Protein AF-0000000084447666 (afdb_homodimer)

Organism: NCBI:txid207340

Secondary structure (DSSP, 8-state):
-------PPGGGEEEEEEEEEEEEESS--SSPPPPPPTTEEEEE-TT--HHHHHHHHHHHHTTTT--HHHHS-HHHHHHHHH-TTEEEEEEEETTEEEEEEEEEE-GGGEEEEEEEEE-GGGTTSS-HHHHHHHHHHHHHHTT-SEEEEEEETTS-TTHHHHHHHHT-EEEEEEEEEEEEEGGG-----GGGB---/-------PPGGGEEEEEEEEEEEEESS--SSPPPPPPTTEEEEE-TT--HHHHHHHHHHHHTTTT--HHHHS-HHHHHHHHH-TTEEEEEEEETTEEEEEEEEEE-GGGEEEEEEEEE-GGGTTSS-HHHHHHHHHHHHHHTT-SEEEEEEETTS-TTHHHHHHHHT-EEEEEEEEEEEEEGGG-----GGGB---

Radius of gyration: 23.54 Å; Cα contacts (8 Å, |Δi|>4): 696; chains: 2; bounding box: 52×65×54 Å

Structure (mmCIF, N/CA/C/O backbone):
data_AF-0000000084447666-model_v1
#
loop_
_entity.id
_entity.type
_entity.pdbx_description
1 polymer 'GNAT family N-acetyltransferase'
#
loop_
_atom_site.group_PDB
_atom_site.id
_atom_site.type_symbol
_atom_site.label_atom_id
_atom_site.label_alt_id
_atom_site.label_comp_id
_atom_site.label_asym_id
_atom_site.label_entity_id
_atom_site.label_seq_id
_atom_site.pdbx_PDB_ins_code
_atom_site.Cartn_x
_atom_site.Cartn_y
_atom_site.Cartn_z
_atom_site.occupancy
_atom_site.B_iso_or_equiv
_atom_site.auth_seq_id
_atom_site.auth_comp_id
_atom_site.auth_asym_id
_atom_site.auth_atom_id
_atom_site.pdbx_PDB_model_num
ATOM 1 N N . MET A 1 1 ? 30.906 -1.444 6.637 1 21.25 1 MET A N 1
ATOM 2 C CA . MET A 1 1 ? 29.578 -1.802 6.168 1 21.25 1 MET A CA 1
ATOM 3 C C . MET A 1 1 ? 29.531 -1.903 4.648 1 21.25 1 MET A C 1
ATOM 5 O O . MET A 1 1 ? 29.672 -0.896 3.949 1 21.25 1 MET A O 1
ATOM 9 N N . ILE A 1 2 ? 30.109 -2.996 4.109 1 27.42 2 ILE A N 1
ATOM 10 C CA . ILE A 1 2 ? 30.438 -3.217 2.709 1 27.42 2 ILE A CA 1
ATOM 11 C C . ILE A 1 2 ? 29.188 -3.088 1.846 1 27.42 2 ILE A C 1
ATOM 13 O O . ILE A 1 2 ? 28.203 -3.775 2.082 1 27.42 2 ILE A O 1
ATOM 17 N N . MET A 1 3 ? 28.766 -1.983 1.356 1 29.09 3 MET A N 1
ATOM 18 C CA . MET A 1 3 ? 27.688 -1.851 0.384 1 29.09 3 MET A CA 1
ATOM 19 C C . MET A 1 3 ? 27.828 -2.887 -0.727 1 29.09 3 MET A C 1
ATOM 21 O O . MET A 1 3 ? 28.844 -2.945 -1.403 1 29.09 3 MET A O 1
ATOM 25 N N . SER A 1 4 ? 27.406 -4.086 -0.44 1 34.16 4 SER A N 1
ATOM 26 C CA . SER A 1 4 ? 27.531 -5.059 -1.519 1 34.16 4 SER A CA 1
ATOM 27 C C . SER A 1 4 ? 27.109 -4.461 -2.857 1 34.16 4 SER A C 1
ATOM 29 O O . SER A 1 4 ? 25.969 -4.043 -3.023 1 34.16 4 SER A O 1
ATOM 31 N N . VAL A 1 5 ? 28.016 -3.785 -3.516 1 39.44 5 VAL A N 1
ATOM 32 C CA . VAL A 1 5 ? 27.859 -3.332 -4.895 1 39.44 5 VAL A CA 1
ATOM 33 C C . VAL A 1 5 ? 27.125 -4.398 -5.707 1 39.44 5 VAL A C 1
ATOM 35 O O . VAL A 1 5 ? 27.578 -5.539 -5.801 1 39.44 5 VAL A O 1
ATOM 38 N N . ARG A 1 6 ? 25.844 -4.234 -5.789 1 50.19 6 ARG A N 1
ATOM 39 C CA . ARG A 1 6 ? 25.094 -5.055 -6.734 1 50.19 6 ARG A CA 1
ATOM 40 C C . ARG A 1 6 ? 25.859 -5.215 -8.047 1 50.19 6 ARG A C 1
ATOM 42 O O . ARG A 1 6 ? 26.125 -4.23 -8.742 1 50.19 6 ARG A O 1
ATOM 49 N N . ALA A 1 7 ? 26.578 -6.254 -8.312 1 49.41 7 ALA A N 1
ATOM 50 C CA . ALA A 1 7 ? 27.266 -6.496 -9.57 1 49.41 7 ALA A CA 1
ATOM 51 C C . ALA A 1 7 ? 26.297 -6.438 -10.75 1 49.41 7 ALA A C 1
ATOM 53 O O . ALA A 1 7 ? 25.328 -7.195 -10.805 1 49.41 7 ALA A O 1
ATOM 54 N N . LEU A 1 8 ? 26.266 -5.289 -11.477 1 59.19 8 LEU A N 1
ATOM 55 C CA . LEU A 1 8 ? 25.469 -5.109 -12.688 1 59.19 8 LEU A CA 1
ATOM 56 C C . LEU A 1 8 ? 25.891 -6.09 -13.773 1 59.19 8 LEU A C 1
ATOM 58 O O . LEU A 1 8 ? 27.078 -6.426 -13.883 1 59.19 8 LEU A O 1
ATOM 62 N N . GLY A 1 9 ? 24.891 -6.879 -14.203 1 53.31 9 GLY A N 1
ATOM 63 C CA . GLY A 1 9 ? 25.188 -7.781 -15.297 1 53.31 9 GLY A CA 1
ATOM 64 C C . GLY A 1 9 ? 25.656 -7.062 -16.547 1 53.31 9 GLY A C 1
ATOM 65 O O . GLY A 1 9 ? 25.547 -5.84 -16.641 1 53.31 9 GLY A O 1
ATOM 66 N N . PRO A 1 10 ? 26.234 -7.777 -17.375 1 65.06 10 PRO A N 1
ATOM 67 C CA . PRO A 1 10 ? 26.562 -7.199 -18.688 1 65.06 10 PRO A CA 1
ATOM 68 C C . PRO A 1 10 ? 25.344 -6.621 -19.391 1 65.06 10 PRO A C 1
ATOM 70 O O . PRO A 1 10 ? 24.281 -7.246 -19.406 1 65.06 10 PRO A O 1
ATOM 73 N N . HIS A 1 11 ? 25.312 -5.391 -19.875 1 74.88 11 HIS A N 1
ATOM 74 C CA . HIS A 1 11 ? 24.281 -4.664 -20.594 1 74.88 11 HIS A CA 1
ATOM 75 C C . HIS A 1 11 ? 23.062 -4.402 -19.703 1 74.88 11 HIS A C 1
ATOM 77 O O . HIS A 1 11 ? 21.938 -4.281 -20.203 1 74.88 11 HIS A O 1
ATOM 83 N N . GLY A 1 12 ? 23.234 -4.676 -18.453 1 82.75 12 GLY A N 1
ATOM 84 C CA . GLY A 1 12 ? 22.172 -4.328 -17.516 1 82.75 12 GLY A CA 1
ATOM 85 C C . GLY A 1 12 ? 21.203 -5.473 -17.266 1 82.75 12 GLY A C 1
ATOM 86 O O . GLY A 1 12 ? 20.062 -5.25 -16.828 1 82.75 12 GLY A O 1
ATOM 87 N N . ILE A 1 13 ? 21.75 -6.703 -17.781 1 87.56 13 ILE A N 1
ATOM 88 C CA . ILE A 1 13 ? 20.906 -7.891 -17.609 1 87.56 13 ILE A CA 1
ATOM 89 C C . ILE A 1 13 ? 21.703 -8.953 -16.844 1 87.56 13 ILE A C 1
ATOM 91 O O . ILE A 1 13 ? 22.875 -9.188 -17.125 1 87.56 13 ILE A O 1
ATOM 95 N N . THR A 1 14 ? 21.109 -9.602 -15.844 1 88.12 14 THR A N 1
ATOM 96 C CA . THR A 1 14 ? 21.641 -10.734 -15.109 1 88.12 14 THR A CA 1
ATOM 97 C C . THR A 1 14 ? 20.906 -12.016 -15.477 1 88.12 14 THR A C 1
ATOM 99 O O . THR A 1 14 ? 19.719 -12.164 -15.172 1 88.12 14 THR A O 1
ATOM 102 N N . PRO A 1 15 ? 21.562 -12.891 -16.125 1 90.56 15 PRO A N 1
ATOM 103 C CA . PRO A 1 15 ? 20.906 -14.172 -16.406 1 90.56 15 PRO A CA 1
ATOM 104 C C . PRO A 1 15 ? 20.688 -15.016 -15.141 1 90.56 15 PRO A C 1
ATOM 106 O O . PRO A 1 15 ? 21.594 -15.133 -14.312 1 90.56 15 PRO A O 1
ATOM 109 N N . VAL A 1 16 ? 19.484 -15.539 -15.008 1 92.75 16 VAL A N 1
ATOM 110 C CA . VAL A 1 16 ? 19.125 -16.359 -13.859 1 92.75 16 VAL A CA 1
ATOM 111 C C . VAL A 1 16 ? 18.531 -17.688 -14.328 1 92.75 16 VAL A C 1
ATOM 113 O O . VAL A 1 16 ? 17.609 -17.688 -15.148 1 92.75 16 VAL A O 1
ATOM 116 N N . THR A 1 17 ? 19.062 -18.766 -13.812 1 93.75 17 THR A N 1
ATOM 117 C CA . THR A 1 17 ? 18.531 -20.078 -14.141 1 93.75 17 THR A CA 1
ATOM 118 C C . THR A 1 17 ? 17.594 -20.578 -13.031 1 93.75 17 THR A C 1
ATOM 120 O O . THR A 1 17 ? 17.984 -20.609 -11.859 1 93.75 17 THR A O 1
ATOM 123 N N . VAL A 1 18 ? 16.391 -20.922 -13.469 1 95.19 18 VAL A N 1
ATOM 124 C CA . VAL A 1 18 ? 15.43 -21.453 -12.5 1 95.19 18 VAL A CA 1
ATOM 125 C C . VAL A 1 18 ? 14.781 -22.719 -13.055 1 95.19 18 VAL A C 1
ATOM 127 O O . VAL A 1 18 ? 14.812 -22.953 -14.266 1 95.19 18 VAL A O 1
ATOM 130 N N . GLU A 1 19 ? 14.359 -23.562 -12.156 1 96.56 19 GLU A N 1
ATOM 131 C CA . GLU A 1 19 ? 13.445 -24.625 -12.516 1 96.56 19 GLU A CA 1
ATOM 132 C C . GLU A 1 19 ? 12.008 -24.281 -12.141 1 96.56 19 GLU A C 1
ATOM 134 O O . GLU A 1 19 ? 11.703 -24.062 -10.969 1 96.56 19 GLU A O 1
ATOM 139 N N . VAL A 1 20 ? 11.133 -24.203 -13.164 1 97.56 20 VAL A N 1
ATOM 140 C CA . VAL A 1 20 ? 9.734 -23.844 -12.961 1 97.56 20 VAL A CA 1
ATOM 141 C C . VAL A 1 20 ? 8.883 -25.109 -12.914 1 97.56 20 VAL A C 1
ATOM 143 O O . VAL A 1 20 ? 8.992 -25.969 -13.789 1 97.56 20 VAL A O 1
ATOM 146 N N . THR A 1 21 ? 8.117 -25.266 -11.898 1 98.62 21 THR A N 1
ATOM 147 C CA . THR A 1 21 ? 7.133 -26.344 -11.789 1 98.62 21 THR A CA 1
ATOM 148 C C . THR A 1 21 ? 5.727 -25.828 -12.07 1 98.62 21 THR A C 1
ATOM 150 O O . THR A 1 21 ? 5.258 -24.906 -11.398 1 98.62 21 THR A O 1
ATOM 153 N N . PHE A 1 22 ? 5.109 -26.375 -13.102 1 98.56 22 PHE A N 1
ATOM 154 C CA . PHE A 1 22 ? 3.727 -26.062 -13.43 1 98.56 22 PHE A CA 1
ATOM 155 C C . PHE A 1 22 ? 2.771 -27.047 -12.781 1 98.56 22 PHE A C 1
ATOM 157 O O . PHE A 1 22 ? 2.984 -28.266 -12.852 1 98.56 22 PHE A O 1
ATOM 164 N N . LEU A 1 23 ? 1.763 -26.516 -12.102 1 98.75 23 LEU A N 1
ATOM 165 C CA . LEU A 1 23 ? 0.817 -27.375 -11.391 1 98.75 23 LEU A CA 1
ATOM 166 C C . LEU A 1 23 ? -0.613 -27.078 -11.836 1 98.75 23 LEU A C 1
ATOM 168 O O . LEU A 1 23 ? -0.907 -26 -12.344 1 98.75 23 LEU A O 1
ATOM 172 N N . ARG A 1 24 ? -1.485 -28.062 -11.625 1 98.44 24 ARG A N 1
ATOM 173 C CA . ARG A 1 24 ? -2.898 -27.891 -11.953 1 98.44 24 ARG A CA 1
ATOM 174 C C . ARG A 1 24 ? -3.781 -28.562 -10.906 1 98.44 24 ARG A C 1
ATOM 176 O O . ARG A 1 24 ? -3.316 -29.422 -10.148 1 98.44 24 ARG A O 1
ATOM 183 N N . MET A 1 25 ? -4.988 -28.172 -10.852 1 98.19 25 MET A N 1
ATOM 184 C CA . MET A 1 25 ? -6.086 -28.734 -10.07 1 98.19 25 MET A CA 1
ATOM 185 C C . MET A 1 25 ? -7.352 -28.844 -10.906 1 98.19 25 MET A C 1
ATOM 187 O O . MET A 1 25 ? -7.871 -27.828 -11.391 1 98.19 25 MET A O 1
ATOM 191 N N . ASP A 1 26 ? -7.848 -30.062 -11.102 1 97.25 26 ASP A N 1
ATOM 192 C CA . ASP A 1 26 ? -8.945 -30.266 -12.039 1 97.25 26 ASP A CA 1
ATOM 193 C C . ASP A 1 26 ? -10.266 -30.484 -11.297 1 97.25 26 ASP A C 1
ATOM 195 O O . ASP A 1 26 ? -11.312 -30.625 -11.93 1 97.25 26 ASP A O 1
ATOM 199 N N . ARG A 1 27 ? -10.242 -30.547 -9.977 1 96.38 27 ARG A N 1
ATOM 200 C CA . ARG A 1 27 ? -11.43 -30.625 -9.133 1 96.38 27 ARG A CA 1
ATOM 201 C C . ARG A 1 27 ? -11.211 -29.859 -7.824 1 96.38 27 ARG A C 1
ATOM 203 O O . ARG A 1 27 ? -10.078 -29.75 -7.348 1 96.38 27 ARG A O 1
ATOM 210 N N . PRO A 1 28 ? -12.273 -29.328 -7.246 1 95 28 PRO A N 1
ATOM 211 C CA . PRO A 1 28 ? -12.109 -28.641 -5.965 1 95 28 PRO A CA 1
ATOM 212 C C . PRO A 1 28 ? -11.562 -29.562 -4.871 1 95 28 PRO A C 1
ATOM 214 O O . PRO A 1 28 ? -11.789 -30.781 -4.906 1 95 28 PRO A O 1
ATOM 217 N N . PRO A 1 29 ? -10.859 -28.938 -3.963 1 92.19 29 PRO A N 1
ATOM 218 C CA . PRO A 1 29 ? -10.336 -29.766 -2.881 1 92.19 29 PRO A CA 1
ATOM 219 C C . PRO A 1 29 ? -11.43 -30.453 -2.076 1 92.19 29 PRO A C 1
ATOM 221 O O . PRO A 1 29 ? -12.492 -29.875 -1.845 1 92.19 29 PRO A O 1
ATOM 224 N N . ALA A 1 30 ? -11.117 -31.656 -1.647 1 86.25 30 ALA A N 1
ATOM 225 C CA . ALA A 1 30 ? -12.062 -32.438 -0.86 1 86.25 30 ALA A CA 1
ATOM 226 C C . ALA A 1 30 ? -11.984 -32.094 0.618 1 86.25 30 ALA A C 1
ATOM 228 O O . ALA A 1 30 ? -12.93 -32.344 1.375 1 86.25 30 ALA A O 1
ATOM 229 N N . THR A 1 31 ? -10.93 -31.516 0.984 1 82.25 31 THR A N 1
ATOM 230 C CA . THR A 1 31 ? -10.703 -31.188 2.385 1 82.25 31 THR A CA 1
ATOM 231 C C . THR A 1 31 ? -11.477 -29.922 2.773 1 82.25 31 THR A C 1
ATOM 233 O O . THR A 1 31 ? -11.617 -29 1.968 1 82.25 31 THR A O 1
ATOM 236 N N . PRO A 1 32 ? -11.961 -29.922 3.984 1 78.38 32 PRO A N 1
ATOM 237 C CA . PRO A 1 32 ? -12.68 -28.734 4.445 1 78.38 32 PRO A CA 1
ATOM 238 C C . PRO A 1 32 ? -11.812 -27.484 4.426 1 78.38 32 PRO A C 1
ATOM 240 O O . PRO A 1 32 ? -10.594 -27.562 4.598 1 78.38 32 PRO A O 1
ATOM 243 N N . ALA A 1 33 ? -12.477 -26.484 4.23 1 76.25 33 ALA A N 1
ATOM 244 C CA . ALA A 1 33 ? -11.781 -25.203 4.176 1 76.25 33 ALA A CA 1
ATOM 245 C C . ALA A 1 33 ? -11.148 -24.859 5.52 1 76.25 33 ALA A C 1
ATOM 247 O O . ALA A 1 33 ? -11.695 -25.188 6.574 1 76.25 33 ALA A O 1
ATOM 248 N N . ARG A 1 34 ? -9.938 -24.516 5.48 1 81.88 34 ARG A N 1
ATOM 249 C CA . ARG A 1 34 ? -9.32 -23.875 6.641 1 81.88 34 ARG A CA 1
ATOM 250 C C . ARG A 1 34 ? -9.727 -22.406 6.746 1 81.88 34 ARG A C 1
ATOM 252 O O . ARG A 1 34 ? -9.523 -21.641 5.809 1 81.88 34 ARG A O 1
ATOM 259 N N . SER A 1 35 ? -10.305 -22.047 7.828 1 88.5 35 SER A N 1
ATOM 260 C CA . SER A 1 35 ? -10.805 -20.688 7.988 1 88.5 35 SER A CA 1
ATOM 261 C C . SER A 1 35 ? -9.656 -19.719 8.25 1 88.5 35 SER A C 1
ATOM 263 O O . SER A 1 35 ? -8.695 -20.047 8.938 1 88.5 35 SER A O 1
ATOM 265 N N . LEU A 1 36 ? -9.719 -18.594 7.586 1 93.69 36 LEU A N 1
ATOM 266 C CA . LEU A 1 36 ? -8.82 -17.5 7.938 1 93.69 36 LEU A CA 1
ATOM 267 C C . LEU A 1 36 ? -9.0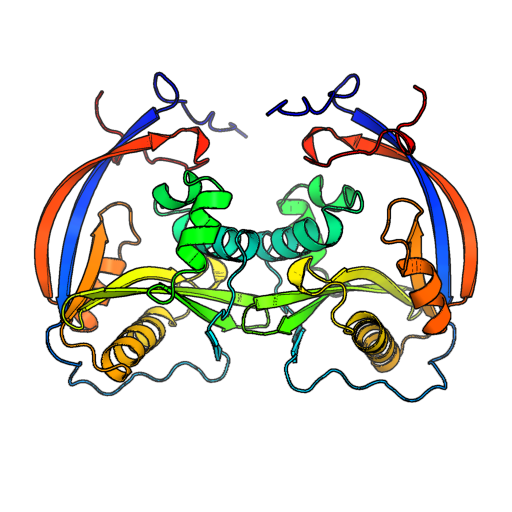39 -17.062 9.375 1 93.69 36 LEU A C 1
ATOM 269 O O . LEU A 1 36 ? -10.164 -17.078 9.875 1 93.69 36 LEU A O 1
ATOM 273 N N . PRO A 1 37 ? -7.949 -16.734 10.07 1 93.62 37 PRO A N 1
ATOM 274 C CA . PRO A 1 37 ? -8.109 -16.203 11.43 1 93.62 37 PRO A CA 1
ATOM 275 C C . PRO A 1 37 ? -9.023 -14.992 11.484 1 93.62 37 PRO A C 1
ATOM 277 O O . PRO A 1 37 ? -9.164 -14.266 10.492 1 93.62 37 PRO A O 1
ATOM 280 N N . GLY A 1 38 ? -9.672 -14.789 12.625 1 94.25 38 GLY A N 1
ATOM 281 C CA . GLY A 1 38 ? -10.641 -13.719 12.812 1 94.25 38 GLY A CA 1
ATOM 282 C C . GLY A 1 38 ? -10.023 -12.336 12.711 1 94.25 38 GLY A C 1
ATOM 283 O O . GLY A 1 38 ? -10.742 -11.344 12.547 1 94.25 38 GLY A O 1
ATOM 284 N N . ASP A 1 39 ? -8.742 -12.242 12.758 1 95.88 39 ASP A N 1
ATOM 285 C CA . ASP A 1 39 ? -8.086 -10.938 12.797 1 95.88 39 ASP A CA 1
ATOM 286 C C . ASP A 1 39 ? -7.617 -10.516 11.406 1 95.88 39 ASP A C 1
ATOM 288 O O . ASP A 1 39 ? -6.867 -9.547 11.266 1 95.88 39 ASP A O 1
ATOM 292 N N . VAL A 1 40 ? -7.988 -11.336 10.383 1 97.31 40 VAL A N 1
ATOM 293 C CA . VAL A 1 40 ? -7.656 -10.953 9.008 1 97.31 40 VAL A CA 1
ATOM 294 C C . VAL A 1 40 ? -8.938 -10.773 8.203 1 97.31 40 VAL A C 1
ATOM 296 O O . VAL A 1 40 ? -10 -11.25 8.594 1 97.31 40 VAL A O 1
ATOM 299 N N . ARG A 1 41 ? -8.805 -10.078 7.188 1 96.44 41 ARG A N 1
ATOM 300 C CA . ARG A 1 41 ? -9.914 -9.875 6.266 1 96.44 41 ARG A CA 1
ATOM 301 C C . ARG A 1 41 ? -9.438 -9.914 4.816 1 96.44 41 ARG A C 1
ATOM 303 O O . ARG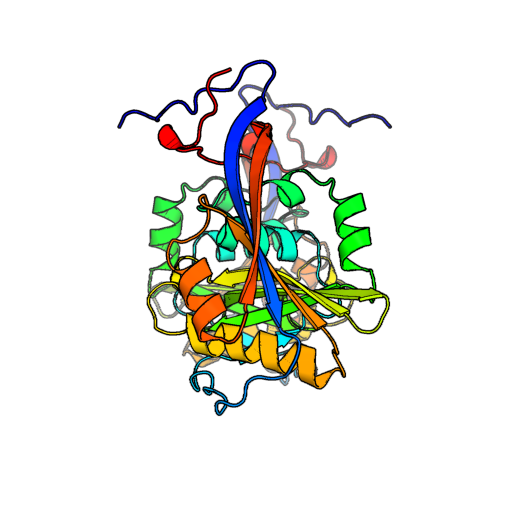 A 1 41 ? -8.305 -9.539 4.52 1 96.44 41 ARG A O 1
ATOM 310 N N . MET A 1 42 ? -10.352 -10.336 3.943 1 98.06 42 MET A N 1
ATOM 311 C CA . MET A 1 42 ? -10.094 -10.359 2.508 1 98.06 42 MET A CA 1
ATOM 312 C C . MET A 1 42 ? -10.875 -9.266 1.793 1 98.06 42 MET A C 1
ATOM 314 O O . MET A 1 42 ? -12.047 -9.031 2.098 1 98.06 42 MET A O 1
ATOM 318 N N . GLU A 1 43 ? -10.195 -8.586 0.883 1 98.31 43 GLU A N 1
ATOM 319 C CA . GLU A 1 43 ? -10.859 -7.613 0.019 1 98.31 43 GLU A CA 1
ATOM 320 C C . GLU A 1 43 ? -10.391 -7.75 -1.427 1 98.31 43 GLU A C 1
ATOM 322 O O . GLU A 1 43 ? -9.234 -8.086 -1.681 1 98.31 43 GLU A O 1
ATOM 327 N N . VAL A 1 44 ? -11.32 -7.484 -2.338 1 98.5 44 VAL A N 1
ATOM 328 C CA . VAL A 1 44 ? -10.945 -7.332 -3.738 1 98.5 44 VAL A CA 1
ATOM 329 C C . VAL A 1 44 ? -10.633 -5.863 -4.031 1 98.5 44 VAL A C 1
ATOM 331 O O . VAL A 1 44 ? -11.398 -4.977 -3.658 1 98.5 44 VAL A O 1
ATOM 334 N N . ALA A 1 45 ? -9.453 -5.637 -4.582 1 98.44 45 ALA A N 1
ATOM 335 C CA . ALA A 1 45 ? -9.188 -4.297 -5.094 1 98.44 45 ALA A CA 1
ATOM 336 C C . ALA A 1 45 ? -9.906 -4.062 -6.418 1 98.44 45 ALA A C 1
ATOM 338 O O . ALA A 1 45 ? -9.391 -4.406 -7.484 1 98.44 45 ALA A O 1
ATOM 339 N N . GLU A 1 46 ? -11.078 -3.484 -6.449 1 94.94 46 GLU A N 1
ATOM 340 C CA . GLU A 1 46 ? -11.984 -3.408 -7.59 1 94.94 46 GLU A CA 1
ATOM 341 C C . GLU A 1 46 ? -11.352 -2.637 -8.75 1 94.94 46 GLU A C 1
ATOM 343 O O . GLU A 1 46 ? -11.477 -3.035 -9.906 1 94.94 46 GLU A O 1
ATOM 348 N N . ARG A 1 47 ? -10.742 -1.555 -8.516 1 94.94 47 ARG A N 1
ATOM 349 C CA . ARG A 1 47 ? -9.969 -0.753 -9.461 1 94.94 47 ARG A CA 1
ATOM 350 C C . ARG A 1 47 ? -8.547 -0.524 -8.953 1 94.94 47 ARG A C 1
ATOM 352 O O . ARG A 1 47 ? -8.156 0.613 -8.688 1 94.94 47 ARG A O 1
ATOM 359 N N . CYS A 1 48 ? -7.863 -1.643 -9.008 1 98.38 48 CYS A N 1
ATOM 360 C CA . CYS A 1 48 ? -6.531 -1.605 -8.414 1 98.38 48 CYS A CA 1
ATOM 361 C C . CYS A 1 48 ? -5.637 -0.607 -9.141 1 98.38 48 CYS A C 1
ATOM 363 O O . CYS A 1 48 ? -5.387 -0.749 -10.336 1 98.38 48 CYS A O 1
ATOM 365 N N . THR A 1 49 ? -5.141 0.35 -8.414 1 98.62 49 THR A N 1
ATOM 366 C CA . THR A 1 49 ? -4.258 1.348 -9.008 1 98.62 49 THR A CA 1
ATOM 367 C C . THR A 1 49 ? -2.859 0.777 -9.219 1 98.62 49 THR A C 1
ATOM 369 O O . THR A 1 49 ? -2.463 -0.175 -8.539 1 98.62 49 THR A O 1
ATOM 372 N N . VAL A 1 50 ? -2.166 1.348 -10.117 1 98.69 50 VAL A N 1
ATOM 373 C CA . VAL A 1 50 ? -0.815 0.902 -10.438 1 98.69 50 VAL A CA 1
ATOM 374 C C . VAL A 1 50 ? 0.083 1.038 -9.211 1 98.69 50 VAL A C 1
ATOM 376 O O . VAL A 1 50 ? 0.78 0.092 -8.836 1 98.69 50 VAL A O 1
ATOM 379 N N . PRO A 1 51 ? 0.074 2.193 -8.453 1 98.56 51 PRO A N 1
ATOM 380 C CA . PRO A 1 51 ? 0.967 2.291 -7.297 1 98.56 51 PRO A CA 1
ATOM 381 C C . PRO A 1 51 ? 0.66 1.247 -6.223 1 98.56 51 PRO A C 1
ATOM 383 O O . PRO A 1 51 ? 1.577 0.724 -5.586 1 98.56 51 PRO A O 1
ATOM 386 N N . PHE A 1 52 ? -0.626 0.955 -6.051 1 98.88 52 PHE A N 1
ATOM 387 C CA . PHE A 1 52 ? -0.973 -0.043 -5.047 1 98.88 52 PHE A CA 1
ATOM 388 C C . PHE A 1 52 ? -0.506 -1.429 -5.473 1 98.88 52 PHE A C 1
ATOM 390 O O . PHE A 1 52 ? 0.069 -2.17 -4.676 1 98.88 52 PHE A O 1
ATOM 397 N N . TYR A 1 53 ? -0.725 -1.773 -6.742 1 98.88 53 TYR A N 1
ATOM 398 C CA . TYR A 1 53 ? -0.281 -3.057 -7.273 1 98.88 53 TYR A CA 1
ATOM 399 C C . TYR A 1 53 ? 1.229 -3.211 -7.137 1 98.88 53 TYR A C 1
ATOM 401 O O . TYR A 1 53 ? 1.716 -4.266 -6.727 1 98.88 53 TYR A O 1
ATOM 409 N N . ARG A 1 54 ? 1.966 -2.219 -7.484 1 98.56 54 ARG A N 1
ATOM 410 C CA . ARG A 1 54 ? 3.422 -2.277 -7.41 1 98.56 54 ARG A CA 1
ATOM 411 C C . ARG A 1 54 ? 3.893 -2.438 -5.969 1 98.56 54 ARG A C 1
ATOM 413 O O . ARG A 1 54 ? 4.844 -3.172 -5.699 1 98.56 54 ARG A O 1
ATOM 420 N N . TYR A 1 55 ? 3.201 -1.748 -5.094 1 98.62 55 TYR A N 1
ATOM 421 C CA . TYR A 1 55 ? 3.504 -1.933 -3.678 1 98.62 55 TYR A CA 1
ATOM 422 C C . TYR A 1 55 ? 3.322 -3.389 -3.268 1 98.62 55 TYR A C 1
ATOM 424 O O . TYR A 1 55 ? 4.195 -3.973 -2.623 1 98.62 55 TYR A O 1
ATOM 432 N N . LEU A 1 56 ? 2.184 -3.969 -3.637 1 98.81 56 LEU A N 1
ATOM 433 C CA . LEU A 1 56 ? 1.913 -5.363 -3.303 1 98.81 56 LEU A CA 1
ATOM 434 C C . LEU A 1 56 ? 2.943 -6.285 -3.943 1 98.81 56 LEU A C 1
ATOM 436 O O . LEU A 1 56 ? 3.611 -7.055 -3.25 1 98.81 56 LEU A O 1
ATOM 440 N N . TYR A 1 57 ? 3.094 -6.172 -5.25 1 98.62 57 TYR A N 1
ATOM 441 C CA . TYR A 1 57 ? 3.939 -7.047 -6.055 1 98.62 57 TYR A CA 1
ATOM 442 C C . TYR A 1 57 ? 5.395 -6.969 -5.602 1 98.62 57 TYR A C 1
ATOM 444 O O . TYR A 1 57 ? 6.035 -7.996 -5.383 1 98.62 57 TYR A O 1
ATOM 452 N N . ASP A 1 58 ? 5.879 -5.785 -5.355 1 97.56 58 ASP A N 1
ATOM 453 C CA . ASP A 1 58 ? 7.285 -5.57 -5.035 1 97.56 58 ASP A CA 1
ATOM 454 C C . ASP A 1 58 ? 7.621 -6.109 -3.648 1 97.56 58 ASP A C 1
ATOM 456 O O . ASP A 1 58 ? 8.719 -6.629 -3.428 1 97.56 58 ASP A O 1
ATOM 460 N N . ASN A 1 59 ? 6.723 -5.992 -2.791 1 97.88 59 ASN A N 1
ATOM 461 C CA . ASN A 1 59 ? 7.055 -6.387 -1.427 1 97.88 59 ASN A CA 1
ATOM 462 C C . ASN A 1 59 ? 6.801 -7.875 -1.197 1 97.88 59 ASN A C 1
ATOM 464 O O . ASN A 1 59 ? 7.539 -8.531 -0.46 1 97.88 59 ASN A O 1
ATOM 468 N N . VAL A 1 60 ? 5.797 -8.445 -1.809 1 97.69 60 VAL A N 1
ATOM 469 C CA . VAL A 1 60 ? 5.578 -9.883 -1.725 1 97.69 60 VAL A CA 1
ATOM 470 C C . VAL A 1 60 ? 6.668 -10.625 -2.5 1 97.69 60 VAL A C 1
ATOM 472 O O . VAL A 1 60 ? 7.207 -11.625 -2.023 1 97.69 60 VAL A O 1
ATOM 475 N N . GLY A 1 61 ? 7.055 -10.117 -3.611 1 96.44 61 GLY A N 1
ATOM 476 C CA . GLY A 1 61 ? 7.93 -10.812 -4.543 1 96.44 61 GLY A CA 1
ATOM 477 C C . GLY A 1 61 ? 9.391 -10.414 -4.398 1 96.44 61 GLY A C 1
ATOM 478 O O . GLY A 1 61 ? 10.266 -11.008 -5.031 1 96.44 61 GLY A O 1
ATOM 479 N N . GLY A 1 62 ? 9.656 -9.406 -3.527 1 92.31 62 GLY A N 1
ATOM 480 C CA . GLY A 1 62 ? 10.969 -8.773 -3.469 1 92.31 62 GLY A CA 1
ATOM 481 C C . GLY A 1 62 ? 12.086 -9.766 -3.188 1 92.31 62 GLY A C 1
ATOM 482 O O . GLY A 1 62 ? 13.188 -9.633 -3.729 1 92.31 62 GLY A O 1
ATOM 483 N N . GLU A 1 63 ? 11.812 -10.805 -2.447 1 91.38 63 GLU A N 1
ATOM 484 C CA . GLU A 1 63 ? 12.844 -11.758 -2.057 1 91.38 63 GLU A CA 1
ATOM 485 C C . GLU A 1 63 ? 12.875 -12.961 -2.998 1 91.38 63 GLU A C 1
ATOM 487 O O . GLU A 1 63 ? 13.711 -13.852 -2.852 1 91.38 63 GLU A O 1
ATOM 492 N N . TYR A 1 64 ? 12.031 -13 -3.986 1 92.69 64 TYR A N 1
ATOM 493 C CA . TYR A 1 64 ? 11.852 -14.219 -4.758 1 92.69 64 TYR A CA 1
ATOM 494 C C . TYR A 1 64 ? 11.984 -13.945 -6.254 1 92.69 64 TYR A C 1
ATOM 496 O O . TYR A 1 64 ? 11.398 -14.648 -7.074 1 92.69 64 TYR A O 1
ATOM 504 N N . LEU A 1 65 ? 12.602 -12.859 -6.633 1 92.06 65 LEU A N 1
ATOM 505 C CA . LEU A 1 65 ? 12.961 -12.5 -8 1 92.06 65 LEU A CA 1
ATOM 506 C C . LEU A 1 65 ? 11.711 -12.312 -8.859 1 92.06 65 LEU A C 1
ATOM 508 O O . LEU A 1 65 ? 11.672 -12.742 -10.008 1 92.06 65 LEU A O 1
ATOM 512 N N . TRP A 1 66 ? 10.633 -11.797 -8.281 1 95.44 66 TRP A N 1
ATOM 513 C CA . TRP A 1 66 ? 9.5 -11.336 -9.07 1 95.44 66 TRP A CA 1
ATOM 514 C C . TRP A 1 66 ? 9.875 -10.125 -9.922 1 95.44 66 TRP A C 1
ATOM 516 O O . TRP A 1 66 ? 9.727 -8.984 -9.484 1 95.44 66 TRP A O 1
ATOM 526 N N . TRP A 1 67 ? 10.281 -10.383 -11.164 1 93 67 TRP A N 1
ATOM 527 C CA . TRP A 1 67 ? 10.906 -9.305 -11.93 1 93 67 TRP A CA 1
ATOM 528 C C . TRP A 1 67 ? 9.969 -8.805 -13.023 1 93 67 TRP A C 1
ATOM 530 O O . TRP A 1 67 ? 10.062 -7.652 -13.445 1 93 67 TRP A O 1
ATOM 540 N N . PHE A 1 68 ? 9.086 -9.633 -13.484 1 93.5 68 PHE A N 1
ATOM 541 C CA . PHE A 1 68 ? 8.406 -9.375 -14.742 1 93.5 68 PHE A CA 1
ATOM 542 C C . PHE A 1 68 ? 7.543 -8.125 -14.648 1 93.5 68 PHE A C 1
ATOM 544 O O . PHE A 1 68 ? 7.742 -7.168 -15.391 1 93.5 68 PHE A O 1
ATOM 551 N N . ARG A 1 69 ? 6.66 -8.047 -13.664 1 96.25 69 ARG A N 1
ATOM 552 C CA . ARG A 1 69 ? 5.762 -6.906 -13.578 1 96.25 69 ARG A CA 1
ATOM 553 C C . ARG A 1 69 ? 6.523 -5.637 -13.203 1 96.25 69 ARG A C 1
ATOM 555 O O . ARG A 1 69 ? 6.047 -4.527 -13.445 1 96.25 69 ARG A O 1
ATOM 562 N N . ARG A 1 70 ? 7.676 -5.711 -12.555 1 95.12 70 ARG A N 1
ATOM 563 C CA . ARG A 1 70 ? 8.508 -4.555 -12.219 1 95.12 70 ARG A CA 1
ATOM 564 C C . ARG A 1 70 ? 8.969 -3.832 -13.484 1 95.12 70 ARG A C 1
ATOM 566 O O . ARG A 1 70 ? 9.227 -2.627 -13.453 1 95.12 70 ARG A O 1
ATOM 573 N N . THR A 1 71 ? 9.031 -4.609 -14.57 1 93.62 71 THR A N 1
ATOM 574 C CA . THR A 1 71 ? 9.609 -4.055 -15.789 1 93.62 71 THR A CA 1
ATOM 575 C C . THR A 1 71 ? 8.508 -3.592 -16.734 1 93.62 71 THR A C 1
ATOM 577 O O . THR A 1 71 ? 8.789 -2.926 -17.734 1 93.62 71 THR A O 1
ATOM 580 N N . VAL A 1 72 ? 7.32 -3.926 -16.484 1 95.81 72 VAL A N 1
ATOM 581 C CA . VAL A 1 72 ? 6.199 -3.508 -17.328 1 95.81 72 VAL A CA 1
ATOM 582 C C . VAL A 1 72 ? 5.922 -2.021 -17.109 1 95.81 72 VAL A C 1
ATOM 584 O O . VAL A 1 72 ? 5.762 -1.569 -15.977 1 95.81 72 VAL A O 1
ATOM 587 N N . PRO A 1 73 ? 5.906 -1.276 -18.203 1 96.75 73 PRO A N 1
ATOM 588 C CA . PRO A 1 73 ? 5.598 0.148 -18.047 1 96.75 73 PRO A CA 1
ATOM 589 C C . PRO A 1 73 ? 4.234 0.391 -17.406 1 96.75 73 PRO A C 1
ATOM 591 O O . PRO A 1 73 ? 3.312 -0.406 -17.578 1 96.75 73 PRO A O 1
ATOM 594 N N . ASP A 1 74 ? 4.086 1.562 -16.75 1 97.62 74 ASP A N 1
ATOM 595 C CA . ASP A 1 74 ? 2.898 1.885 -15.969 1 97.62 74 ASP A CA 1
ATOM 596 C C . ASP A 1 74 ? 1.643 1.849 -16.844 1 97.62 74 ASP A C 1
ATOM 598 O O . ASP A 1 74 ? 0.596 1.361 -16.406 1 97.62 74 ASP A O 1
ATOM 602 N N . ASN A 1 75 ? 1.715 2.326 -17.984 1 97.94 75 ASN A N 1
ATOM 603 C CA . ASN A 1 75 ? 0.549 2.357 -18.859 1 97.94 75 ASN A CA 1
ATOM 604 C C . ASN A 1 75 ? 0.096 0.951 -19.25 1 97.94 75 ASN A C 1
ATOM 606 O O . ASN A 1 75 ? -1.103 0.67 -19.281 1 97.94 75 ASN A O 1
ATOM 610 N N . HIS A 1 76 ? 1.041 0.079 -19.516 1 98.25 76 HIS A N 1
ATOM 611 C CA . HIS A 1 76 ? 0.697 -1.302 -19.828 1 98.25 76 HIS A CA 1
ATOM 612 C C . HIS A 1 76 ? 0.158 -2.031 -18.594 1 98.25 76 HIS A C 1
ATOM 614 O O . HIS A 1 76 ? -0.805 -2.795 -18.703 1 98.25 76 HIS A O 1
ATOM 620 N N . LEU A 1 77 ? 0.775 -1.768 -17.453 1 98.5 77 LEU A N 1
ATOM 621 C CA . LEU A 1 77 ? 0.287 -2.373 -16.219 1 98.5 77 LEU A CA 1
ATOM 622 C C . LEU A 1 77 ? -1.138 -1.922 -15.922 1 98.5 77 LEU A C 1
ATOM 624 O O . LEU A 1 77 ? -1.966 -2.721 -15.477 1 98.5 77 LEU A O 1
ATOM 628 N N . ARG A 1 78 ? -1.402 -0.667 -16.156 1 98.38 78 ARG A N 1
ATOM 629 C CA . ARG A 1 78 ? -2.754 -0.146 -15.984 1 98.38 78 ARG A CA 1
ATOM 630 C C . ARG A 1 78 ? -3.752 -0.908 -16.844 1 98.38 78 ARG A C 1
ATOM 632 O O . ARG A 1 78 ? -4.855 -1.227 -16.406 1 98.38 78 ARG A O 1
ATOM 639 N N . GLU A 1 79 ? -3.408 -1.239 -18.047 1 98.31 79 GLU A N 1
ATOM 640 C CA . GLU A 1 79 ? -4.266 -1.989 -18.953 1 98.31 79 GLU A CA 1
ATOM 641 C C . GLU A 1 79 ? -4.512 -3.404 -18.453 1 98.31 79 GLU A C 1
ATOM 643 O O . GLU A 1 79 ? -5.637 -3.906 -18.5 1 98.31 79 GLU A O 1
ATOM 648 N N . ILE A 1 80 ? -3.461 -3.969 -17.984 1 98.38 80 ILE A N 1
ATOM 649 C CA . ILE A 1 80 ? -3.58 -5.312 -17.438 1 98.38 80 ILE A CA 1
ATOM 650 C C . ILE A 1 80 ? -4.555 -5.305 -16.266 1 98.38 80 ILE A C 1
ATOM 652 O O . ILE A 1 80 ? -5.48 -6.117 -16.203 1 98.38 80 ILE A O 1
ATOM 656 N N . LEU A 1 81 ? -4.406 -4.344 -15.367 1 98.56 81 LEU A N 1
ATOM 657 C CA . LEU A 1 81 ? -5.191 -4.281 -14.133 1 98.56 81 LEU A CA 1
ATOM 658 C C . LEU A 1 81 ? -6.637 -3.9 -14.43 1 98.56 81 LEU A C 1
ATOM 660 O O . LEU A 1 81 ? -7.531 -4.18 -13.633 1 98.56 81 LEU A O 1
ATOM 664 N N . ALA A 1 82 ? -6.887 -3.311 -15.562 1 97.94 82 ALA A N 1
ATOM 665 C CA . ALA A 1 82 ? -8.227 -2.887 -15.945 1 97.94 82 ALA A CA 1
ATOM 666 C C . ALA A 1 82 ? -9 -4.031 -16.609 1 97.94 82 ALA A C 1
ATOM 668 O O . ALA A 1 82 ? -10.219 -3.949 -16.781 1 97.94 82 ALA A O 1
ATOM 669 N N . SER A 1 83 ? -8.328 -5.098 -16.969 1 98 83 SER A N 1
ATOM 670 C CA . SER A 1 83 ? -8.969 -6.223 -17.641 1 98 83 SER A CA 1
ATOM 671 C C . SER A 1 83 ? -9.945 -6.934 -16.719 1 98 83 SER A C 1
ATOM 673 O O . SER A 1 83 ? -9.617 -7.238 -15.57 1 98 83 SER A O 1
ATOM 675 N N . PRO A 1 84 ? -11.125 -7.262 -17.188 1 97.06 84 PRO A N 1
ATOM 676 C CA . PRO A 1 84 ? -12.062 -8.039 -16.375 1 97.06 84 PRO A CA 1
ATOM 677 C C . PRO A 1 84 ? -11.57 -9.453 -16.094 1 97.06 84 PRO A C 1
ATOM 679 O O . PRO A 1 84 ? -12.117 -10.141 -15.234 1 97.06 84 PRO A O 1
ATOM 682 N N . ALA A 1 85 ? -10.594 -9.867 -16.781 1 98.12 85 ALA A N 1
ATOM 683 C CA . ALA A 1 85 ? -10.039 -11.211 -16.594 1 98.12 85 ALA A CA 1
ATOM 684 C C . ALA A 1 85 ? -9.117 -11.25 -15.383 1 98.12 85 ALA A C 1
ATOM 686 O O . ALA A 1 85 ? -8.742 -12.336 -14.914 1 98.12 85 ALA A O 1
ATOM 687 N N . ILE A 1 86 ? -8.742 -10.07 -14.93 1 98.69 86 ILE A N 1
ATOM 688 C CA . ILE A 1 86 ? -7.781 -9.992 -13.836 1 98.69 86 ILE A CA 1
ATOM 689 C C . ILE A 1 86 ? -8.484 -9.523 -12.562 1 98.69 86 ILE A C 1
ATOM 691 O O . ILE A 1 86 ? -9.312 -8.609 -12.602 1 98.69 86 ILE A O 1
ATOM 695 N N . SER A 1 87 ? -8.289 -10.172 -11.445 1 98.69 87 SER A N 1
ATOM 696 C CA . SER A 1 87 ? -8.75 -9.68 -10.148 1 98.69 87 SER A CA 1
ATOM 697 C C . SER A 1 87 ? -7.633 -9.734 -9.109 1 98.69 87 SER A C 1
ATOM 699 O O . SER A 1 87 ? -6.848 -10.688 -9.094 1 98.69 87 SER A O 1
ATOM 701 N N . ILE A 1 88 ? -7.512 -8.68 -8.336 1 98.94 88 ILE A N 1
ATOM 702 C CA . ILE A 1 88 ? -6.527 -8.555 -7.27 1 98.94 88 ILE A CA 1
ATOM 703 C C . ILE A 1 88 ? -7.215 -8.695 -5.914 1 98.94 88 ILE A C 1
ATOM 705 O O . ILE A 1 88 ? -8.117 -7.914 -5.582 1 98.94 88 ILE A O 1
ATOM 709 N N . HIS A 1 89 ? -6.848 -9.719 -5.164 1 98.88 89 HIS A N 1
ATOM 710 C CA . HIS A 1 89 ? -7.383 -10.008 -3.842 1 98.88 89 HIS A CA 1
ATOM 711 C C . HIS A 1 89 ? -6.344 -9.75 -2.756 1 98.88 89 HIS A C 1
ATOM 713 O O . HIS A 1 89 ? -5.219 -10.258 -2.838 1 98.88 89 HIS A O 1
ATOM 719 N N . VAL A 1 90 ? -6.715 -8.977 -1.778 1 98.94 90 VAL A N 1
ATOM 720 C CA . VAL A 1 90 ? -5.738 -8.523 -0.792 1 98.94 90 VAL A CA 1
ATOM 721 C C . VAL A 1 90 ? -6.148 -9 0.598 1 98.94 90 VAL A C 1
ATOM 723 O O . VAL A 1 90 ? -7.324 -8.93 0.968 1 98.94 90 VAL A O 1
ATOM 726 N N . LEU A 1 91 ? -5.215 -9.609 1.298 1 98.75 91 LEU A N 1
ATOM 727 C CA . LEU A 1 91 ? -5.32 -9.961 2.709 1 98.75 91 LEU A CA 1
ATOM 728 C C . LEU A 1 91 ? -4.887 -8.797 3.594 1 98.75 91 LEU A C 1
ATOM 730 O O . LEU A 1 91 ? -3.809 -8.227 3.402 1 98.75 91 LEU A O 1
ATOM 734 N N . TYR A 1 92 ? -5.75 -8.375 4.5 1 98.56 92 TYR A N 1
ATOM 735 C CA . TYR A 1 92 ? -5.434 -7.293 5.426 1 98.56 92 TYR A CA 1
ATOM 736 C C . TYR A 1 92 ? -5.344 -7.812 6.855 1 98.56 92 TYR A C 1
ATOM 738 O O . TYR A 1 92 ? -6.152 -8.648 7.273 1 98.56 92 TYR A O 1
ATOM 746 N N . ARG A 1 93 ? -4.383 -7.359 7.551 1 98 93 ARG A N 1
ATOM 747 C CA . ARG A 1 93 ? -4.203 -7.621 8.977 1 98 93 ARG A CA 1
ATOM 748 C C . ARG A 1 93 ? -3.631 -6.402 9.688 1 98 93 ARG A C 1
ATOM 750 O O . ARG A 1 93 ? -2.734 -5.734 9.164 1 98 93 ARG A O 1
ATOM 757 N N . ASP A 1 94 ? -4.164 -6.074 10.812 1 97.19 94 ASP A N 1
ATOM 758 C CA . ASP A 1 94 ? -3.643 -5.004 11.656 1 97.19 94 ASP A CA 1
ATOM 759 C C . ASP A 1 94 ? -3.596 -3.68 10.898 1 97.19 94 ASP A C 1
ATOM 761 O O . ASP A 1 94 ? -2.635 -2.92 11.023 1 97.19 94 ASP A O 1
ATOM 765 N N . GLY A 1 95 ? -4.539 -3.541 9.961 1 97.81 95 GLY A N 1
ATOM 766 C CA . GLY A 1 95 ? -4.754 -2.254 9.32 1 97.81 95 GLY A CA 1
ATOM 767 C C . GLY A 1 95 ? -3.908 -2.057 8.078 1 97.81 95 GLY A C 1
ATOM 768 O O . GLY A 1 95 ? -3.928 -0.985 7.469 1 97.81 95 GLY A O 1
ATOM 769 N N . GLU A 1 96 ? -3.127 -2.99 7.688 1 98.31 96 GLU A N 1
ATOM 770 C CA . GLU A 1 96 ? -2.33 -2.867 6.469 1 98.31 96 GLU A CA 1
ATOM 771 C C . GLU A 1 96 ? -2.33 -4.172 5.676 1 98.31 96 GLU A C 1
ATOM 773 O O . GLU A 1 96 ? -2.729 -5.219 6.191 1 98.31 96 GLU A O 1
ATOM 778 N N . PRO A 1 97 ? -1.974 -4.176 4.355 1 98.75 97 PRO A N 1
ATOM 779 C CA . PRO A 1 97 ? -1.905 -5.402 3.561 1 98.75 97 PRO A CA 1
ATOM 780 C C . PRO A 1 97 ? -0.933 -6.43 4.141 1 98.75 97 PRO A C 1
ATOM 782 O O . PRO A 1 97 ? 0.171 -6.07 4.559 1 98.75 97 PRO A O 1
ATOM 785 N N . ALA A 1 98 ? -1.376 -7.691 4.176 1 98.69 98 ALA A N 1
ATOM 786 C CA . ALA A 1 98 ? -0.581 -8.789 4.711 1 98.69 98 ALA A CA 1
ATOM 787 C C . ALA A 1 98 ? -0.258 -9.812 3.623 1 98.69 98 ALA A C 1
ATOM 789 O O . ALA A 1 98 ? 0.525 -10.742 3.844 1 98.69 98 ALA A O 1
ATOM 790 N N . GLY A 1 99 ? -0.834 -9.711 2.459 1 98.75 99 GLY A N 1
ATOM 791 C CA . GLY A 1 99 ? -0.621 -10.562 1.3 1 98.75 99 GLY A CA 1
ATOM 792 C C . GLY A 1 99 ? -1.596 -10.289 0.171 1 98.75 99 GLY A C 1
ATOM 793 O O . GLY A 1 99 ? -2.516 -9.484 0.321 1 98.75 99 GLY A O 1
ATOM 794 N N . PHE A 1 100 ? -1.279 -10.898 -0.973 1 98.88 100 PHE A N 1
ATOM 795 C CA . PHE A 1 100 ? -2.258 -10.797 -2.049 1 98.88 100 PHE A CA 1
ATOM 796 C C . PHE A 1 100 ? -2.129 -11.969 -3.016 1 98.88 100 PHE A C 1
ATOM 798 O O . PHE A 1 100 ? -1.155 -12.719 -2.957 1 98.88 100 PHE A O 1
ATOM 805 N N . TYR A 1 101 ? -3.172 -12.125 -3.77 1 98.88 101 TYR A N 1
ATOM 806 C CA . TYR A 1 101 ? -3.088 -13 -4.93 1 98.88 101 TYR A CA 1
ATOM 807 C C . TYR A 1 101 ? -3.842 -12.414 -6.117 1 98.88 101 TYR A C 1
ATOM 809 O O . TYR A 1 101 ? -4.684 -11.531 -5.949 1 98.88 101 TYR A O 1
ATOM 817 N N . GLU A 1 102 ? -3.428 -12.852 -7.246 1 98.88 102 GLU A N 1
ATOM 818 C CA . GLU A 1 102 ? -3.986 -12.438 -8.531 1 98.88 102 GLU A CA 1
ATOM 819 C C . GLU A 1 102 ? -4.582 -13.633 -9.281 1 98.88 102 GLU A C 1
ATOM 821 O O . GLU A 1 102 ? -3.914 -14.648 -9.461 1 98.88 102 GLU A O 1
ATOM 826 N N . LEU A 1 103 ? -5.848 -13.547 -9.633 1 98.88 103 LEU A N 1
ATOM 827 C CA . LEU A 1 103 ? -6.484 -14.539 -10.492 1 98.88 103 LEU A CA 1
ATOM 828 C C . LEU A 1 103 ? -6.605 -14.016 -11.922 1 98.88 103 LEU A C 1
ATOM 830 O O . LEU A 1 103 ? -6.953 -12.852 -12.133 1 98.88 103 LEU A O 1
ATOM 834 N N . GLU A 1 104 ? -6.234 -14.805 -12.82 1 98.75 104 GLU A N 1
ATOM 835 C CA . GLU A 1 104 ? -6.371 -14.555 -14.25 1 98.75 104 GLU A CA 1
ATOM 836 C C . GLU A 1 104 ? -7.34 -15.531 -14.891 1 98.75 104 GLU A C 1
ATOM 838 O O . GLU A 1 104 ? -7.035 -16.719 -15.023 1 98.75 104 GLU A O 1
ATOM 843 N N . ARG A 1 105 ? -8.523 -15.078 -15.258 1 98.62 105 ARG A N 1
ATOM 844 C CA . ARG A 1 105 ? -9.484 -15.898 -15.984 1 98.62 105 ARG A CA 1
ATOM 845 C C . ARG A 1 105 ? -9.086 -16.047 -17.453 1 98.62 105 ARG A C 1
ATOM 847 O O . ARG A 1 105 ? -8.789 -15.062 -18.125 1 98.62 105 ARG A O 1
ATOM 854 N N . ARG A 1 106 ? -9.039 -17.297 -17.828 1 97.44 106 ARG A N 1
ATOM 855 C CA . ARG A 1 106 ? -8.633 -17.641 -19.188 1 97.44 106 ARG A CA 1
ATOM 856 C C . ARG A 1 106 ? -9.766 -18.344 -19.938 1 97.44 106 ARG A C 1
ATOM 858 O O . ARG A 1 106 ? -10.898 -18.391 -19.453 1 97.44 106 ARG A O 1
ATOM 865 N N . ALA A 1 107 ? -9.43 -18.781 -21.156 1 94.69 107 ALA A N 1
ATOM 866 C CA . ALA A 1 107 ? -10.422 -19.469 -21.969 1 94.69 107 ALA A CA 1
ATOM 867 C C . ALA A 1 107 ? -10.828 -20.797 -21.328 1 94.69 107 ALA A C 1
ATOM 869 O O . ALA A 1 107 ? -10.109 -21.344 -20.484 1 94.69 107 ALA A O 1
ATOM 870 N N . ASN A 1 108 ? -12.016 -21.328 -21.641 1 94.38 108 ASN A N 1
ATOM 871 C CA . ASN A 1 108 ? -12.508 -22.641 -21.266 1 94.38 108 ASN A CA 1
ATOM 872 C C . ASN A 1 108 ? -12.656 -22.781 -19.75 1 94.38 108 ASN A C 1
ATOM 874 O O . ASN A 1 108 ? -12.297 -23.812 -19.188 1 94.38 108 ASN A O 1
ATOM 878 N N . ARG A 1 109 ? -13.023 -21.656 -19.062 1 96 109 ARG A N 1
ATOM 879 C CA . ARG A 1 109 ? -13.305 -21.625 -17.641 1 96 109 ARG A CA 1
ATOM 880 C C . ARG A 1 109 ? -12.086 -22.047 -16.828 1 96 109 ARG A C 1
ATOM 882 O O . ARG A 1 109 ? -12.211 -22.688 -15.781 1 96 109 ARG A O 1
ATOM 889 N N . SER A 1 110 ? -10.945 -21.781 -17.375 1 98.19 110 SER A N 1
ATOM 890 C CA . SER A 1 110 ? -9.719 -21.969 -16.609 1 98.19 110 SER A CA 1
ATOM 891 C C . SER A 1 110 ? -9.305 -20.672 -15.906 1 98.19 110 SER A C 1
ATOM 893 O O . SER A 1 110 ? -9.539 -19.578 -16.422 1 98.19 110 SER A O 1
ATOM 895 N N . ILE A 1 111 ? -8.82 -20.844 -14.742 1 98.81 111 ILE A N 1
ATOM 896 C CA . ILE A 1 111 ? -8.289 -19.719 -13.984 1 98.81 111 ILE A CA 1
ATOM 897 C C . ILE A 1 111 ? -6.844 -20 -13.586 1 98.81 111 ILE A C 1
ATOM 899 O O . ILE A 1 111 ? -6.512 -21.125 -13.195 1 98.81 111 ILE A O 1
ATOM 903 N N . ASN A 1 112 ? -5.965 -19.047 -13.781 1 98.88 112 ASN A N 1
ATOM 904 C CA . ASN A 1 112 ? -4.578 -19.125 -13.328 1 98.88 112 ASN A CA 1
ATOM 905 C C . ASN A 1 112 ? -4.348 -18.266 -12.086 1 98.88 112 ASN A C 1
ATOM 907 O O . ASN A 1 112 ? -4.711 -17.094 -12.062 1 98.88 112 ASN A O 1
ATOM 911 N N . LEU A 1 113 ? -3.916 -18.953 -11.039 1 98.81 113 LEU A N 1
ATOM 912 C CA . LEU A 1 113 ? -3.363 -18.203 -9.914 1 98.81 113 LEU A CA 1
ATOM 913 C C . LEU A 1 113 ? -1.998 -17.625 -10.266 1 98.81 113 LEU A C 1
ATOM 915 O O . LEU A 1 113 ? -0.971 -18.281 -10.07 1 98.81 113 LEU A O 1
ATOM 919 N N . ALA A 1 114 ? -1.954 -16.391 -10.703 1 98.62 114 ALA A N 1
ATOM 920 C CA . ALA A 1 114 ? -0.794 -15.797 -11.367 1 98.62 114 ALA A CA 1
ATOM 921 C C . ALA A 1 114 ? 0.264 -15.375 -10.352 1 98.62 114 ALA A C 1
ATOM 923 O O . ALA A 1 114 ? 1.464 -15.469 -10.617 1 98.62 114 ALA A O 1
ATOM 924 N N . TYR A 1 115 ? -0.149 -14.828 -9.273 1 98.5 115 TYR A N 1
ATOM 925 C CA . TYR A 1 115 ? 0.707 -14.406 -8.172 1 98.5 115 TYR A CA 1
ATOM 926 C C . TYR A 1 115 ? 0.039 -14.688 -6.832 1 98.5 115 TYR A C 1
ATOM 928 O O . TYR A 1 115 ? -1.173 -14.516 -6.684 1 98.5 115 TYR A O 1
ATOM 936 N N . PHE A 1 116 ? 0.774 -15.148 -5.918 1 98.62 116 PHE A N 1
ATOM 937 C CA . PHE A 1 116 ? 0.327 -15.484 -4.574 1 98.62 116 PHE A CA 1
ATOM 938 C C . PHE A 1 116 ? 1.464 -15.336 -3.57 1 98.62 116 PHE A C 1
ATOM 940 O O . PHE A 1 116 ? 2.559 -15.867 -3.781 1 98.62 116 PHE A O 1
ATOM 947 N N . GLY A 1 117 ? 1.126 -14.578 -2.492 1 98.12 117 GLY A N 1
ATOM 948 C CA . GLY A 1 117 ? 2.137 -14.539 -1.447 1 98.12 117 GLY A CA 1
ATOM 949 C C . GLY A 1 117 ? 1.773 -13.617 -0.302 1 98.12 117 GLY A C 1
ATOM 950 O O . GLY A 1 117 ? 0.735 -12.953 -0.338 1 98.12 117 GLY A O 1
ATOM 951 N N . LEU A 1 118 ? 2.57 -13.719 0.664 1 98.19 118 LEU A N 1
ATOM 952 C CA . LEU A 1 118 ? 2.408 -12.914 1.869 1 98.19 118 LEU A CA 1
ATOM 953 C C . LEU A 1 118 ? 3.455 -11.805 1.927 1 98.19 118 LEU A C 1
ATOM 955 O O . LEU A 1 118 ? 4.566 -11.961 1.419 1 98.19 118 LEU A O 1
ATOM 959 N N . MET A 1 119 ? 3.033 -10.688 2.506 1 98.38 119 MET A N 1
ATOM 960 C CA . MET A 1 119 ? 4.016 -9.664 2.848 1 98.38 119 MET A CA 1
ATOM 961 C C . MET A 1 119 ? 5.051 -10.203 3.828 1 98.38 119 MET A C 1
ATOM 963 O O . MET A 1 119 ? 4.75 -11.094 4.625 1 98.38 119 MET A O 1
ATOM 967 N N . PRO A 1 120 ? 6.25 -9.602 3.799 1 97.25 120 PRO A N 1
ATOM 968 C CA . PRO A 1 120 ? 7.324 -10.117 4.656 1 97.25 120 PRO A CA 1
ATOM 969 C C . PRO A 1 120 ? 6.918 -10.203 6.125 1 97.25 120 PRO A C 1
ATOM 971 O O . PRO A 1 120 ? 7.215 -11.195 6.793 1 97.25 120 PRO A O 1
ATOM 974 N N . GLN A 1 121 ? 6.176 -9.25 6.613 1 96.31 121 GLN A N 1
ATOM 975 C CA . GLN A 1 121 ? 5.82 -9.211 8.031 1 96.31 121 GLN A CA 1
ATOM 976 C C . GLN A 1 121 ? 4.777 -10.273 8.367 1 96.31 121 GLN A C 1
ATOM 978 O O . GLN A 1 121 ? 4.527 -10.562 9.539 1 96.31 121 GLN A O 1
ATOM 983 N N . ALA A 1 122 ? 4.133 -10.875 7.375 1 97.12 122 ALA A N 1
ATOM 984 C CA . ALA A 1 122 ? 3.062 -11.844 7.602 1 97.12 122 ALA A CA 1
ATOM 985 C C . ALA A 1 122 ? 3.562 -13.273 7.414 1 97.12 122 ALA A C 1
ATOM 987 O O . ALA A 1 122 ? 2.854 -14.227 7.73 1 97.12 122 ALA A O 1
ATOM 988 N N . VAL A 1 123 ? 4.789 -13.438 6.895 1 96.06 123 VAL A N 1
ATOM 989 C CA . VAL A 1 123 ? 5.367 -14.766 6.684 1 96.06 123 VAL A CA 1
ATOM 990 C C . VAL A 1 123 ? 5.688 -15.406 8.031 1 96.06 123 VAL A C 1
ATOM 992 O O . VAL A 1 123 ? 6.184 -14.734 8.945 1 96.06 123 VAL A O 1
ATOM 995 N N . GLY A 1 124 ? 5.395 -16.672 8.195 1 93.25 124 GLY A N 1
ATOM 996 C CA . GLY A 1 124 ? 5.715 -17.406 9.406 1 93.25 124 GLY A CA 1
ATOM 997 C C . GLY A 1 124 ? 4.672 -17.25 10.5 1 93.25 124 GLY A C 1
ATOM 998 O O . GLY A 1 124 ? 4.902 -17.641 11.641 1 93.25 124 GLY A O 1
ATOM 999 N N . GLN A 1 125 ? 3.564 -16.734 10.156 1 93.25 125 GLN A N 1
ATOM 1000 C CA . GLN A 1 125 ? 2.531 -16.484 11.156 1 93.25 125 GLN A CA 1
ATOM 1001 C C . GLN A 1 125 ? 1.366 -17.469 11 1 93.25 125 GLN A C 1
ATOM 1003 O O . GLN A 1 125 ? 0.294 -17.25 11.57 1 93.25 125 GLN A O 1
ATOM 1008 N N . GLY A 1 126 ? 1.531 -18.422 10.148 1 91.5 126 GLY A N 1
ATOM 1009 C CA . GLY A 1 126 ? 0.528 -19.453 10.023 1 91.5 126 GLY A CA 1
ATOM 1010 C C . GLY A 1 126 ? -0.622 -19.078 9.109 1 91.5 126 GLY A C 1
ATOM 1011 O O . GLY A 1 126 ? -1.707 -19.656 9.188 1 91.5 126 GLY A O 1
ATOM 1012 N N . LEU A 1 127 ? -0.437 -18.141 8.211 1 95.12 127 LEU A N 1
ATOM 1013 C CA . LEU A 1 127 ? -1.509 -17.625 7.363 1 95.12 127 LEU A CA 1
ATOM 1014 C C . LEU A 1 127 ? -1.51 -18.328 6.004 1 95.12 127 LEU A C 1
ATOM 1016 O O . LEU A 1 127 ? -2.516 -18.297 5.293 1 95.12 127 LEU A O 1
ATOM 1020 N N . GLY A 1 128 ? -0.414 -18.953 5.668 1 95.44 128 GLY A N 1
ATOM 1021 C CA . GLY A 1 128 ? -0.174 -19.375 4.297 1 95.44 128 GLY A CA 1
ATOM 1022 C C . GLY A 1 128 ? -1.211 -20.359 3.787 1 95.44 128 GLY A C 1
ATOM 1023 O O . GLY A 1 128 ? -1.804 -20.141 2.727 1 95.44 128 GLY A O 1
ATOM 1024 N N . ARG A 1 129 ? -1.452 -21.359 4.531 1 94.31 129 ARG A 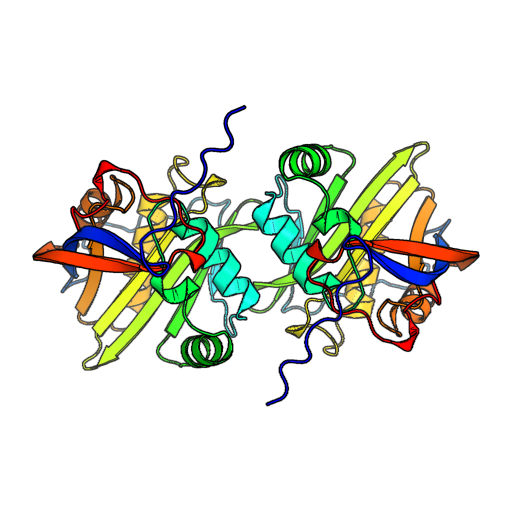N 1
ATOM 1025 C CA . ARG A 1 129 ? -2.336 -22.438 4.094 1 94.31 129 ARG A CA 1
ATOM 1026 C C . ARG A 1 129 ? -3.773 -21.938 3.959 1 94.31 129 ARG A C 1
ATOM 1028 O O . ARG A 1 129 ? -4.434 -22.203 2.953 1 94.31 129 ARG A O 1
ATOM 1035 N N . ALA A 1 130 ? -4.258 -21.266 4.973 1 95.62 130 ALA A N 1
ATOM 1036 C CA . ALA A 1 130 ? -5.621 -20.75 4.934 1 95.62 130 ALA A CA 1
ATOM 1037 C C . ALA A 1 130 ? -5.777 -19.719 3.816 1 95.62 130 ALA A C 1
ATOM 1039 O O . ALA A 1 130 ? -6.828 -19.656 3.172 1 95.62 130 ALA A O 1
ATOM 1040 N N . PHE A 1 131 ? -4.781 -18.938 3.668 1 97.69 131 PHE A N 1
ATOM 1041 C CA . PHE A 1 131 ? -4.789 -17.922 2.623 1 97.69 131 PHE A CA 1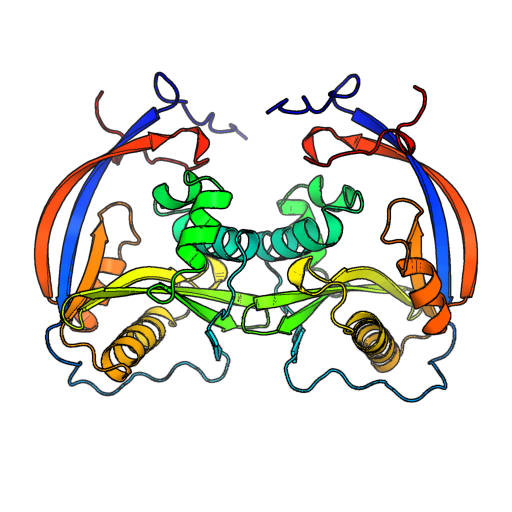
ATOM 1042 C C . PHE A 1 131 ? -4.848 -18.562 1.243 1 97.69 131 PHE A C 1
ATOM 1044 O O . PHE A 1 131 ? -5.664 -18.172 0.405 1 97.69 131 PHE A O 1
ATOM 1051 N N . LEU A 1 132 ? -4.043 -19.547 0.979 1 97.5 132 LEU A N 1
ATOM 1052 C CA . LEU A 1 132 ? -4.059 -20.281 -0.28 1 97.5 132 LEU A CA 1
ATOM 1053 C C . LEU A 1 132 ? -5.406 -20.969 -0.492 1 97.5 132 LEU A C 1
ATOM 1055 O O . LEU A 1 132 ? -5.941 -20.969 -1.604 1 97.5 132 LEU A O 1
ATOM 1059 N N . ARG A 1 133 ? -5.945 -21.516 0.539 1 97.06 133 ARG A N 1
ATOM 1060 C CA . ARG A 1 133 ? -7.258 -22.141 0.439 1 97.06 133 ARG A CA 1
ATOM 1061 C C . ARG A 1 133 ? -8.32 -21.141 0.013 1 97.06 133 ARG A C 1
ATOM 1063 O O . ARG A 1 133 ? -9.203 -21.453 -0.788 1 97.06 133 ARG A O 1
ATOM 1070 N N . HIS A 1 134 ? -8.266 -19.938 0.565 1 97.56 134 HIS A N 1
ATOM 1071 C CA . HIS A 1 134 ? -9.195 -18.906 0.148 1 97.56 134 HIS A CA 1
ATOM 1072 C C . HIS A 1 134 ? -9.102 -18.641 -1.351 1 97.56 134 HIS A C 1
ATOM 1074 O O . HIS A 1 134 ? -10.117 -18.5 -2.031 1 97.56 134 HIS A O 1
ATOM 1080 N N . ALA A 1 135 ? -7.879 -18.562 -1.894 1 98.31 135 ALA A N 1
ATOM 1081 C CA . ALA A 1 135 ? -7.668 -18.344 -3.324 1 98.31 135 ALA A CA 1
ATOM 1082 C C . ALA A 1 135 ? -8.281 -19.484 -4.137 1 98.31 135 ALA A C 1
ATOM 1084 O O . ALA A 1 135 ? -8.969 -19.25 -5.133 1 98.31 135 ALA A O 1
ATOM 1085 N N . VAL A 1 136 ? -8.031 -20.688 -3.674 1 98 136 VAL A N 1
ATOM 1086 C CA . VAL A 1 136 ? -8.539 -21.875 -4.336 1 98 136 VAL A CA 1
ATOM 1087 C C . VAL A 1 136 ? -10.062 -21.859 -4.324 1 98 136 VAL A C 1
ATOM 1089 O O . VAL A 1 136 ? -10.703 -22.031 -5.367 1 98 136 VAL A O 1
ATOM 1092 N N . ASP A 1 137 ? -10.617 -21.609 -3.193 1 97.38 137 ASP A N 1
ATOM 1093 C CA . ASP A 1 137 ? -12.07 -21.609 -3.055 1 97.38 137 ASP A CA 1
ATOM 1094 C C . ASP A 1 137 ? -12.695 -20.484 -3.877 1 97.38 137 ASP A C 1
ATOM 1096 O O . ASP A 1 137 ? -13.789 -20.641 -4.426 1 97.38 137 ASP A O 1
ATOM 1100 N N . THR A 1 138 ? -12.07 -19.344 -3.896 1 97.56 138 THR A N 1
ATOM 1101 C CA . THR A 1 138 ? -12.555 -18.234 -4.703 1 97.56 138 THR A CA 1
ATOM 1102 C C . THR A 1 138 ? -12.625 -18.625 -6.176 1 97.56 138 THR A C 1
ATOM 1104 O O . THR A 1 138 ? -13.641 -18.391 -6.84 1 97.56 138 THR A O 1
ATOM 1107 N N . ALA A 1 139 ? -11.57 -19.234 -6.711 1 98.12 139 ALA A N 1
ATOM 1108 C CA . ALA A 1 139 ? -11.531 -19.656 -8.109 1 98.12 139 ALA A CA 1
ATOM 1109 C C . ALA A 1 139 ? -12.641 -20.672 -8.406 1 98.12 139 ALA A C 1
ATOM 1111 O O . ALA A 1 139 ? -13.391 -20.516 -9.367 1 98.12 139 ALA A O 1
ATOM 1112 N N . TRP A 1 140 ? -12.742 -21.641 -7.598 1 97.38 140 TRP A N 1
ATOM 1113 C CA . TRP A 1 140 ? -13.734 -22.688 -7.832 1 97.38 140 TRP A CA 1
ATOM 1114 C C . TRP A 1 140 ? -15.148 -22.156 -7.645 1 97.38 140 TRP A C 1
ATOM 1116 O O . TRP A 1 140 ? -16.078 -22.594 -8.312 1 97.38 140 TRP A O 1
ATOM 1126 N N . GLY A 1 141 ? -15.266 -21.234 -6.746 1 96.38 141 GLY A N 1
ATOM 1127 C CA . GLY A 1 141 ? -16.562 -20.609 -6.52 1 96.38 141 GLY A CA 1
ATOM 1128 C C . GLY A 1 141 ? -17.078 -19.859 -7.727 1 96.38 141 GLY A C 1
ATOM 1129 O O . GLY A 1 141 ? -18.281 -19.594 -7.836 1 96.38 141 GLY A O 1
ATOM 1130 N N . GLU A 1 142 ? -16.234 -19.547 -8.656 1 96.5 142 GLU A N 1
ATOM 1131 C CA . GLU A 1 142 ? -16.609 -18.797 -9.859 1 96.5 142 GLU A CA 1
ATOM 1132 C C . GLU A 1 142 ? -16.938 -19.75 -11.008 1 96.5 142 GLU A C 1
ATOM 1134 O O . GLU A 1 142 ? -17.125 -19.297 -12.148 1 96.5 142 GLU A O 1
ATOM 1139 N N . GLY A 1 143 ? -16.922 -21.031 -10.773 1 95.31 143 GLY A N 1
ATOM 1140 C CA . GLY A 1 143 ? -17.219 -22 -11.82 1 95.31 143 GLY A CA 1
ATOM 1141 C C . GLY A 1 143 ? -16 -22.469 -12.57 1 95.31 143 GLY A C 1
ATOM 1142 O O . GLY A 1 143 ? -16.094 -22.906 -13.719 1 95.31 143 GLY A O 1
ATOM 1143 N N . CYS A 1 144 ? -14.914 -22.312 -11.984 1 95.94 144 CYS A N 1
ATOM 1144 C CA . CYS A 1 144 ? -13.641 -22.781 -12.531 1 95.94 144 CYS A CA 1
ATOM 1145 C C . CYS A 1 144 ? -13.688 -24.266 -12.828 1 95.94 144 CYS A C 1
ATOM 1147 O O . CYS A 1 144 ? -14.273 -25.047 -12.055 1 95.94 144 CYS A O 1
ATOM 1149 N N . GLU A 1 145 ? -13.055 -24.688 -14.023 1 97.88 145 GLU A N 1
ATOM 1150 C CA . GLU A 1 145 ? -12.961 -26.109 -14.344 1 97.88 145 GLU A CA 1
ATOM 1151 C C . GLU A 1 145 ? -11.516 -26.594 -14.297 1 97.88 145 GLU A C 1
ATOM 1153 O O . GLU A 1 145 ? -11.266 -27.797 -14.242 1 97.88 145 GLU A O 1
ATOM 1158 N N . LEU A 1 146 ? -10.633 -25.672 -14.352 1 98.38 146 LEU A N 1
ATOM 1159 C CA . LEU A 1 146 ? -9.203 -25.953 -14.25 1 98.38 146 LEU A CA 1
ATOM 1160 C C . LEU A 1 146 ? -8.477 -24.797 -13.578 1 98.38 146 LEU A C 1
ATOM 1162 O O . LEU A 1 146 ? -8.539 -23.656 -14.055 1 98.38 146 LEU A O 1
ATOM 1166 N N . LEU A 1 147 ? -7.887 -25.094 -12.469 1 98.75 147 LEU A N 1
ATOM 1167 C CA . LEU A 1 147 ? -7.082 -24.109 -11.758 1 98.75 147 LEU A CA 1
ATOM 1168 C C . LEU A 1 147 ? -5.594 -24.422 -11.898 1 98.75 147 LEU A C 1
ATOM 1170 O O . LEU A 1 147 ? -5.168 -25.547 -11.656 1 98.75 147 LEU A O 1
ATOM 1174 N N . THR A 1 148 ? -4.789 -23.422 -12.359 1 98.81 148 THR A N 1
ATOM 1175 C CA . THR A 1 148 ? -3.359 -23.641 -12.555 1 98.81 148 THR A CA 1
ATOM 1176 C C . THR A 1 148 ? -2.543 -22.656 -11.719 1 98.81 148 THR A C 1
ATOM 1178 O O . THR A 1 148 ? -3.053 -21.609 -11.305 1 98.81 148 THR A O 1
ATOM 1181 N N . VAL A 1 149 ? -1.35 -23.016 -11.43 1 98.75 149 VAL A N 1
ATOM 1182 C CA . VAL A 1 149 ? -0.353 -22.172 -10.773 1 98.75 149 VAL A CA 1
ATOM 1183 C C . VAL A 1 149 ? 1.05 -22.656 -11.148 1 98.75 149 VAL A C 1
ATOM 1185 O O . VAL A 1 149 ? 1.227 -23.781 -11.625 1 98.75 149 VAL A O 1
ATOM 1188 N N . ASN A 1 150 ? 1.991 -21.812 -11.055 1 98.31 150 ASN A N 1
ATOM 1189 C CA . ASN A 1 150 ? 3.377 -22.25 -11.18 1 98.31 150 ASN A CA 1
ATOM 1190 C C . ASN A 1 150 ? 4.254 -21.641 -10.086 1 98.31 150 ASN A C 1
ATOM 1192 O O . ASN A 1 150 ? 3.891 -20.641 -9.477 1 98.31 150 ASN A O 1
ATOM 1196 N N . THR A 1 151 ? 5.273 -22.281 -9.789 1 98.19 151 THR A N 1
ATOM 1197 C CA . THR A 1 151 ? 6.32 -21.844 -8.883 1 98.19 151 THR A CA 1
ATOM 1198 C C . THR A 1 151 ? 7.699 -22.25 -9.391 1 98.19 151 THR A C 1
ATOM 1200 O O . THR A 1 151 ? 7.805 -22.984 -10.367 1 98.19 151 THR A O 1
ATOM 1203 N N . CYS A 1 152 ? 8.727 -21.656 -8.789 1 96.94 152 CYS A N 1
ATOM 1204 C CA . CYS A 1 152 ? 10.07 -21.969 -9.258 1 96.94 152 CYS A CA 1
ATOM 1205 C C . CYS A 1 152 ? 11.055 -22.031 -8.102 1 96.94 152 CYS A C 1
ATOM 1207 O O . CYS A 1 152 ? 10.688 -21.766 -6.953 1 96.94 152 CYS A O 1
ATOM 1209 N N . THR A 1 153 ? 12.297 -22.375 -8.391 1 95.12 153 THR A N 1
ATOM 1210 C CA . THR A 1 153 ? 13.328 -22.609 -7.387 1 95.12 153 THR A CA 1
ATOM 1211 C C . THR A 1 153 ? 13.781 -21.312 -6.754 1 95.12 153 THR A C 1
ATOM 1213 O O . THR A 1 153 ? 14.461 -21.312 -5.727 1 95.12 153 THR A O 1
ATOM 1216 N N . ALA A 1 154 ? 13.469 -20.188 -7.328 1 93.62 154 ALA A N 1
ATOM 1217 C CA . ALA A 1 154 ? 13.805 -18.891 -6.738 1 93.62 154 ALA A CA 1
ATOM 1218 C C . ALA A 1 154 ? 12.75 -18.469 -5.723 1 93.62 154 ALA A C 1
ATOM 1220 O O . ALA A 1 154 ? 12.969 -17.531 -4.941 1 93.62 154 ALA A O 1
ATOM 1221 N N . ASP A 1 155 ? 11.562 -19.141 -5.727 1 95.19 155 ASP A N 1
ATOM 1222 C CA . ASP A 1 155 ? 10.469 -18.797 -4.828 1 95.19 155 ASP A CA 1
ATOM 1223 C C . ASP A 1 155 ? 10.719 -19.328 -3.42 1 95.19 155 ASP A C 1
ATOM 1225 O O . ASP A 1 155 ? 11.711 -20.031 -3.186 1 95.19 155 ASP A O 1
ATOM 1229 N N . HIS A 1 156 ? 9.812 -18.891 -2.514 1 92.19 156 HIS A N 1
ATOM 1230 C CA . HIS A 1 156 ? 9.883 -19.438 -1.16 1 92.19 156 HIS A CA 1
ATOM 1231 C C . HIS A 1 156 ? 9.891 -20.953 -1.171 1 92.19 156 HIS A C 1
ATOM 1233 O O . HIS A 1 156 ? 9.133 -21.578 -1.921 1 92.19 156 HIS A O 1
ATOM 1239 N N . PRO A 1 157 ? 10.727 -21.562 -0.312 1 91.25 157 PRO A N 1
ATOM 1240 C CA . PRO A 1 157 ? 10.867 -23.016 -0.332 1 91.25 157 PRO A CA 1
ATOM 1241 C C . PRO A 1 157 ? 9.57 -23.734 0.011 1 91.25 157 PRO A C 1
ATOM 1243 O O . PRO A 1 157 ? 9.391 -24.906 -0.352 1 91.25 157 PRO A O 1
ATOM 1246 N N . ARG A 1 158 ? 8.719 -23.109 0.617 1 92.75 158 ARG A N 1
ATOM 1247 C CA . ARG A 1 158 ? 7.477 -23.75 1.033 1 92.75 158 ARG A CA 1
ATOM 1248 C C . ARG A 1 158 ? 6.402 -23.609 -0.043 1 92.75 158 ARG A C 1
ATOM 1250 O O . ARG A 1 158 ? 5.301 -24.141 0.097 1 92.75 158 ARG A O 1
ATOM 1257 N N . ALA A 1 159 ? 6.66 -22.922 -1.075 1 95.94 159 ALA A N 1
ATOM 1258 C CA . ALA A 1 159 ? 5.652 -22.672 -2.104 1 95.94 159 ALA A CA 1
ATOM 1259 C C . ALA A 1 159 ? 5.16 -23.984 -2.709 1 95.94 159 ALA A C 1
ATOM 1261 O O . ALA A 1 159 ? 3.971 -24.297 -2.646 1 95.94 159 ALA A O 1
ATOM 1262 N N . LEU A 1 160 ? 6.082 -24.812 -3.223 1 97 160 LEU A N 1
ATOM 1263 C CA . LEU A 1 160 ? 5.707 -26.031 -3.912 1 97 160 LEU A CA 1
ATOM 1264 C C . LEU A 1 160 ? 5.004 -27 -2.961 1 97 160 LEU A C 1
ATOM 1266 O O . LEU A 1 160 ? 3.889 -27.453 -3.236 1 97 160 LEU A O 1
ATOM 1270 N N . PRO A 1 161 ? 5.605 -27.281 -1.786 1 96.12 161 PRO A N 1
ATOM 1271 C CA . PRO A 1 161 ? 4.902 -28.172 -0.848 1 96.12 161 PRO A CA 1
ATOM 1272 C C . PRO A 1 161 ? 3.518 -27.641 -0.476 1 96.12 161 PRO A C 1
ATOM 1274 O O . PRO A 1 161 ? 2.584 -28.422 -0.297 1 96.12 161 PRO A O 1
ATOM 1277 N N . ASN A 1 162 ? 3.346 -26.375 -0.349 1 95.62 162 ASN A N 1
ATOM 1278 C CA . ASN A 1 162 ? 2.057 -25.781 0.002 1 95.62 162 ASN A CA 1
ATOM 1279 C C . ASN A 1 162 ? 1.032 -25.969 -1.112 1 95.62 162 ASN A C 1
ATOM 1281 O O . ASN A 1 162 ? -0.135 -26.266 -0.844 1 95.62 162 ASN A O 1
ATOM 1285 N N . TYR A 1 163 ? 1.446 -25.781 -2.35 1 97.94 163 TYR A N 1
ATOM 1286 C CA . TYR A 1 163 ? 0.533 -25.984 -3.469 1 97.94 163 TYR A CA 1
ATOM 1287 C C . TYR A 1 163 ? 0.083 -27.438 -3.549 1 97.94 163 TYR A C 1
ATOM 1289 O O . TYR A 1 163 ? -1.096 -27.719 -3.777 1 97.94 163 TYR A O 1
ATOM 1297 N N . ILE A 1 164 ? 1.049 -28.312 -3.344 1 96.81 164 ILE A N 1
ATOM 1298 C CA . ILE A 1 164 ? 0.73 -29.734 -3.357 1 96.81 164 ILE A CA 1
ATOM 1299 C C . ILE A 1 164 ? -0.244 -30.047 -2.225 1 96.81 164 ILE A C 1
ATOM 1301 O O . ILE A 1 164 ? -1.262 -30.719 -2.443 1 96.81 164 ILE A O 1
ATOM 1305 N N . ALA A 1 165 ? 0.032 -29.562 -1.07 1 94.56 165 ALA A N 1
ATOM 1306 C CA . ALA A 1 165 ? -0.825 -29.797 0.09 1 94.56 165 ALA A CA 1
ATOM 1307 C C . ALA A 1 165 ? -2.225 -29.234 -0.142 1 94.56 165 ALA A C 1
ATOM 1309 O O . ALA A 1 165 ? -3.207 -29.766 0.38 1 94.56 165 ALA A O 1
ATOM 1310 N N . ALA A 1 166 ? -2.35 -28.25 -0.923 1 95.25 166 ALA A N 1
ATOM 1311 C CA . ALA A 1 166 ? -3.631 -27.609 -1.209 1 95.25 166 ALA A CA 1
ATOM 1312 C C . ALA A 1 166 ? -4.434 -28.422 -2.225 1 95.25 166 ALA A C 1
ATOM 1314 O O . ALA A 1 166 ? -5.625 -28.172 -2.426 1 95.25 166 ALA A O 1
ATOM 1315 N N . GLY A 1 167 ? -3.777 -29.297 -2.932 1 96.12 167 GLY A N 1
ATOM 1316 C CA . GLY A 1 167 ? -4.496 -30.156 -3.854 1 96.12 167 GLY A CA 1
ATOM 1317 C C . GLY A 1 167 ? -4.02 -30.031 -5.289 1 96.12 167 GLY A C 1
ATOM 1318 O O . GLY A 1 167 ? -4.535 -30.703 -6.184 1 96.12 167 GLY A O 1
ATOM 1319 N N . PHE A 1 168 ? -3.002 -29.203 -5.523 1 98.12 168 PHE A N 1
ATOM 1320 C CA . PHE A 1 168 ? -2.445 -29.094 -6.867 1 98.12 168 PHE A CA 1
ATOM 1321 C C . PHE A 1 168 ? -1.579 -30.312 -7.191 1 98.12 168 PHE A C 1
ATOM 1323 O O . PHE A 1 168 ? -0.94 -30.875 -6.305 1 98.12 168 PHE A O 1
ATOM 1330 N N . VAL A 1 169 ? -1.516 -30.609 -8.5 1 98.19 169 VAL A N 1
ATOM 1331 C CA . VAL A 1 169 ? -0.689 -31.719 -8.984 1 98.19 169 VAL A CA 1
ATOM 1332 C C . VAL A 1 169 ? 0.335 -31.188 -9.992 1 98.19 169 VAL A C 1
ATOM 1334 O O . VAL A 1 169 ? -0.019 -30.469 -10.93 1 98.19 169 VAL A O 1
ATOM 1337 N N . PRO A 1 170 ? 1.58 -31.531 -9.766 1 98.12 170 PRO A N 1
ATOM 1338 C CA . PRO A 1 170 ? 2.574 -31.125 -10.758 1 98.12 170 PRO A CA 1
ATOM 1339 C C . PRO A 1 170 ? 2.324 -31.734 -12.133 1 98.12 170 PRO A C 1
ATOM 1341 O O . PRO A 1 170 ? 2 -32.906 -12.234 1 98.12 170 PRO A O 1
ATOM 1344 N N . LEU A 1 171 ? 2.447 -30.938 -13.094 1 97.38 171 LEU A N 1
ATOM 1345 C CA . LEU A 1 171 ? 2.258 -31.359 -14.469 1 97.38 171 LEU A CA 1
ATOM 1346 C C . LEU A 1 171 ? 3.596 -31.5 -15.188 1 97.38 171 LEU A C 1
ATOM 1348 O O . LEU A 1 171 ? 3.803 -32.438 -15.953 1 97.38 171 LEU A O 1
ATOM 1352 N N . ARG A 1 172 ? 4.465 -30.547 -15.016 1 97.12 172 ARG A N 1
ATOM 1353 C CA . ARG A 1 172 ? 5.758 -30.516 -15.688 1 97.12 172 ARG A CA 1
ATOM 1354 C C . ARG A 1 172 ? 6.73 -29.594 -14.961 1 97.12 172 ARG A C 1
ATOM 1356 O O . ARG A 1 172 ? 6.316 -28.703 -14.211 1 97.12 172 ARG A O 1
ATOM 1363 N N . ARG A 1 173 ? 7.957 -29.891 -15.18 1 97.31 173 ARG A N 1
ATOM 1364 C CA . ARG A 1 173 ? 9.07 -29.062 -14.727 1 97.31 173 ARG A CA 1
ATOM 1365 C C . ARG A 1 173 ? 9.93 -28.594 -15.898 1 97.31 173 ARG A C 1
ATOM 1367 O O . ARG A 1 173 ? 10.25 -29.391 -16.781 1 97.31 173 ARG A O 1
ATOM 1374 N N . VAL A 1 174 ? 10.234 -27.312 -15.906 1 97.38 174 VAL A N 1
ATOM 1375 C CA . VAL A 1 174 ? 10.977 -26.75 -17.031 1 97.38 174 VAL A CA 1
ATOM 1376 C C . VAL A 1 174 ? 12.125 -25.906 -16.5 1 97.38 174 VAL A C 1
ATOM 1378 O O . VAL A 1 174 ? 11.93 -25.047 -15.633 1 97.38 174 VAL A O 1
ATOM 1381 N N . ARG A 1 175 ? 13.289 -26.188 -17.031 1 96 175 ARG A N 1
ATOM 1382 C CA . ARG A 1 175 ? 14.406 -25.297 -16.75 1 96 175 ARG A CA 1
ATOM 1383 C C . ARG A 1 175 ? 14.352 -24.047 -17.625 1 96 175 ARG A C 1
ATOM 1385 O O . ARG A 1 175 ? 14.242 -24.141 -18.844 1 96 175 ARG A O 1
ATOM 1392 N N . GLU A 1 176 ? 14.336 -22.859 -17 1 94.44 176 GLU A N 1
ATOM 1393 C CA . GLU A 1 176 ? 14.289 -21.594 -17.719 1 94.44 176 GLU A CA 1
ATOM 1394 C C . GLU A 1 176 ? 15.477 -20.703 -17.375 1 94.44 176 GLU A C 1
ATOM 1396 O O . GLU A 1 176 ? 16 -20.781 -16.266 1 94.44 176 GLU A O 1
ATOM 1401 N N . GLU A 1 177 ? 15.883 -19.922 -18.359 1 93.19 177 GLU A N 1
ATOM 1402 C CA . GLU A 1 177 ? 16.828 -18.828 -18.156 1 93.19 177 GLU A CA 1
ATOM 1403 C C . GLU A 1 177 ? 16.156 -17.469 -18.328 1 93.19 177 GLU A C 1
ATOM 1405 O O . GLU A 1 177 ? 15.711 -17.125 -19.422 1 93.19 177 GLU A O 1
ATOM 1410 N N . TRP A 1 178 ? 16.109 -16.766 -17.266 1 92.38 178 TRP A N 1
ATOM 1411 C CA . TRP A 1 178 ? 15.438 -15.469 -17.266 1 92.38 178 TRP A CA 1
ATOM 1412 C C . TRP A 1 178 ? 16.438 -14.336 -17.422 1 92.38 178 TRP A C 1
ATOM 1414 O O . TRP A 1 178 ? 17.484 -14.32 -16.766 1 92.38 178 TRP A O 1
ATOM 1424 N N . PRO A 1 179 ? 16.156 -13.391 -18.328 1 91.38 179 PRO A N 1
ATOM 1425 C CA . PRO A 1 179 ? 16.953 -12.164 -18.438 1 91.38 179 PRO A CA 1
ATOM 1426 C C . PRO A 1 179 ? 16.516 -11.094 -17.438 1 91.38 179 PRO A C 1
ATOM 1428 O O . PRO A 1 179 ? 15.875 -10.109 -17.844 1 91.38 179 PRO A O 1
ATOM 1431 N N . VAL A 1 180 ? 16.906 -11.18 -16.219 1 90.5 180 VAL A N 1
ATOM 1432 C CA . VAL A 1 180 ? 16.469 -10.25 -15.188 1 90.5 180 VAL A CA 1
ATOM 1433 C C . VAL A 1 180 ? 17.188 -8.914 -15.352 1 90.5 180 VAL A C 1
ATOM 1435 O O . VAL A 1 180 ? 18.406 -8.836 -15.211 1 90.5 180 VAL A O 1
ATOM 1438 N N . PRO A 1 181 ? 16.438 -7.93 -15.641 1 90.81 181 PRO A N 1
ATOM 1439 C CA . PRO A 1 181 ? 17.094 -6.629 -15.773 1 90.81 181 PRO A CA 1
ATOM 1440 C C . PRO A 1 181 ? 17.641 -6.102 -14.453 1 90.81 181 PRO A C 1
ATOM 1442 O O . PRO A 1 181 ? 16.984 -6.238 -13.414 1 90.81 181 PRO A O 1
ATOM 1445 N N . ASP A 1 182 ? 18.734 -5.426 -14.531 1 86.06 182 ASP A N 1
ATOM 1446 C CA . ASP A 1 182 ? 19.328 -4.816 -13.344 1 86.06 182 ASP A CA 1
ATOM 1447 C C . ASP A 1 182 ? 18.406 -3.725 -12.781 1 86.06 182 ASP A C 1
ATOM 1449 O O . ASP A 1 182 ? 18.375 -3.498 -11.57 1 86.06 182 ASP A O 1
ATOM 1453 N N . SER A 1 183 ? 17.734 -3.195 -13.648 1 83.94 183 SER A N 1
ATOM 1454 C CA . SER A 1 183 ? 16.844 -2.09 -13.273 1 83.94 183 SER A CA 1
ATOM 1455 C C . SER A 1 183 ? 15.672 -2.578 -12.438 1 83.94 183 SER A C 1
ATOM 1457 O O . SER A 1 183 ? 14.961 -1.774 -11.828 1 83.94 183 SER A O 1
ATOM 1459 N N . ALA A 1 184 ? 15.5 -3.873 -12.375 1 87.75 184 ALA A N 1
ATOM 1460 C CA . ALA A 1 184 ? 14.422 -4.43 -11.562 1 87.75 184 ALA A CA 1
ATOM 1461 C C . ALA A 1 184 ? 14.695 -4.234 -10.078 1 87.75 184 ALA A C 1
ATOM 1463 O O . ALA A 1 184 ? 13.805 -4.398 -9.242 1 87.75 184 ALA A O 1
ATOM 1464 N N . GLY A 1 185 ? 15.914 -3.912 -9.703 1 86 185 GLY A N 1
ATOM 1465 C CA . GLY A 1 185 ? 16.281 -3.604 -8.328 1 86 185 GLY A CA 1
ATOM 1466 C C . GLY A 1 185 ? 16.266 -4.82 -7.422 1 86 185 GLY A C 1
ATOM 1467 O O . GLY A 1 185 ? 16 -4.707 -6.223 1 86 185 GLY A O 1
ATOM 1468 N N . LEU A 1 186 ? 16.453 -5.941 -8.031 1 89.69 186 LEU A N 1
ATOM 1469 C CA . LEU A 1 186 ? 16.406 -7.176 -7.262 1 89.69 186 LEU A CA 1
ATOM 1470 C C . LEU A 1 186 ? 17.812 -7.699 -6.984 1 89.69 186 LEU A C 1
ATOM 1472 O O . LEU A 1 186 ? 18.703 -7.555 -7.82 1 89.69 186 LEU A O 1
ATOM 1476 N N . PHE A 1 187 ? 17.922 -8.242 -5.828 1 84.44 187 PHE A N 1
ATOM 1477 C CA . PHE A 1 187 ? 19.141 -9 -5.52 1 84.44 187 PHE A CA 1
ATOM 1478 C C . PHE A 1 187 ? 19.047 -10.422 -6.062 1 84.44 187 PHE A C 1
ATOM 1480 O O . PHE A 1 187 ? 18.078 -11.133 -5.793 1 84.44 187 PHE A O 1
ATOM 1487 N N . VAL A 1 188 ? 20.078 -10.828 -6.77 1 85.31 188 VAL A N 1
ATOM 1488 C CA . VAL A 1 188 ? 20.125 -12.188 -7.309 1 85.31 188 VAL A CA 1
ATOM 1489 C C . VAL A 1 188 ? 21.203 -12.992 -6.586 1 85.31 188 VAL A C 1
ATOM 1491 O O . VAL A 1 188 ? 22.391 -12.695 -6.711 1 85.31 188 VAL A O 1
ATOM 1494 N N . PRO A 1 189 ? 20.719 -13.961 -5.906 1 84.69 189 PRO A N 1
ATOM 1495 C CA . PRO A 1 189 ? 21.734 -14.812 -5.273 1 84.69 189 PRO A CA 1
ATOM 1496 C C . PRO A 1 189 ? 22.688 -15.438 -6.281 1 84.69 189 PRO A C 1
ATOM 1498 O O . PRO A 1 189 ? 22.281 -15.75 -7.406 1 84.69 189 PRO A O 1
ATOM 1501 N N . SER A 1 190 ? 23.891 -15.68 -5.785 1 83.5 190 SER A N 1
ATOM 1502 C CA . SER A 1 190 ? 24.938 -16.172 -6.664 1 83.5 190 SER A CA 1
ATOM 1503 C C . SER A 1 190 ? 24.594 -17.531 -7.242 1 83.5 190 SER A C 1
ATOM 1505 O O . SER A 1 190 ? 24.938 -17.844 -8.383 1 83.5 190 SER A O 1
ATOM 1507 N N . TRP A 1 191 ? 23.906 -18.344 -6.512 1 82.81 191 TRP A N 1
ATOM 1508 C CA . TRP A 1 191 ? 23.625 -19.719 -6.949 1 82.81 191 TRP A CA 1
ATOM 1509 C C . TRP A 1 191 ? 22.562 -19.734 -8.047 1 82.81 191 TRP A C 1
ATOM 1511 O O . TRP A 1 191 ? 22.391 -20.75 -8.727 1 82.81 191 TRP A O 1
ATOM 1521 N N . LEU A 1 192 ? 21.922 -18.656 -8.266 1 85.81 192 LEU A N 1
ATOM 1522 C CA . LEU A 1 192 ? 20.922 -18.547 -9.32 1 85.81 192 LEU A CA 1
ATOM 1523 C C . LEU A 1 192 ? 21.516 -17.922 -10.578 1 85.81 192 LEU A C 1
ATOM 1525 O O . LEU A 1 192 ? 20.891 -17.969 -11.641 1 85.81 192 LEU A O 1
ATOM 1529 N N . ARG A 1 193 ? 22.688 -17.266 -10.422 1 81.88 193 ARG A N 1
ATOM 1530 C CA . ARG A 1 193 ? 23.281 -16.547 -11.547 1 81.88 193 ARG A CA 1
ATOM 1531 C C . ARG A 1 193 ? 23.812 -17.516 -12.602 1 81.88 193 ARG A C 1
ATOM 1533 O O . ARG A 1 193 ? 24.516 -18.453 -12.281 1 81.88 193 ARG A O 1
ATOM 1540 N N . GLY A 1 194 ? 23.156 -17.375 -13.695 1 70.31 194 GLY A N 1
ATOM 1541 C CA . GLY A 1 194 ? 23.594 -18.219 -14.805 1 70.31 194 GLY A CA 1
ATOM 1542 C C . GLY A 1 194 ? 25 -17.922 -15.266 1 70.31 194 GLY A C 1
ATOM 1543 O O . GLY A 1 194 ? 25.531 -16.844 -15.008 1 70.31 194 GLY A O 1
ATOM 1544 N N . ARG A 1 195 ? 25.781 -18.938 -15.602 1 60.53 195 ARG A N 1
ATOM 1545 C CA . ARG A 1 195 ? 27.125 -18.812 -16.172 1 60.53 195 ARG A CA 1
ATOM 1546 C C . ARG A 1 195 ? 27.078 -18.188 -17.562 1 60.53 195 ARG A C 1
ATOM 1548 O O . ARG A 1 195 ? 26.328 -18.656 -18.422 1 60.53 195 ARG A O 1
ATOM 1555 N N . GLY A 1 196 ? 26.906 -16.797 -17.672 1 45.12 196 GLY A N 1
ATOM 1556 C CA . GLY A 1 196 ? 27.125 -16.344 -19.031 1 45.12 196 GLY A CA 1
ATOM 1557 C C . GLY A 1 196 ? 28.141 -17.172 -19.797 1 45.12 196 GLY A C 1
ATOM 1558 O O . GLY A 1 196 ? 28.969 -17.859 -19.172 1 45.12 196 GLY A O 1
ATOM 1559 N N . MET B 1 1 ? 7.492 12.945 -27.781 1 22.11 1 MET B N 1
ATOM 1560 C CA . MET B 1 1 ? 7.098 12.891 -26.375 1 22.11 1 MET B CA 1
ATOM 1561 C C . MET B 1 1 ? 8.242 13.336 -25.469 1 22.11 1 MET B C 1
ATOM 1563 O O . MET B 1 1 ? 9.273 12.672 -25.375 1 22.11 1 MET B O 1
ATOM 1567 N N . ILE B 1 2 ? 8.477 14.641 -25.312 1 26.08 2 ILE B N 1
ATOM 1568 C CA . ILE B 1 2 ? 9.664 15.273 -24.734 1 26.08 2 ILE B CA 1
ATOM 1569 C C . ILE B 1 2 ? 9.844 14.82 -23.297 1 26.08 2 ILE B C 1
ATOM 1571 O O . ILE B 1 2 ? 8.922 14.945 -22.484 1 26.08 2 ILE B O 1
ATOM 1575 N N . MET B 1 3 ? 10.492 13.758 -22.953 1 29.81 3 MET B N 1
ATOM 1576 C CA . MET B 1 3 ? 10.828 13.406 -21.578 1 29.81 3 MET B CA 1
ATOM 1577 C C . MET B 1 3 ? 11.312 14.633 -20.812 1 29.81 3 MET B C 1
ATOM 1579 O O . MET B 1 3 ? 12.273 15.289 -21.219 1 29.81 3 MET B O 1
ATOM 1583 N N . SER B 1 4 ? 10.375 15.422 -20.297 1 35.28 4 SER B N 1
ATOM 1584 C CA . SER B 1 4 ? 10.82 16.594 -19.547 1 35.28 4 SER B CA 1
ATOM 1585 C C . SER B 1 4 ? 11.961 16.234 -18.594 1 35.28 4 SER B C 1
ATOM 1587 O O . SER B 1 4 ? 11.82 15.359 -17.734 1 35.28 4 SER B O 1
ATOM 1589 N N . VAL B 1 5 ? 13.133 16.312 -19.094 1 40.53 5 VAL B N 1
ATOM 1590 C CA . VAL B 1 5 ? 14.367 16.188 -18.312 1 40.53 5 VAL B CA 1
ATOM 1591 C C . VAL B 1 5 ? 14.234 16.969 -17.016 1 40.53 5 VAL B C 1
ATOM 1593 O O . VAL B 1 5 ? 13.984 18.188 -17.016 1 40.53 5 VAL B O 1
ATOM 1596 N N . ARG B 1 6 ? 13.805 16.266 -15.984 1 49.38 6 ARG B N 1
ATOM 1597 C CA . ARG B 1 6 ? 13.898 16.859 -14.656 1 49.38 6 ARG B CA 1
ATOM 1598 C C . ARG B 1 6 ? 15.219 17.609 -14.492 1 49.38 6 ARG B C 1
ATOM 1600 O O . ARG B 1 6 ? 16.297 17.031 -14.586 1 49.38 6 ARG B O 1
ATOM 1607 N N . ALA B 1 7 ? 15.289 18.906 -14.617 1 49.22 7 ALA B N 1
ATOM 1608 C CA . ALA B 1 7 ? 16.5 19.688 -14.406 1 49.22 7 ALA B CA 1
ATOM 1609 C C . ALA B 1 7 ? 17.062 19.469 -13.008 1 49.22 7 ALA B C 1
ATOM 1611 O O . ALA B 1 7 ? 16.375 19.734 -12.016 1 49.22 7 ALA B O 1
ATOM 1612 N N . LEU B 1 8 ? 18.094 18.641 -12.805 1 58.44 8 LEU B N 1
ATOM 1613 C CA . LEU B 1 8 ? 18.797 18.438 -11.547 1 58.44 8 LEU B CA 1
ATOM 1614 C C . LEU B 1 8 ? 19.422 19.734 -11.047 1 58.44 8 LEU B C 1
ATOM 1616 O O . LEU B 1 8 ? 19.891 20.547 -11.844 1 58.44 8 LEU B O 1
ATOM 1620 N N . GLY B 1 9 ? 18.953 20.109 -9.789 1 53.75 9 GLY B N 1
ATOM 1621 C CA . GLY B 1 9 ? 19.562 21.281 -9.195 1 53.75 9 GLY B CA 1
ATOM 1622 C C . GLY B 1 9 ? 21.062 21.156 -9.016 1 53.75 9 GLY B C 1
ATOM 1623 O O . GLY B 1 9 ? 21.625 20.062 -9.164 1 53.75 9 GLY B O 1
ATOM 1624 N N . PRO B 1 10 ? 21.672 22.234 -8.812 1 65.62 10 PRO B N 1
ATOM 1625 C CA . PRO B 1 10 ? 23.094 22.172 -8.453 1 65.62 10 PRO B CA 1
ATOM 1626 C C . PRO B 1 10 ? 23.344 21.297 -7.227 1 65.62 10 PRO B C 1
ATOM 1628 O O . PRO B 1 10 ? 22.609 21.375 -6.238 1 65.62 10 PRO B O 1
ATOM 1631 N N . HIS B 1 11 ? 24.25 20.359 -7.195 1 74.69 11 HIS B N 1
ATOM 1632 C CA . HIS B 1 11 ? 24.672 19.438 -6.141 1 74.69 11 HIS B CA 1
ATOM 1633 C C . HIS B 1 11 ? 23.547 18.469 -5.781 1 74.69 11 HIS B C 1
ATOM 1635 O O . HIS B 1 11 ? 23.484 17.969 -4.656 1 74.69 11 HIS B O 1
ATOM 1641 N N . GLY B 1 12 ? 22.516 18.484 -6.578 1 82.94 12 GLY B N 1
ATOM 1642 C CA . GLY B 1 12 ? 21.469 17.5 -6.375 1 82.94 12 GLY B CA 1
ATOM 1643 C C . GLY B 1 12 ? 20.344 18 -5.496 1 82.94 12 GLY B C 1
ATOM 1644 O O . GLY B 1 12 ? 19.609 17.203 -4.902 1 82.94 12 GLY B O 1
ATOM 1645 N N . ILE B 1 13 ? 20.438 19.422 -5.316 1 87.75 13 ILE B N 1
ATOM 1646 C CA . ILE B 1 13 ? 19.406 20.031 -4.488 1 87.75 13 ILE B CA 1
ATOM 1647 C C . ILE B 1 13 ? 18.688 21.125 -5.281 1 87.75 13 ILE B C 1
ATOM 1649 O O . ILE B 1 13 ? 19.312 21.906 -5.988 1 87.75 13 ILE B O 1
ATOM 1653 N N . THR B 1 14 ? 17.359 21.172 -5.246 1 88.25 14 THR B N 1
ATOM 1654 C CA . THR B 1 14 ? 16.516 22.234 -5.816 1 88.25 14 THR B CA 1
ATOM 1655 C C . THR B 1 14 ? 15.914 23.094 -4.715 1 88.25 14 THR B C 1
ATOM 1657 O O . THR B 1 14 ? 15.086 22.609 -3.934 1 88.25 14 THR B O 1
ATOM 1660 N N . PRO B 1 15 ? 16.312 24.297 -4.641 1 90.62 15 PRO B N 1
ATOM 1661 C CA . PRO B 1 15 ? 15.68 25.172 -3.658 1 90.62 15 PRO B CA 1
ATOM 1662 C C . PRO B 1 15 ? 14.234 25.516 -4.02 1 90.62 15 PRO B C 1
ATOM 1664 O O . PRO B 1 15 ? 13.938 25.812 -5.18 1 90.62 15 PRO B O 1
ATOM 1667 N N . VAL B 1 16 ? 13.359 25.391 -3.031 1 92.94 16 VAL B N 1
ATOM 1668 C CA . VAL B 1 16 ? 11.938 25.672 -3.225 1 92.94 16 VAL B CA 1
ATOM 1669 C C . VAL B 1 16 ? 11.461 26.656 -2.162 1 92.94 16 VAL B C 1
ATOM 1671 O O . VAL B 1 16 ? 11.703 26.469 -0.968 1 92.94 16 VAL B O 1
ATOM 1674 N N . THR B 1 17 ? 10.812 27.703 -2.617 1 93.81 17 THR B N 1
ATOM 1675 C CA . THR B 1 17 ? 10.25 28.672 -1.687 1 93.81 17 THR B CA 1
ATOM 1676 C C . THR B 1 17 ? 8.758 28.422 -1.483 1 93.81 17 THR B C 1
ATOM 1678 O O . THR B 1 17 ? 8 28.344 -2.451 1 93.81 17 THR B O 1
ATOM 1681 N N . VAL B 1 18 ? 8.406 28.312 -0.208 1 95.25 18 VAL B N 1
ATOM 1682 C CA . VAL B 1 18 ? 6.992 28.109 0.113 1 95.25 18 VAL B CA 1
ATOM 1683 C C . VAL B 1 18 ? 6.582 29.047 1.243 1 95.25 18 VAL B C 1
ATOM 1685 O O . VAL B 1 18 ? 7.43 29.562 1.977 1 95.25 18 VAL B O 1
ATOM 1688 N N . GLU B 1 19 ? 5.32 29.375 1.258 1 96.62 19 GLU B N 1
ATOM 1689 C CA . GLU B 1 19 ? 4.719 29.984 2.443 1 96.62 19 GLU B CA 1
ATOM 1690 C C . GLU B 1 19 ? 3.951 28.938 3.262 1 96.62 19 GLU B C 1
ATOM 1692 O O . GLU B 1 19 ? 2.998 28.344 2.768 1 96.62 19 GLU B O 1
ATOM 1697 N N . VAL B 1 20 ? 4.402 28.75 4.52 1 97.56 20 VAL B N 1
ATOM 1698 C CA . VAL B 1 20 ? 3.783 27.766 5.41 1 97.56 20 VAL B CA 1
ATOM 1699 C C . VAL B 1 20 ? 2.811 28.453 6.355 1 97.56 20 VAL B C 1
ATOM 1701 O O . VAL B 1 20 ? 3.154 29.469 6.977 1 97.56 20 VAL B O 1
ATOM 1704 N N . THR B 1 21 ? 1.607 28.016 6.395 1 98.62 21 THR B N 1
ATOM 1705 C CA . THR B 1 21 ? 0.613 28.484 7.355 1 98.62 21 THR B CA 1
ATOM 1706 C C . THR B 1 21 ? 0.451 27.469 8.492 1 98.62 21 THR B C 1
ATOM 1708 O O . THR B 1 21 ? 0.132 26.297 8.25 1 98.62 21 THR B O 1
ATOM 1711 N N . PHE B 1 22 ? 0.739 27.922 9.695 1 98.56 22 PHE B N 1
ATOM 1712 C CA . PHE B 1 22 ? 0.533 27.109 10.891 1 98.56 22 PHE B CA 1
ATOM 1713 C C . PHE B 1 22 ? -0.834 27.391 11.508 1 98.56 22 PHE B C 1
ATOM 1715 O O . PHE B 1 22 ? -1.22 28.547 11.68 1 98.56 22 PHE B O 1
ATOM 1722 N N . LEU B 1 23 ? -1.571 26.312 11.766 1 98.81 23 LEU B N 1
ATOM 1723 C CA . LEU B 1 23 ? -2.922 26.453 12.297 1 98.81 23 LEU B CA 1
ATOM 1724 C C . LEU B 1 23 ? -3.078 25.688 13.602 1 98.81 23 LEU B C 1
ATOM 1726 O O . LEU B 1 23 ? -2.332 24.734 13.867 1 98.81 23 LEU B O 1
ATOM 1730 N N . ARG B 1 24 ? -4.059 26.094 14.398 1 98.44 24 ARG B N 1
ATOM 1731 C CA . ARG B 1 24 ? -4.355 25.406 15.656 1 98.44 24 ARG B CA 1
ATOM 1732 C C . ARG B 1 24 ? -5.859 25.344 15.898 1 98.44 24 ARG B C 1
ATOM 1734 O O . ARG B 1 24 ? -6.621 26.109 15.312 1 98.44 24 ARG B O 1
ATOM 1741 N N . MET B 1 25 ? -6.254 24.438 16.703 1 98.25 25 MET B N 1
ATOM 1742 C CA . MET B 1 25 ? -7.598 24.25 17.25 1 98.25 25 MET B CA 1
ATOM 1743 C C . MET B 1 25 ? -7.551 23.984 18.75 1 98.25 25 MET B C 1
ATOM 1745 O O . MET B 1 25 ? -6.957 23 19.188 1 98.25 25 MET B O 1
ATOM 1749 N N . ASP B 1 26 ? -8.164 24.875 19.531 1 97.25 26 ASP B N 1
ATOM 1750 C CA . ASP B 1 26 ? -8.008 24.797 20.984 1 97.25 26 ASP B CA 1
ATOM 1751 C C . ASP B 1 26 ? -9.258 24.219 21.641 1 97.25 26 ASP B C 1
ATOM 1753 O O . ASP B 1 26 ? -9.297 24.031 22.859 1 97.25 26 ASP B O 1
ATOM 1757 N N . ARG B 1 27 ? -10.312 23.969 20.875 1 96.38 27 ARG B N 1
ATOM 1758 C CA . ARG B 1 27 ? -11.523 23.297 21.328 1 96.38 27 ARG B CA 1
ATOM 1759 C C . ARG B 1 27 ? -12.109 22.422 20.219 1 96.38 27 ARG B C 1
ATOM 1761 O O . ARG B 1 27 ? -11.938 22.719 19.031 1 96.38 27 ARG B O 1
ATOM 1768 N N . PRO B 1 28 ? -12.797 21.359 20.594 1 95 28 PRO B N 1
ATOM 1769 C CA . PRO B 1 28 ? -13.414 20.531 19.562 1 95 28 PRO B CA 1
ATOM 1770 C C . PRO B 1 28 ? -14.445 21.297 18.719 1 95 28 PRO B C 1
ATOM 1772 O O . PRO B 1 28 ? -15.047 22.266 19.203 1 95 28 PRO B O 1
ATOM 1775 N N . PRO B 1 29 ? -14.562 20.844 17.5 1 92.25 29 PRO B N 1
ATOM 1776 C CA . PRO B 1 29 ? -15.547 21.547 16.672 1 92.25 29 PRO B CA 1
ATOM 1777 C C . PRO B 1 29 ? -16.969 21.438 17.234 1 92.25 29 PRO B C 1
ATOM 1779 O O . PRO B 1 29 ? -17.344 20.406 17.781 1 92.25 29 PRO B O 1
ATOM 1782 N N . ALA B 1 30 ? -17.703 22.531 17.031 1 86 30 ALA B N 1
ATOM 1783 C CA . ALA B 1 30 ? -19.078 22.594 17.516 1 86 30 ALA B CA 1
ATOM 1784 C C . ALA B 1 30 ? -20.031 21.969 16.516 1 86 30 ALA B C 1
ATOM 1786 O O . ALA B 1 30 ? -21.156 21.578 16.859 1 86 30 ALA B O 1
ATOM 1787 N N . THR B 1 31 ? -19.609 21.844 15.352 1 82.25 31 THR B N 1
ATOM 1788 C CA . THR B 1 31 ? -20.453 21.312 14.281 1 82.25 31 THR B CA 1
ATOM 1789 C C . THR B 1 31 ? -20.531 19.797 14.352 1 82.25 31 THR B C 1
ATOM 1791 O O . THR B 1 31 ? -19.547 19.141 14.695 1 82.25 31 THR B O 1
ATOM 1794 N N . PRO B 1 32 ? -21.703 19.297 14.031 1 78.25 32 PRO B N 1
ATOM 1795 C CA . PRO B 1 32 ? -21.844 17.844 14.031 1 78.25 32 PRO B CA 1
ATOM 1796 C C . PRO B 1 32 ? -20.891 17.156 13.055 1 78.25 32 PRO B C 1
ATOM 1798 O O . PRO B 1 32 ? -20.531 17.734 12.031 1 78.25 32 PRO B O 1
ATOM 1801 N N . ALA B 1 33 ? -20.578 16.047 13.453 1 76.06 33 ALA B N 1
ATOM 1802 C CA . ALA B 1 33 ? -19.656 15.266 12.633 1 76.06 33 ALA B CA 1
ATOM 1803 C C . ALA B 1 33 ? -20.281 14.93 11.281 1 76.06 33 ALA B C 1
ATOM 1805 O O . ALA B 1 33 ? -21.484 14.695 11.188 1 76.06 33 ALA B O 1
ATOM 1806 N N . ARG B 1 34 ? -19.562 15.18 10.289 1 82.06 34 ARG B N 1
ATOM 1807 C CA . ARG B 1 34 ? -19.906 14.617 8.984 1 82.06 34 ARG B CA 1
ATOM 1808 C C . ARG B 1 34 ? -19.531 13.148 8.898 1 82.06 34 ARG B C 1
ATOM 1810 O O . ARG B 1 34 ? -18.359 12.797 9.094 1 82.06 34 ARG B O 1
ATOM 1817 N N . SER B 1 35 ? -20.453 12.312 8.641 1 88.69 35 SER B N 1
ATOM 1818 C CA . SER B 1 35 ? -20.203 10.883 8.602 1 88.69 35 SER B CA 1
ATOM 1819 C C . SER B 1 35 ? -19.469 10.484 7.324 1 88.69 35 SER B C 1
ATOM 1821 O O . SER B 1 35 ? -19.734 11.031 6.254 1 88.69 35 SER B O 1
ATOM 1823 N N . LEU B 1 36 ? -18.484 9.648 7.48 1 93.69 36 LEU B N 1
ATOM 1824 C CA . LEU B 1 36 ? -17.875 9.023 6.312 1 93.69 36 LEU B CA 1
ATOM 1825 C C . LEU B 1 36 ? -18.906 8.195 5.543 1 93.69 36 LEU B C 1
ATOM 1827 O O . LEU B 1 36 ? -19.812 7.605 6.145 1 93.69 36 LEU B O 1
ATOM 1831 N N . PRO B 1 37 ? -18.812 8.242 4.215 1 93.62 37 PRO B N 1
ATOM 1832 C CA . PRO B 1 37 ? -19.719 7.395 3.432 1 93.62 37 PRO B CA 1
ATOM 1833 C C . PRO B 1 37 ? -19.625 5.918 3.816 1 93.62 37 PRO B C 1
ATOM 1835 O O . PRO B 1 37 ? -18.609 5.473 4.328 1 93.62 37 PRO B O 1
ATOM 1838 N N . GLY B 1 38 ? -20.719 5.184 3.607 1 94.25 38 GLY B N 1
ATOM 1839 C CA . GLY B 1 38 ? -20.828 3.785 3.996 1 94.25 38 GLY B CA 1
ATOM 1840 C C . GLY B 1 38 ? -19.859 2.883 3.24 1 94.25 38 GLY B C 1
ATOM 1841 O O . GLY B 1 38 ? -19.609 1.749 3.652 1 94.25 38 GLY B O 1
ATOM 1842 N N . ASP B 1 39 ? -19.281 3.357 2.195 1 95.94 39 ASP B N 1
ATOM 1843 C CA . ASP B 1 39 ? -18.453 2.51 1.349 1 95.94 39 ASP B CA 1
ATOM 1844 C C . ASP B 1 39 ? -16.969 2.684 1.683 1 95.94 39 ASP B C 1
ATOM 1846 O O . ASP B 1 39 ? -16.094 2.213 0.945 1 95.94 39 ASP B O 1
ATOM 1850 N N . VAL B 1 40 ? -16.688 3.479 2.756 1 97.31 40 VAL B N 1
ATOM 1851 C CA . VAL B 1 40 ? -15.305 3.621 3.193 1 97.31 40 VAL B CA 1
ATOM 1852 C C . VAL B 1 40 ? -15.156 3.09 4.617 1 97.31 40 VAL B C 1
ATOM 1854 O O . VAL B 1 40 ? -16.141 2.936 5.336 1 97.31 40 VAL B O 1
ATOM 1857 N N . ARG B 1 41 ? -13.984 2.803 4.934 1 96.44 41 ARG B N 1
ATOM 1858 C CA . ARG B 1 41 ? -13.664 2.355 6.285 1 96.44 41 ARG B CA 1
ATOM 1859 C C . ARG B 1 41 ? -12.344 2.951 6.762 1 96.44 41 ARG B C 1
ATOM 1861 O O . ARG B 1 41 ? -11.445 3.203 5.953 1 96.44 41 ARG B O 1
ATOM 1868 N N . MET B 1 42 ? -12.258 3.105 8.078 1 98.06 42 MET B N 1
ATOM 1869 C CA . MET B 1 42 ? -11.031 3.59 8.711 1 98.06 42 MET B CA 1
ATOM 1870 C C . MET B 1 42 ? -10.328 2.467 9.469 1 98.06 42 MET B C 1
ATOM 1872 O O . MET B 1 42 ? -10.977 1.672 10.148 1 98.06 42 MET B O 1
ATOM 1876 N N . GLU B 1 43 ? -9.023 2.408 9.297 1 98.31 43 GLU B N 1
ATOM 1877 C CA . GLU B 1 43 ? -8.203 1.482 10.078 1 98.31 43 GLU B CA 1
ATOM 1878 C C . GLU B 1 43 ? -6.934 2.16 10.578 1 98.31 43 GLU B C 1
ATOM 1880 O O . GLU B 1 43 ? -6.379 3.031 9.906 1 98.31 43 GLU B O 1
ATOM 1885 N N . VAL B 1 44 ? -6.512 1.736 11.766 1 98.5 44 VAL B N 1
ATOM 1886 C CA . VAL B 1 44 ? -5.184 2.111 12.242 1 98.5 44 VAL B CA 1
ATOM 1887 C C . VAL B 1 44 ? -4.168 1.054 11.82 1 98.5 44 VAL B C 1
ATOM 1889 O O . VAL B 1 44 ? -4.398 -0.144 12 1 98.5 44 VAL B O 1
ATOM 1892 N N . ALA B 1 45 ? -3.125 1.499 11.148 1 98.44 45 ALA B N 1
ATOM 1893 C CA . ALA B 1 45 ? -2.008 0.586 10.922 1 98.44 45 ALA B CA 1
ATOM 1894 C C . ALA B 1 45 ? -1.189 0.386 12.195 1 98.44 45 ALA B C 1
ATOM 1896 O O . ALA B 1 45 ? -0.29 1.175 12.492 1 98.44 45 ALA B O 1
ATOM 1897 N N . GLU B 1 46 ? -1.408 -0.618 12.969 1 95.12 46 GLU B N 1
ATOM 1898 C CA . GLU B 1 46 ? -0.885 -0.812 14.32 1 95.12 46 GLU B CA 1
ATOM 1899 C C . GLU B 1 46 ? 0.637 -0.92 14.312 1 95.12 46 GLU B C 1
ATOM 1901 O O . GLU B 1 46 ? 1.309 -0.358 15.18 1 95.12 46 GLU B O 1
ATOM 1906 N N . ARG B 1 47 ? 1.204 -1.638 13.445 1 95 47 ARG B N 1
ATOM 1907 C CA . ARG B 1 47 ? 2.637 -1.759 13.195 1 95 47 ARG B CA 1
ATOM 1908 C C . ARG B 1 47 ? 2.965 -1.45 11.742 1 95 47 ARG B C 1
ATOM 1910 O O . ARG B 1 47 ? 3.438 -2.322 11.008 1 95 47 ARG B O 1
ATOM 1917 N N . CYS B 1 48 ? 2.811 -0.172 11.5 1 98.44 48 CYS B N 1
ATOM 1918 C CA . CYS B 1 48 ? 2.947 0.245 10.109 1 98.44 48 CYS B CA 1
ATOM 1919 C C . CYS B 1 48 ? 4.352 -0.044 9.594 1 98.44 48 CYS B C 1
ATOM 1921 O O . CYS B 1 48 ? 5.332 0.482 10.117 1 98.44 48 CYS B O 1
ATOM 1923 N N . THR B 1 49 ? 4.43 -0.817 8.562 1 98.62 49 THR B N 1
ATOM 1924 C CA . THR B 1 49 ? 5.723 -1.145 7.973 1 98.62 49 THR B CA 1
ATOM 1925 C C . THR B 1 49 ? 6.246 0.017 7.133 1 98.62 49 THR B C 1
ATOM 1927 O O . THR B 1 49 ? 5.469 0.848 6.66 1 98.62 49 THR B O 1
ATOM 1930 N N . VAL B 1 50 ? 7.504 0.047 6.977 1 98.69 50 VAL B N 1
ATOM 1931 C CA . VAL B 1 50 ? 8.156 1.108 6.215 1 98.69 50 VAL B CA 1
ATOM 1932 C C . VAL B 1 50 ? 7.648 1.094 4.773 1 98.69 50 VAL B C 1
ATOM 1934 O O . VAL B 1 50 ? 7.242 2.129 4.238 1 98.69 50 VAL B O 1
ATOM 1937 N N . PRO B 1 51 ? 7.566 -0.098 4.066 1 98.56 51 PRO B N 1
ATOM 1938 C CA . PRO B 1 51 ? 7.098 -0.066 2.678 1 98.56 51 PRO B CA 1
ATOM 1939 C C . PRO B 1 51 ? 5.664 0.44 2.553 1 98.56 51 PRO B C 1
ATOM 1941 O O . PRO B 1 51 ? 5.336 1.145 1.594 1 98.56 51 PRO B O 1
ATOM 1944 N N . PHE B 1 52 ? 4.832 0.082 3.527 1 98.88 52 PHE B N 1
ATOM 1945 C CA . PHE B 1 52 ? 3.453 0.547 3.461 1 98.88 52 PHE B CA 1
ATOM 1946 C C . PHE B 1 52 ? 3.379 2.055 3.676 1 98.88 52 PHE B C 1
ATOM 1948 O O . PHE B 1 52 ? 2.678 2.756 2.943 1 98.88 52 PHE B O 1
ATOM 1955 N N . TYR B 1 53 ? 4.113 2.561 4.664 1 98.88 53 TYR B N 1
ATOM 1956 C CA . TYR B 1 53 ? 4.152 3.994 4.93 1 98.88 53 TYR B CA 1
ATOM 1957 C C . TYR B 1 53 ? 4.641 4.762 3.709 1 98.88 53 TYR B C 1
ATOM 1959 O O . TYR B 1 53 ? 4.07 5.793 3.348 1 98.88 53 TYR B O 1
ATOM 1967 N N . ARG B 1 54 ? 5.684 4.316 3.094 1 98.56 54 ARG B N 1
ATOM 1968 C CA . ARG B 1 54 ? 6.242 4.996 1.93 1 98.56 54 ARG B CA 1
ATOM 1969 C C . ARG B 1 54 ? 5.25 5 0.771 1 98.56 54 ARG B C 1
ATOM 1971 O O . ARG B 1 54 ? 5.133 5.992 0.05 1 98.56 54 ARG B O 1
ATOM 1978 N N . TYR B 1 55 ? 4.566 3.891 0.638 1 98.62 55 TYR B N 1
ATOM 1979 C CA . TYR B 1 55 ? 3.516 3.844 -0.37 1 98.62 55 TYR B CA 1
ATOM 1980 C C . TYR B 1 55 ? 2.467 4.918 -0.114 1 98.62 55 TYR B C 1
ATOM 1982 O O . TYR B 1 55 ? 2.086 5.656 -1.027 1 98.62 55 TYR B O 1
ATOM 1990 N N . LEU B 1 56 ? 1.998 5 1.135 1 98.81 56 LEU B N 1
ATOM 1991 C CA . LEU B 1 56 ? 1 6.004 1.489 1 98.81 56 LEU B CA 1
ATOM 1992 C C . LEU B 1 56 ? 1.545 7.414 1.275 1 98.81 56 LEU B C 1
ATOM 1994 O O . LEU B 1 56 ? 0.954 8.203 0.54 1 98.81 56 LEU B O 1
ATOM 1998 N N . TYR B 1 57 ? 2.674 7.695 1.879 1 98.62 57 TYR B N 1
ATOM 1999 C CA . TYR B 1 57 ? 3.289 9.016 1.896 1 98.62 57 TYR B CA 1
ATOM 2000 C C . TYR B 1 57 ? 3.611 9.492 0.482 1 98.62 57 TYR B C 1
ATOM 2002 O O . TYR B 1 57 ? 3.264 10.609 0.1 1 98.62 57 TYR B O 1
ATOM 2010 N N . ASP B 1 58 ? 4.16 8.617 -0.32 1 97.56 58 ASP B N 1
ATOM 2011 C CA . ASP B 1 58 ? 4.629 8.984 -1.653 1 97.56 58 ASP B CA 1
ATOM 2012 C C . ASP B 1 58 ? 3.457 9.266 -2.59 1 97.56 58 ASP B C 1
ATOM 2014 O O . ASP B 1 58 ? 3.537 10.156 -3.441 1 97.56 58 ASP B O 1
ATOM 2018 N N . ASN B 1 59 ? 2.439 8.555 -2.412 1 97.94 59 ASN B N 1
ATOM 2019 C CA . ASN B 1 59 ? 1.346 8.719 -3.363 1 97.94 59 ASN B CA 1
ATOM 2020 C C . ASN B 1 59 ? 0.4 9.836 -2.941 1 97.94 59 ASN B C 1
ATOM 2022 O O . ASN B 1 59 ? -0.133 10.555 -3.787 1 97.94 59 ASN B O 1
ATOM 2026 N N . VAL B 1 60 ? 0.174 10.039 -1.677 1 97.75 60 VAL B N 1
ATOM 2027 C CA . VAL B 1 60 ? -0.626 11.164 -1.208 1 97.75 60 VAL B CA 1
ATOM 2028 C C . VAL B 1 60 ? 0.133 12.469 -1.437 1 97.75 60 VAL B C 1
ATOM 2030 O O . VAL B 1 60 ? -0.444 13.453 -1.896 1 97.75 60 VAL B O 1
ATOM 2033 N N . GLY B 1 61 ? 1.4 12.469 -1.215 1 96.44 61 GLY B N 1
ATOM 2034 C CA . GLY B 1 61 ? 2.209 13.68 -1.196 1 96.44 61 GLY B CA 1
ATOM 2035 C C . GLY B 1 61 ? 2.91 13.945 -2.516 1 96.44 61 GLY B C 1
ATOM 2036 O O . GLY B 1 61 ? 3.531 15 -2.689 1 96.44 61 GLY B O 1
ATOM 2037 N N . GLY B 1 62 ? 2.779 12.984 -3.471 1 92.44 62 GLY B N 1
ATOM 2038 C CA . GLY B 1 62 ? 3.586 13.008 -4.68 1 92.44 62 GLY B CA 1
ATOM 2039 C C . GLY B 1 62 ? 3.426 14.289 -5.477 1 92.44 62 GLY B C 1
ATOM 2040 O O . GLY B 1 62 ? 4.391 14.789 -6.059 1 92.44 62 GLY B O 1
ATOM 2041 N N . GLU B 1 63 ? 2.27 14.891 -5.434 1 91.38 63 GLU B N 1
ATOM 2042 C CA . GLU B 1 63 ? 1.997 16.078 -6.234 1 91.38 63 GLU B CA 1
ATOM 2043 C C . GLU B 1 63 ? 2.211 17.359 -5.422 1 91.38 63 GLU B C 1
ATOM 2045 O O . GLU B 1 63 ? 2.072 18.469 -5.945 1 91.38 63 GLU B O 1
ATOM 2050 N N . TYR B 1 64 ? 2.586 17.25 -4.18 1 92.81 64 TYR B N 1
ATOM 2051 C CA . TYR B 1 64 ? 2.568 18.422 -3.297 1 92.81 64 TYR B CA 1
ATOM 2052 C C . TYR B 1 64 ? 3.914 18.594 -2.602 1 92.81 64 TYR B C 1
ATOM 2054 O O . TYR B 1 64 ? 3.98 19.141 -1.495 1 92.81 64 TYR B O 1
ATOM 2062 N N . LEU B 1 65 ? 4.969 18.016 -3.137 1 92.19 65 LEU B N 1
ATOM 2063 C CA . LEU B 1 65 ? 6.352 18.188 -2.715 1 92.19 65 LEU B CA 1
ATOM 2064 C C . LEU B 1 65 ? 6.555 17.688 -1.292 1 92.19 65 LEU B C 1
ATOM 2066 O O . LEU B 1 65 ? 7.242 18.328 -0.491 1 92.19 65 LEU B O 1
ATOM 2070 N N . TRP B 1 66 ? 5.863 16.609 -0.896 1 95.5 66 TRP B N 1
ATOM 2071 C CA . TRP B 1 66 ? 6.184 15.906 0.337 1 95.5 66 TRP B CA 1
ATOM 2072 C C . TRP B 1 66 ? 7.551 15.234 0.237 1 95.5 66 TRP B C 1
ATOM 2074 O O . TRP B 1 66 ? 7.645 14.07 -0.154 1 95.5 66 TRP B O 1
ATOM 2084 N N . TRP B 1 67 ? 8.586 15.945 0.682 1 93.12 67 TRP B N 1
ATOM 2085 C CA . TRP B 1 67 ? 9.93 15.477 0.377 1 93.12 67 TRP B CA 1
ATOM 2086 C C . TRP B 1 67 ? 10.594 14.883 1.617 1 93.12 67 TRP B C 1
ATOM 2088 O O . TRP B 1 67 ? 11.477 14.031 1.51 1 93.12 67 TRP B O 1
ATOM 2098 N N . PHE B 1 68 ? 10.203 15.32 2.771 1 93.56 68 PHE B N 1
ATOM 2099 C CA . PHE B 1 68 ? 11 15.094 3.971 1 93.56 68 PHE B CA 1
ATOM 2100 C C . PHE B 1 68 ? 11.102 13.609 4.289 1 93.56 68 PHE B C 1
ATOM 2102 O O . PHE B 1 68 ? 12.195 13.047 4.34 1 93.56 68 PHE B O 1
ATOM 2109 N N . ARG B 1 69 ? 9.969 12.914 4.391 1 96.25 69 ARG B N 1
ATOM 2110 C CA . ARG B 1 69 ? 10.016 11.508 4.766 1 96.25 69 ARG B CA 1
ATOM 2111 C C . ARG B 1 69 ? 10.617 10.664 3.648 1 96.25 69 ARG B C 1
ATOM 2113 O O . ARG B 1 69 ? 11.086 9.547 3.891 1 96.25 69 ARG B O 1
ATOM 2120 N N . ARG B 1 70 ? 10.586 11.086 2.396 1 95.19 70 ARG B N 1
ATOM 2121 C CA . ARG B 1 70 ? 11.203 10.383 1.277 1 95.19 70 ARG B CA 1
ATOM 2122 C C . ARG B 1 70 ? 12.711 10.258 1.468 1 95.19 70 ARG B C 1
ATOM 2124 O O . ARG B 1 70 ? 13.328 9.32 0.958 1 95.19 70 ARG B O 1
ATOM 2131 N N . THR B 1 71 ? 13.25 11.219 2.223 1 93.75 71 THR B N 1
ATOM 2132 C CA . THR B 1 71 ? 14.703 11.281 2.338 1 93.75 71 THR B CA 1
ATOM 2133 C C . THR B 1 71 ? 15.172 10.633 3.635 1 93.75 71 THR B C 1
ATOM 2135 O O . THR B 1 71 ? 16.375 10.414 3.828 1 93.75 71 THR B O 1
ATOM 2138 N N . VAL B 1 72 ? 14.297 10.328 4.5 1 95.88 72 VAL B N 1
ATOM 2139 C CA . VAL B 1 72 ? 14.648 9.68 5.754 1 95.88 72 VAL B CA 1
ATOM 2140 C C . VAL B 1 72 ? 15.016 8.219 5.492 1 95.88 72 VAL B C 1
ATOM 2142 O O . VAL B 1 72 ? 14.258 7.48 4.859 1 95.88 72 VAL B O 1
ATOM 2145 N N . PRO B 1 73 ? 16.188 7.832 5.957 1 96.75 73 PRO B N 1
ATOM 2146 C CA . PRO B 1 73 ? 16.578 6.43 5.766 1 96.75 73 PRO B CA 1
ATOM 2147 C C . PRO B 1 73 ? 15.578 5.461 6.398 1 96.75 73 PRO B C 1
ATOM 2149 O O . PRO B 1 73 ? 14.953 5.781 7.418 1 96.75 73 PRO B O 1
ATOM 2152 N N . ASP B 1 74 ? 15.523 4.234 5.852 1 97.62 74 ASP B N 1
ATOM 2153 C CA . ASP B 1 74 ? 14.531 3.24 6.254 1 97.62 74 ASP B CA 1
ATOM 2154 C C . ASP B 1 74 ? 14.648 2.922 7.742 1 97.62 74 ASP B C 1
ATOM 2156 O O . ASP B 1 74 ? 13.633 2.775 8.43 1 97.62 74 ASP B O 1
ATOM 2160 N N . ASN B 1 75 ? 15.789 2.82 8.234 1 97.94 75 ASN B N 1
ATOM 2161 C CA . ASN B 1 75 ? 15.977 2.488 9.641 1 97.94 75 ASN B CA 1
ATOM 2162 C C . ASN B 1 75 ? 15.453 3.594 10.555 1 97.94 75 ASN B C 1
ATOM 2164 O O . ASN B 1 75 ? 14.828 3.316 11.578 1 97.94 75 ASN B O 1
ATOM 2168 N N . HIS B 1 76 ? 15.695 4.828 10.18 1 98.25 76 HIS B N 1
ATOM 2169 C CA . HIS B 1 76 ? 15.18 5.945 10.961 1 98.25 76 HIS B CA 1
ATOM 2170 C C . HIS B 1 76 ? 13.664 6.043 10.859 1 98.25 76 HIS B C 1
ATOM 2172 O O . HIS B 1 76 ? 12.977 6.301 11.852 1 98.25 76 HIS B O 1
ATOM 2178 N N . LEU B 1 77 ? 13.148 5.809 9.648 1 98.5 77 LEU B N 1
ATOM 2179 C CA . LEU B 1 77 ? 11.703 5.816 9.469 1 98.5 77 LEU B CA 1
ATOM 2180 C C . LEU B 1 77 ? 11.039 4.723 10.297 1 98.5 77 LEU B C 1
ATOM 2182 O O . LEU B 1 77 ? 9.977 4.938 10.883 1 98.5 77 LEU B O 1
ATOM 2186 N N . ARG B 1 78 ? 11.672 3.574 10.344 1 98.38 78 ARG B N 1
ATOM 2187 C CA . ARG B 1 78 ? 11.172 2.482 11.172 1 98.38 78 ARG B CA 1
ATOM 2188 C C . ARG B 1 78 ? 11.078 2.904 12.633 1 98.38 78 ARG B C 1
ATOM 2190 O O . ARG B 1 78 ? 10.102 2.582 13.312 1 98.38 78 ARG B O 1
ATOM 2197 N N . GLU B 1 79 ? 12.016 3.635 13.133 1 98.31 79 GLU B N 1
ATOM 2198 C CA . GLU B 1 79 ? 12.023 4.121 14.508 1 98.31 79 GLU B CA 1
ATOM 2199 C C . GLU B 1 79 ? 10.891 5.113 14.75 1 98.31 79 GLU B C 1
ATOM 2201 O O . GLU B 1 79 ? 10.227 5.062 15.789 1 98.31 79 GLU B O 1
ATOM 2206 N N . ILE B 1 80 ? 10.742 5.953 13.789 1 98.38 80 ILE B N 1
ATOM 2207 C CA . ILE B 1 80 ? 9.664 6.93 13.891 1 98.38 80 ILE B CA 1
ATOM 2208 C C . ILE B 1 80 ? 8.32 6.207 13.977 1 98.38 80 ILE B C 1
ATOM 2210 O O . ILE B 1 80 ? 7.516 6.488 14.867 1 98.38 80 ILE B O 1
ATOM 2214 N N . LEU B 1 81 ? 8.109 5.223 13.117 1 98.56 81 LEU B N 1
ATOM 2215 C CA . LEU B 1 81 ? 6.832 4.527 13.008 1 98.56 81 LEU B CA 1
ATOM 2216 C C . LEU B 1 81 ? 6.598 3.627 14.219 1 98.56 81 LEU B C 1
ATOM 2218 O O . LEU B 1 81 ? 5.457 3.275 14.523 1 98.56 81 LEU B O 1
ATOM 2222 N N . ALA B 1 82 ? 7.645 3.285 14.922 1 97.94 82 ALA B N 1
ATOM 2223 C CA . ALA B 1 82 ? 7.547 2.42 16.094 1 97.94 82 ALA B CA 1
ATOM 2224 C C . ALA B 1 82 ? 7.211 3.225 17.344 1 97.94 82 ALA B C 1
ATOM 2226 O O . ALA B 1 82 ? 6.852 2.656 18.375 1 97.94 82 ALA B O 1
ATOM 2227 N N . SER B 1 83 ? 7.312 4.527 17.281 1 98 83 SER B N 1
ATOM 2228 C CA . SER B 1 83 ? 7.055 5.379 18.438 1 98 83 SER B CA 1
ATOM 2229 C C . SER B 1 83 ? 5.586 5.336 18.844 1 98 83 SER B C 1
ATOM 2231 O O . SER B 1 83 ? 4.699 5.469 18 1 98 83 SER B O 1
ATOM 2233 N N . PRO B 1 84 ? 5.297 5.211 20.109 1 97 84 PRO B N 1
ATOM 2234 C CA . PRO B 1 84 ? 3.906 5.266 20.578 1 97 84 PRO B CA 1
ATOM 2235 C C . PRO B 1 84 ? 3.271 6.641 20.359 1 97 84 PRO B C 1
ATOM 2237 O O . PRO B 1 84 ? 2.051 6.781 20.453 1 97 84 PRO B O 1
ATOM 2240 N N . ALA B 1 85 ? 4.047 7.602 20.094 1 98.12 85 ALA B N 1
ATOM 2241 C CA . ALA B 1 85 ? 3.545 8.953 19.875 1 98.12 85 ALA B CA 1
ATOM 2242 C C . ALA B 1 85 ? 2.975 9.109 18.469 1 98.12 85 ALA B C 1
ATOM 2244 O O . ALA B 1 85 ? 2.295 10.094 18.172 1 98.12 85 ALA B O 1
ATOM 2245 N N . ILE B 1 86 ? 3.311 8.141 17.641 1 98.69 86 ILE B N 1
ATOM 2246 C CA . ILE B 1 86 ? 2.914 8.234 16.234 1 98.69 86 ILE B CA 1
ATOM 2247 C C . ILE B 1 86 ? 1.815 7.215 15.938 1 98.69 86 ILE B C 1
ATOM 2249 O O . ILE B 1 86 ? 1.889 6.07 16.391 1 98.69 86 ILE B O 1
ATOM 2253 N N . SER B 1 87 ? 0.745 7.594 15.305 1 98.69 87 SER B N 1
ATOM 2254 C CA . SER B 1 87 ? -0.251 6.652 14.805 1 98.69 87 SER B CA 1
ATOM 2255 C C . SER B 1 87 ? -0.601 6.945 13.344 1 98.69 87 SER B C 1
ATOM 2257 O O . SER B 1 87 ? -0.692 8.109 12.945 1 98.69 87 SER B O 1
ATOM 2259 N N . ILE B 1 88 ? -0.695 5.898 12.539 1 98.94 88 ILE B N 1
ATOM 2260 C CA . ILE B 1 88 ? -1.036 5.965 11.125 1 98.94 88 ILE B CA 1
ATOM 2261 C C . ILE B 1 88 ? -2.461 5.457 10.914 1 98.94 88 ILE B C 1
ATOM 2263 O O . ILE B 1 88 ? -2.77 4.305 11.234 1 98.94 88 ILE B O 1
ATOM 2267 N N . HIS B 1 89 ? -3.324 6.328 10.438 1 98.88 89 HIS B N 1
ATOM 2268 C CA . HIS B 1 89 ? -4.723 6.023 10.164 1 98.88 89 HIS B CA 1
ATOM 2269 C C . HIS B 1 89 ? -5.004 6.008 8.664 1 98.88 89 HIS B C 1
ATOM 2271 O O . HIS B 1 89 ? -4.668 6.961 7.957 1 98.88 89 HIS B O 1
ATOM 2277 N N . VAL B 1 90 ? -5.586 4.922 8.211 1 98.94 90 VAL B N 1
ATOM 2278 C CA . VAL B 1 90 ? -5.727 4.73 6.77 1 98.94 90 VAL B CA 1
ATOM 2279 C C . VAL B 1 90 ? -7.207 4.629 6.402 1 98.94 90 VAL B C 1
ATOM 2281 O O . VAL B 1 90 ? -7.98 3.959 7.09 1 98.94 90 VAL B O 1
ATOM 2284 N N . LEU B 1 91 ? -7.605 5.402 5.41 1 98.75 91 LEU B N 1
ATOM 2285 C CA . LEU B 1 91 ? -8.914 5.316 4.766 1 98.75 91 LEU B CA 1
ATOM 2286 C C . LEU B 1 91 ? -8.898 4.289 3.639 1 98.75 91 LEU B C 1
ATOM 2288 O O . LEU B 1 91 ? -8.023 4.332 2.768 1 98.75 91 LEU B O 1
ATOM 2292 N N . TYR B 1 92 ? -9.789 3.322 3.686 1 98.56 92 TYR B N 1
ATOM 2293 C CA . TYR B 1 92 ? -9.891 2.307 2.643 1 98.56 92 TYR B CA 1
ATOM 2294 C C . TYR B 1 92 ? -11.203 2.449 1.873 1 98.56 92 TYR B C 1
ATOM 2296 O O . TYR B 1 92 ? -12.25 2.711 2.465 1 98.56 92 TYR B O 1
ATOM 2304 N N . ARG B 1 93 ? -11.125 2.324 0.613 1 98 93 ARG B N 1
ATOM 2305 C CA . ARG B 1 93 ? -12.273 2.287 -0.286 1 98 93 ARG B CA 1
ATOM 2306 C C . ARG B 1 93 ? -12.039 1.313 -1.437 1 98 93 ARG B C 1
ATOM 2308 O O . ARG B 1 93 ? -10.938 1.261 -1.995 1 98 93 ARG B O 1
ATOM 2315 N N . ASP B 1 94 ? -13.008 0.524 -1.745 1 97.25 94 ASP B N 1
ATOM 2316 C CA . ASP B 1 94 ? -12.961 -0.376 -2.895 1 97.25 94 ASP B CA 1
ATOM 2317 C C . ASP B 1 94 ? -11.758 -1.313 -2.807 1 97.25 94 ASP B C 1
ATOM 2319 O O . ASP B 1 94 ? -11.094 -1.575 -3.812 1 97.25 94 ASP B O 1
ATOM 2323 N N . GLY B 1 95 ? -11.383 -1.622 -1.566 1 97.81 95 GLY B N 1
ATOM 2324 C CA . GLY B 1 95 ? -10.398 -2.672 -1.337 1 97.81 95 GLY B CA 1
ATOM 2325 C C . GLY B 1 95 ? -8.969 -2.164 -1.327 1 97.81 95 GLY B C 1
ATOM 2326 O O . GLY B 1 95 ? -8.031 -2.951 -1.219 1 97.81 95 GLY B O 1
ATOM 2327 N N . GLU B 1 96 ? -8.727 -0.921 -1.486 1 98.31 96 GLU B N 1
ATOM 2328 C CA . GLU B 1 96 ? -7.375 -0.378 -1.438 1 98.31 96 GLU B CA 1
ATOM 2329 C C . GLU B 1 96 ? -7.336 0.939 -0.668 1 98.31 96 GLU B C 1
ATOM 2331 O O . GLU B 1 96 ? -8.383 1.541 -0.404 1 98.31 96 GLU B O 1
ATOM 2336 N N . PRO B 1 97 ? -6.152 1.415 -0.189 1 98.75 97 PRO B N 1
ATOM 2337 C CA . PRO B 1 97 ? -6.051 2.697 0.512 1 98.75 97 PRO B CA 1
ATOM 2338 C C . PRO B 1 97 ? -6.527 3.873 -0.336 1 98.75 97 PRO B C 1
ATOM 2340 O O . PRO B 1 97 ? -6.207 3.953 -1.524 1 98.75 97 PRO B O 1
ATOM 2343 N N . ALA B 1 98 ? -7.324 4.766 0.298 1 98.69 98 ALA B N 1
ATOM 2344 C CA . ALA B 1 98 ? -7.879 5.941 -0.368 1 98.69 98 ALA B CA 1
ATOM 2345 C C . ALA B 1 98 ? -7.34 7.227 0.252 1 98.69 98 ALA B C 1
ATOM 2347 O O . ALA B 1 98 ? -7.582 8.32 -0.264 1 98.69 98 ALA B O 1
ATOM 2348 N N . GLY B 1 99 ? -6.637 7.156 1.347 1 98.75 99 GLY B N 1
ATOM 2349 C CA . GLY B 1 99 ? -6.012 8.266 2.053 1 98.75 99 GLY B CA 1
ATOM 2350 C C . GLY B 1 99 ? -5.438 7.867 3.398 1 98.75 99 GLY B C 1
ATOM 2351 O O . GLY B 1 99 ? -5.602 6.727 3.836 1 98.75 99 GLY B O 1
ATOM 2352 N N . PHE B 1 100 ? -4.676 8.805 3.965 1 98.88 100 PHE B N 1
ATOM 2353 C CA . PHE B 1 100 ? -4.223 8.539 5.324 1 98.88 100 PHE B CA 1
ATOM 2354 C C . PHE B 1 100 ? -3.93 9.844 6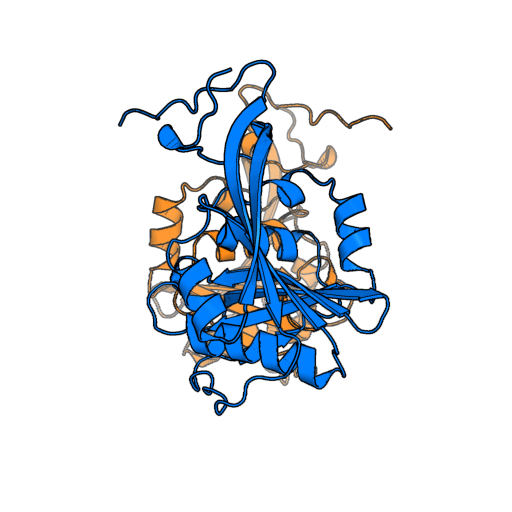.062 1 98.88 100 PHE B C 1
ATOM 2356 O O . PHE B 1 100 ? -3.883 10.914 5.449 1 98.88 100 PHE B O 1
ATOM 2363 N N . TYR B 1 101 ? -3.875 9.703 7.344 1 98.88 101 TYR B N 1
ATOM 2364 C CA . TYR B 1 101 ? -3.324 10.781 8.156 1 98.88 101 TYR B CA 1
ATOM 2365 C C . TYR B 1 101 ? -2.467 10.227 9.289 1 98.88 101 TYR B C 1
ATOM 2367 O O . TYR B 1 101 ? -2.58 9.047 9.641 1 98.88 101 TYR B O 1
ATOM 2375 N N . GLU B 1 102 ? -1.593 11.047 9.719 1 98.88 102 GLU B N 1
ATOM 2376 C CA . GLU B 1 102 ? -0.655 10.758 10.805 1 98.88 102 GLU B CA 1
ATOM 2377 C C . GLU B 1 102 ? -0.863 11.703 11.984 1 98.88 102 GLU B C 1
ATOM 2379 O O . GLU B 1 102 ? -0.881 12.922 11.812 1 98.88 102 GLU B O 1
ATOM 2384 N N . LEU B 1 103 ? -1.105 11.148 13.156 1 98.88 103 LEU B N 1
ATOM 2385 C CA . LEU B 1 103 ? -1.149 11.93 14.391 1 98.88 103 LEU B CA 1
ATOM 2386 C C . LEU B 1 103 ? 0.142 11.773 15.18 1 98.88 103 LEU B C 1
ATOM 2388 O O . LEU B 1 103 ? 0.669 10.664 15.297 1 98.88 103 LEU B O 1
ATOM 2392 N N . GLU B 1 104 ? 0.656 12.836 15.594 1 98.75 104 GLU B N 1
ATOM 2393 C CA . GLU B 1 104 ? 1.826 12.898 16.469 1 98.75 104 GLU B CA 1
ATOM 2394 C C . GLU B 1 104 ? 1.465 13.469 17.844 1 98.75 104 GLU B C 1
ATOM 2396 O O . GLU B 1 104 ? 1.172 14.664 17.953 1 98.75 104 GLU B O 1
ATOM 2401 N N . ARG B 1 105 ? 1.441 12.641 18.859 1 98.62 105 ARG B N 1
ATOM 2402 C CA . ARG B 1 105 ? 1.221 13.094 20.219 1 98.62 105 ARG B CA 1
ATOM 2403 C C . ARG B 1 105 ? 2.471 13.766 20.797 1 98.62 105 ARG B C 1
ATOM 2405 O O . ARG B 1 105 ? 3.568 13.211 20.703 1 98.62 105 ARG B O 1
ATOM 2412 N N . ARG B 1 106 ? 2.234 14.945 21.281 1 97.31 106 ARG B N 1
ATOM 2413 C CA . ARG B 1 106 ? 3.316 15.758 21.828 1 97.31 106 ARG B CA 1
ATOM 2414 C C . ARG B 1 106 ? 3.096 16.031 23.312 1 97.31 106 ARG B C 1
ATOM 2416 O O . ARG B 1 106 ? 2.199 15.453 23.938 1 97.31 106 ARG B O 1
ATOM 2423 N N . ALA B 1 107 ? 3.988 16.859 23.859 1 94.5 107 ALA B N 1
ATOM 2424 C CA . ALA B 1 107 ? 3.881 17.219 25.266 1 94.5 107 ALA B CA 1
ATOM 2425 C C . ALA B 1 107 ? 2.615 18.016 25.531 1 94.5 107 ALA B C 1
ATOM 2427 O O . ALA B 1 107 ? 2.027 18.594 24.609 1 94.5 107 ALA B O 1
ATOM 2428 N N . ASN B 1 108 ? 2.1 18.031 26.781 1 94.12 108 ASN B N 1
ATOM 2429 C CA . ASN B 1 108 ? 1.002 18.859 27.266 1 94.12 108 ASN B CA 1
ATOM 2430 C C . ASN B 1 108 ? -0.304 18.531 26.547 1 94.12 108 ASN B C 1
ATOM 2432 O O . ASN B 1 108 ? -1.057 19.438 26.188 1 94.12 108 ASN B O 1
ATOM 2436 N N . ARG B 1 109 ? -0.51 17.25 26.156 1 95.88 109 ARG B N 1
ATOM 2437 C CA . ARG B 1 109 ? -1.733 16.734 25.547 1 95.88 109 ARG B CA 1
ATOM 2438 C C . ARG B 1 109 ? -2.01 17.438 24.219 1 95.88 109 ARG B C 1
ATOM 2440 O O . ARG B 1 109 ? -3.166 17.688 23.875 1 95.88 109 ARG B O 1
ATOM 2447 N N . SER B 1 110 ? -0.963 17.859 23.578 1 98.12 110 SER B N 1
ATOM 2448 C CA . SER B 1 110 ? -1.099 18.375 22.234 1 98.12 110 SER B CA 1
ATOM 2449 C C . SER B 1 110 ? -0.888 17.281 21.188 1 98.12 110 SER B C 1
ATOM 2451 O O . SER B 1 110 ? -0.109 16.359 21.406 1 98.12 110 SER B O 1
ATOM 2453 N N . ILE B 1 111 ? -1.662 17.359 20.188 1 98.81 111 ILE B N 1
ATOM 2454 C CA . ILE B 1 111 ? -1.516 16.438 19.062 1 98.81 111 ILE B CA 1
ATOM 2455 C C . ILE B 1 111 ? -1.319 17.234 17.766 1 98.81 111 ILE B C 1
ATOM 2457 O O . ILE B 1 111 ? -1.979 18.25 17.562 1 98.81 111 ILE B O 1
ATOM 2461 N N . ASN B 1 112 ? -0.359 16.844 16.969 1 98.88 112 ASN B N 1
ATOM 2462 C CA . ASN B 1 112 ? -0.136 17.406 15.648 1 98.88 112 ASN B CA 1
ATOM 2463 C C . ASN B 1 112 ? -0.626 16.469 14.547 1 98.88 112 ASN B C 1
ATOM 2465 O O . ASN B 1 112 ? -0.282 15.289 14.531 1 98.88 112 ASN B O 1
ATOM 2469 N N . LEU B 1 113 ? -1.554 17.016 13.766 1 98.81 113 LEU B N 1
ATOM 2470 C CA . LEU B 1 113 ? -1.857 16.344 12.5 1 98.81 113 LEU B CA 1
ATOM 2471 C C . LEU B 1 113 ? -0.723 16.531 11.5 1 98.81 113 LEU B C 1
ATOM 2473 O O . LEU B 1 113 ? -0.709 17.5 10.742 1 98.81 113 LEU B O 1
ATOM 2477 N N . ALA B 1 114 ? 0.185 15.586 11.422 1 98.56 114 ALA B N 1
ATOM 2478 C CA . ALA B 1 114 ? 1.474 15.75 10.758 1 98.56 114 ALA B CA 1
ATOM 2479 C C . ALA B 1 114 ? 1.329 15.609 9.242 1 98.56 114 ALA B C 1
ATOM 2481 O O . ALA B 1 114 ? 2.023 16.297 8.484 1 98.56 114 ALA B O 1
ATOM 2482 N N . TYR B 1 115 ? 0.55 14.695 8.812 1 98.5 115 TYR B N 1
ATOM 2483 C CA . TYR B 1 115 ? 0.248 14.445 7.41 1 98.5 115 TYR B CA 1
ATOM 2484 C C . TYR B 1 115 ? -1.216 14.07 7.223 1 98.5 115 TYR B C 1
ATOM 2486 O O . TYR B 1 115 ? -1.785 13.352 8.047 1 98.5 115 TYR B O 1
ATOM 2494 N N . PHE B 1 116 ? -1.807 14.57 6.23 1 98.62 116 PHE B N 1
ATOM 2495 C CA . PHE B 1 116 ? -3.205 14.344 5.887 1 98.62 116 PHE B CA 1
ATOM 2496 C C . PHE B 1 116 ? -3.424 14.477 4.387 1 98.62 116 PHE B C 1
ATOM 2498 O O . PHE B 1 116 ? -3.016 15.469 3.779 1 98.62 116 PHE B O 1
ATOM 2505 N N . GLY B 1 117 ? -4.07 13.422 3.842 1 98.19 117 GLY B N 1
ATOM 2506 C CA . GLY B 1 117 ? -4.422 13.578 2.441 1 98.19 117 GLY B CA 1
ATOM 2507 C C . GLY B 1 117 ? -5.066 12.344 1.842 1 98.19 117 GLY B C 1
ATOM 2508 O O . GLY B 1 117 ? -5.199 11.32 2.514 1 98.19 117 GLY B O 1
ATOM 2509 N N . LEU B 1 118 ? -5.512 12.555 0.68 1 98.19 118 LEU B N 1
ATOM 2510 C CA . LEU B 1 118 ? -6.168 11.5 -0.082 1 98.19 118 LEU B CA 1
ATOM 2511 C C . LEU B 1 118 ? -5.262 10.992 -1.198 1 98.19 118 LEU B C 1
ATOM 2513 O O . LEU B 1 118 ? -4.445 11.75 -1.734 1 98.19 118 LEU B O 1
ATOM 2517 N N . MET B 1 119 ? -5.402 9.695 -1.468 1 98.44 119 MET B N 1
ATOM 2518 C CA . MET B 1 119 ? -4.785 9.164 -2.678 1 98.44 119 MET B CA 1
ATOM 2519 C C . MET B 1 119 ? -5.336 9.852 -3.922 1 98.44 119 MET B C 1
ATOM 2521 O O . MET B 1 119 ? -6.48 10.305 -3.93 1 98.44 119 MET B O 1
ATOM 2525 N N . PRO B 1 120 ? -4.512 9.875 -4.988 1 97.31 120 PRO B N 1
ATOM 2526 C CA . PRO B 1 120 ? -4.938 10.594 -6.195 1 97.31 120 PRO B CA 1
ATOM 2527 C C . PRO B 1 120 ? -6.305 10.133 -6.699 1 97.31 120 PRO B C 1
ATOM 2529 O O . PRO B 1 120 ? -7.137 10.961 -7.082 1 97.31 120 PRO B O 1
ATOM 2532 N N . GLN B 1 121 ? -6.598 8.859 -6.629 1 96.44 121 GLN B N 1
ATOM 2533 C CA . GLN B 1 121 ? -7.84 8.328 -7.176 1 96.44 121 GLN B CA 1
ATOM 2534 C C . GLN B 1 121 ? -9.031 8.703 -6.297 1 96.44 121 GLN B C 1
ATOM 2536 O O . GLN B 1 121 ? -10.188 8.555 -6.703 1 96.44 121 GLN B O 1
ATOM 2541 N N . ALA B 1 122 ? -8.812 9.18 -5.086 1 97.12 122 ALA 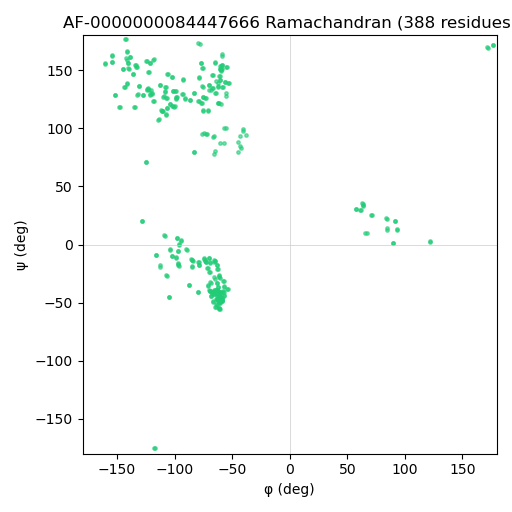B N 1
ATOM 2542 C CA . ALA B 1 122 ? -9.883 9.484 -4.145 1 97.12 122 ALA B CA 1
ATOM 2543 C C . ALA B 1 122 ? -10.148 10.984 -4.082 1 97.12 122 ALA B C 1
ATOM 2545 O O . ALA B 1 122 ? -11.125 11.43 -3.471 1 97.12 122 ALA B O 1
ATOM 2546 N N . VAL B 1 123 ? -9.281 11.805 -4.703 1 96.12 123 VAL B N 1
ATOM 2547 C CA . VAL B 1 123 ? -9.453 13.25 -4.719 1 96.12 123 VAL B CA 1
ATOM 2548 C C . VAL B 1 123 ? -10.648 13.625 -5.59 1 96.12 123 VAL B C 1
ATOM 2550 O O . VAL B 1 123 ? -10.852 13.047 -6.66 1 96.12 123 VAL B O 1
ATOM 2553 N N . GLY B 1 124 ? -11.469 14.547 -5.152 1 93.31 124 GLY B N 1
ATOM 2554 C CA . GLY B 1 124 ? -12.602 15.031 -5.922 1 93.31 124 GLY B CA 1
ATOM 2555 C C . GLY B 1 124 ? -13.836 14.164 -5.777 1 93.31 124 GLY B C 1
ATOM 2556 O O . GLY B 1 124 ? -14.805 14.32 -6.527 1 93.31 124 GLY B O 1
ATOM 2557 N N . GLN B 1 125 ? -13.828 13.32 -4.828 1 93.31 125 GLN B N 1
ATOM 2558 C CA . GLN B 1 125 ? -14.945 12.398 -4.656 1 93.31 125 GLN B CA 1
ATOM 2559 C C . GLN B 1 125 ? -15.766 12.75 -3.422 1 93.31 125 GLN B C 1
ATOM 2561 O O . GLN B 1 125 ? -16.578 11.953 -2.961 1 93.31 125 GLN B O 1
ATOM 2566 N N . GLY B 1 126 ? -15.461 13.859 -2.838 1 91.56 126 GLY B N 1
ATOM 2567 C CA . GLY B 1 126 ? -16.266 14.344 -1.729 1 91.56 126 GLY B CA 1
ATOM 2568 C C . GLY B 1 126 ? -15.883 13.719 -0.399 1 91.56 126 GLY B C 1
ATOM 2569 O O . GLY B 1 126 ? -16.688 13.711 0.542 1 91.56 126 GLY B O 1
ATOM 2570 N N . LEU B 1 127 ? -14.688 13.219 -0.247 1 95.19 127 LEU B N 1
ATOM 2571 C CA . LEU B 1 127 ? -14.266 12.508 0.956 1 95.19 127 LEU B CA 1
ATOM 2572 C C . LEU B 1 127 ? -13.516 13.438 1.905 1 95.19 127 LEU B C 1
ATOM 2574 O O . LEU B 1 127 ? -13.398 13.148 3.098 1 95.19 127 LEU B O 1
ATOM 2578 N N . GLY B 1 128 ? -13.055 14.539 1.394 1 95.5 128 GLY B N 1
ATOM 2579 C CA . GLY B 1 128 ? -12.07 15.336 2.098 1 95.5 128 GLY B CA 1
ATOM 2580 C C . GLY B 1 128 ? -12.562 15.852 3.438 1 95.5 128 GLY B C 1
ATOM 2581 O O . GLY B 1 128 ? -11.906 15.664 4.461 1 95.5 128 GLY B O 1
ATOM 2582 N N . ARG B 1 129 ? -13.695 16.438 3.439 1 94.38 129 ARG B N 1
ATOM 2583 C CA . ARG B 1 129 ? -14.211 17.078 4.641 1 94.38 129 ARG B CA 1
ATOM 2584 C C . ARG B 1 129 ? -14.523 16.047 5.723 1 94.38 129 ARG B C 1
ATOM 2586 O O . ARG B 1 129 ? -14.141 16.219 6.883 1 94.38 129 ARG B O 1
ATOM 2593 N N . ALA B 1 130 ? -15.234 15.008 5.344 1 95.75 130 ALA B N 1
ATOM 2594 C CA . ALA B 1 130 ? -15.57 13.961 6.305 1 95.75 130 ALA B CA 1
ATOM 2595 C C . ALA B 1 130 ? -14.305 13.266 6.828 1 95.75 130 ALA B C 1
ATOM 2597 O O . ALA B 1 130 ? -14.234 12.906 8 1 95.75 130 ALA B O 1
ATOM 2598 N N . PHE B 1 131 ? -13.406 13.078 5.957 1 97.81 131 PHE B N 1
ATOM 2599 C CA . PHE B 1 131 ? -12.141 12.445 6.3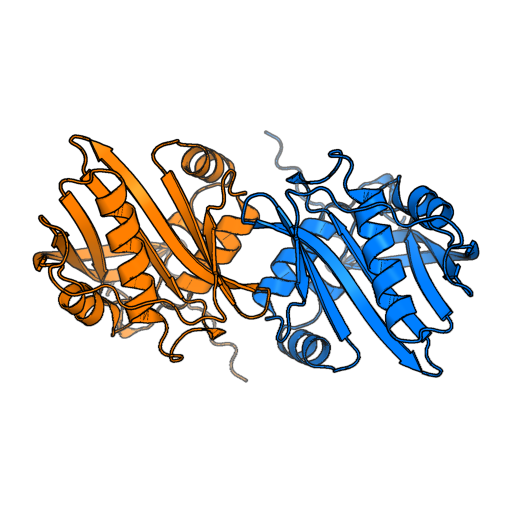16 1 97.81 131 PHE B CA 1
ATOM 2600 C C . PHE B 1 131 ? -11.367 13.312 7.312 1 97.81 131 PHE B C 1
ATOM 2602 O O . PHE B 1 131 ? -10.898 12.812 8.336 1 97.81 131 PHE B O 1
ATOM 2609 N N . LEU B 1 132 ? -11.25 14.578 7.074 1 97.5 132 LEU B N 1
ATOM 2610 C CA . LEU B 1 132 ? -10.602 15.516 7.988 1 97.5 132 LEU B CA 1
ATOM 2611 C C . LEU B 1 132 ? -11.336 15.555 9.328 1 97.5 132 LEU B C 1
ATOM 2613 O O . LEU B 1 132 ? -10.703 15.586 10.383 1 97.5 132 LEU B O 1
ATOM 2617 N N . ARG B 1 133 ? -12.617 15.531 9.289 1 97.06 133 ARG B N 1
ATOM 2618 C CA . ARG B 1 133 ? -13.398 15.523 10.523 1 97.06 133 ARG B CA 1
ATOM 2619 C C . ARG B 1 133 ? -13.086 14.281 11.352 1 97.06 133 ARG B C 1
ATOM 2621 O O . ARG B 1 133 ? -12.984 14.359 12.578 1 97.06 133 ARG B O 1
ATOM 2628 N N . HIS B 1 134 ? -12.961 13.148 10.703 1 97.62 134 HIS B N 1
ATOM 2629 C CA . HIS B 1 134 ? -12.586 11.938 11.422 1 97.62 134 HIS B CA 1
ATOM 2630 C C . HIS B 1 134 ? -11.258 12.117 12.148 1 97.62 134 HIS B C 1
ATOM 2632 O O . HIS B 1 134 ? -11.109 11.711 13.305 1 97.62 134 HIS B O 1
ATOM 2638 N N . ALA B 1 135 ? -10.258 12.719 11.492 1 98.31 135 ALA B N 1
ATOM 2639 C CA . ALA B 1 135 ? -8.961 12.977 12.109 1 98.31 135 ALA B CA 1
ATOM 2640 C C . ALA B 1 135 ? -9.102 13.883 13.328 1 98.31 135 ALA B C 1
ATOM 2642 O O . ALA B 1 135 ? -8.523 13.609 14.383 1 98.31 135 ALA B O 1
ATOM 2643 N N . VAL B 1 136 ? -9.883 14.914 13.141 1 98 136 VAL B N 1
ATOM 2644 C CA . VAL B 1 136 ? -10.117 15.875 14.211 1 98 136 VAL B CA 1
ATOM 2645 C C . VAL B 1 136 ? -10.797 15.188 15.391 1 98 136 VAL B C 1
ATOM 2647 O O . VAL B 1 136 ? -10.336 15.297 16.531 1 98 136 VAL B O 1
ATOM 2650 N N . ASP B 1 137 ? -11.805 14.438 15.102 1 97.38 137 ASP B N 1
ATOM 2651 C CA . ASP B 1 137 ? -12.547 13.758 16.156 1 97.38 137 ASP B CA 1
ATOM 2652 C C . ASP B 1 137 ? -11.688 12.711 16.859 1 97.38 137 ASP B C 1
ATOM 2654 O O . ASP B 1 137 ? -11.812 12.492 18.062 1 97.38 137 ASP B O 1
ATOM 2658 N N . THR B 1 138 ? -10.891 12.023 16.1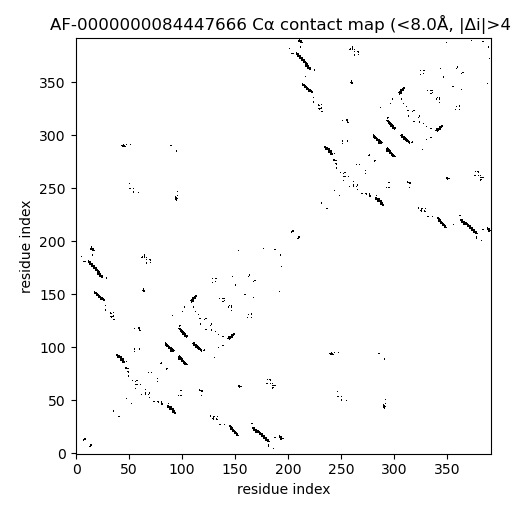09 1 97.62 138 THR B N 1
ATOM 2659 C CA . THR B 1 138 ? -9.977 11.039 16.688 1 97.62 138 THR B CA 1
ATOM 2660 C C . THR B 1 138 ? -9.031 11.703 17.688 1 97.62 138 THR B C 1
ATOM 2662 O O . THR B 1 138 ? -8.852 11.203 18.797 1 97.62 138 THR B O 1
ATOM 2665 N N . ALA B 1 139 ? -8.43 12.82 17.312 1 98.12 139 ALA B N 1
ATOM 2666 C CA . ALA B 1 139 ? -7.512 13.539 18.188 1 98.12 139 ALA B CA 1
ATOM 2667 C C . ALA B 1 139 ? -8.211 13.992 19.469 1 98.12 139 ALA B C 1
ATOM 2669 O O . ALA B 1 139 ? -7.723 13.75 20.578 1 98.12 139 ALA B O 1
ATOM 2670 N N . TRP B 1 140 ? -9.328 14.586 19.312 1 97.38 140 TRP B N 1
ATOM 2671 C CA . TRP B 1 140 ? -10.039 15.102 20.484 1 97.38 140 TRP B CA 1
ATOM 2672 C C . TRP B 1 140 ? -10.57 13.969 21.344 1 97.38 140 TRP B C 1
ATOM 2674 O O . TRP B 1 140 ? -10.656 14.102 22.562 1 97.38 140 TRP B O 1
ATOM 2684 N N . GLY B 1 141 ? -10.922 12.906 20.703 1 96.38 141 GLY B N 1
ATOM 2685 C CA . GLY B 1 141 ? -11.398 11.742 21.422 1 96.38 141 GLY B CA 1
ATOM 2686 C C . GLY B 1 141 ? -10.344 11.148 22.344 1 96.38 141 GLY B C 1
ATOM 2687 O O . GLY B 1 141 ? -10.68 10.414 23.281 1 96.38 141 GLY B O 1
ATOM 2688 N N . GLU B 1 142 ? -9.109 11.484 22.141 1 96.5 142 GLU B N 1
ATOM 2689 C CA . GLU B 1 142 ? -8 10.961 22.938 1 96.5 142 GLU B CA 1
ATOM 2690 C C . GLU B 1 142 ? -7.664 11.906 24.094 1 96.5 142 GLU B C 1
ATOM 2692 O O . GLU B 1 142 ? -6.664 11.703 24.797 1 96.5 142 GLU B O 1
ATOM 2697 N N . GLY B 1 143 ? -8.414 12.969 24.25 1 95.31 143 GLY B N 1
ATOM 2698 C CA . GLY B 1 143 ? -8.156 13.914 25.312 1 95.31 143 GLY B CA 1
ATOM 2699 C C . GLY B 1 143 ? -7.238 15.047 24.906 1 95.31 143 GLY B C 1
ATOM 2700 O O . GLY B 1 143 ? -6.578 15.656 25.75 1 95.31 143 GLY B O 1
ATOM 2701 N N . CYS B 1 144 ? -7.145 15.25 23.688 1 95.94 144 CYS B N 1
ATOM 2702 C CA . CYS B 1 144 ? -6.367 16.359 23.125 1 95.94 144 CYS B CA 1
ATOM 2703 C C . CYS B 1 144 ? -6.828 17.688 23.688 1 95.94 144 CYS B C 1
ATOM 2705 O O . CYS B 1 144 ? -8.023 17.906 23.875 1 95.94 144 CYS B O 1
ATOM 2707 N N . GLU B 1 145 ? -5.801 18.625 23.984 1 97.81 145 GLU B N 1
ATOM 2708 C CA . GLU B 1 145 ? -6.133 19.969 24.453 1 97.81 145 GLU B CA 1
ATOM 2709 C C . GLU B 1 145 ? -5.754 21.016 23.406 1 97.81 145 GLU B C 1
ATOM 2711 O O . GLU B 1 145 ? -6.215 22.156 23.469 1 97.81 145 GLU B O 1
ATOM 2716 N N . LEU B 1 146 ? -4.914 20.641 22.531 1 98.31 146 LEU B N 1
ATOM 2717 C CA . LEU B 1 146 ? -4.484 21.484 21.422 1 98.31 146 LEU B CA 1
ATOM 2718 C C . LEU B 1 146 ? -4.176 20.641 20.188 1 98.31 146 LEU B C 1
ATOM 2720 O O . LEU B 1 146 ? -3.328 19.734 20.234 1 98.31 146 LEU B O 1
ATOM 2724 N N . LEU B 1 147 ? -4.906 20.891 19.156 1 98.75 147 LEU B N 1
ATOM 2725 C CA . LEU B 1 147 ? -4.668 20.219 17.875 1 98.75 147 LEU B CA 1
ATOM 2726 C C . LEU B 1 147 ? -4.047 21.188 16.875 1 98.75 147 LEU B C 1
ATOM 2728 O O . LEU B 1 147 ? -4.551 22.281 16.672 1 98.75 147 LEU B O 1
ATOM 2732 N N . THR B 1 148 ? -2.885 20.797 16.281 1 98.81 148 THR B N 1
ATOM 2733 C CA . THR B 1 148 ? -2.199 21.672 15.328 1 98.81 148 THR B CA 1
ATOM 2734 C C . THR B 1 148 ? -2.053 20.984 13.977 1 98.81 148 THR B C 1
ATOM 2736 O O . THR B 1 148 ? -2.137 19.75 13.883 1 98.81 148 THR B O 1
ATOM 2739 N N . VAL B 1 149 ? -1.92 21.75 12.969 1 98.75 149 VAL B N 1
ATOM 2740 C CA . VAL B 1 149 ? -1.617 21.312 11.609 1 98.75 149 VAL B CA 1
ATOM 2741 C C . VAL B 1 149 ? -0.917 22.438 10.844 1 98.75 149 VAL B C 1
ATOM 2743 O O . VAL B 1 149 ? -0.965 23.594 11.25 1 98.75 149 VAL B O 1
ATOM 2746 N N . ASN B 1 150 ? -0.202 22.109 9.859 1 98.31 150 ASN B N 1
ATOM 2747 C CA . ASN B 1 150 ? 0.304 23.125 8.953 1 98.31 150 ASN B CA 1
ATOM 2748 C C . ASN B 1 150 ? 0.107 22.734 7.492 1 98.31 150 ASN B C 1
ATOM 2750 O O . ASN B 1 150 ? -0.085 21.562 7.184 1 98.31 150 ASN B O 1
ATOM 2754 N N . THR B 1 151 ? 0.039 23.656 6.676 1 98.19 151 THR B N 1
ATOM 2755 C CA . THR B 1 151 ? -0.016 23.516 5.223 1 98.19 151 THR B CA 1
ATOM 2756 C C . THR B 1 151 ? 0.807 24.609 4.543 1 98.19 151 THR B C 1
ATOM 2758 O O . THR B 1 151 ? 1.296 25.531 5.203 1 98.19 151 THR B O 1
ATOM 2761 N N . CYS B 1 152 ? 1.064 24.406 3.246 1 96.94 152 CYS B N 1
ATOM 2762 C CA . CYS B 1 152 ? 1.883 25.391 2.547 1 96.94 152 CYS B CA 1
ATOM 2763 C C . CYS B 1 152 ? 1.383 25.609 1.123 1 96.94 152 CYS B C 1
ATOM 2765 O O . CYS B 1 152 ? 0.442 24.953 0.685 1 96.94 152 CYS B O 1
ATOM 2767 N N . THR B 1 153 ? 2.004 26.516 0.409 1 95.19 153 THR B N 1
ATOM 2768 C CA . THR B 1 153 ? 1.567 26.953 -0.915 1 95.19 153 THR B CA 1
ATOM 2769 C C . THR B 1 153 ? 1.847 25.875 -1.954 1 95.19 153 THR B C 1
ATOM 2771 O O . THR B 1 153 ? 1.343 25.938 -3.076 1 95.19 153 THR B O 1
ATOM 2774 N N . ALA B 1 154 ? 2.66 24.891 -1.656 1 93.75 154 ALA B N 1
ATOM 2775 C CA . ALA B 1 154 ? 2.914 23.781 -2.572 1 93.75 154 ALA B CA 1
ATOM 2776 C C . ALA B 1 154 ? 1.85 22.703 -2.432 1 93.75 154 ALA B C 1
ATOM 2778 O O . ALA B 1 154 ? 1.747 21.812 -3.277 1 93.75 154 ALA B O 1
ATOM 2779 N N . ASP B 1 155 ? 1.033 22.781 -1.347 1 95.25 155 ASP B N 1
ATOM 2780 C CA . ASP B 1 155 ? 0.004 21.766 -1.095 1 95.25 155 ASP B CA 1
ATOM 2781 C C . ASP B 1 155 ? -1.224 22.016 -1.971 1 95.25 155 ASP B C 1
ATOM 2783 O O . ASP B 1 155 ? -1.281 23 -2.711 1 95.25 155 ASP B O 1
ATOM 2787 N N . HIS B 1 156 ? -2.145 21.016 -1.88 1 92.31 156 HIS B N 1
ATOM 2788 C CA . HIS B 1 156 ? -3.406 21.188 -2.59 1 92.31 156 HIS B CA 1
ATOM 2789 C C . HIS B 1 156 ? -4.074 22.5 -2.223 1 92.31 156 HIS B C 1
ATOM 2791 O O . HIS B 1 156 ? -4.094 22.891 -1.051 1 92.31 156 HIS B O 1
ATOM 2797 N N . PRO B 1 157 ? -4.637 23.188 -3.229 1 91.38 157 PRO B N 1
ATOM 2798 C CA . PRO B 1 157 ? -5.203 24.516 -2.975 1 91.38 157 PRO B CA 1
ATOM 2799 C C . PRO B 1 157 ? -6.363 24.484 -1.982 1 91.38 157 PRO B C 1
ATOM 2801 O O . PRO B 1 157 ? -6.672 25.484 -1.354 1 91.38 157 PRO B O 1
ATOM 2804 N N . ARG B 1 158 ? -6.938 23.406 -1.823 1 92.81 158 ARG B N 1
ATOM 2805 C CA . ARG B 1 158 ? -8.094 23.297 -0.935 1 92.81 158 ARG B CA 1
ATOM 2806 C C . ARG B 1 158 ? -7.656 22.969 0.488 1 92.81 158 ARG B C 1
ATOM 2808 O O . ARG B 1 158 ? -8.484 22.922 1.399 1 92.81 158 ARG B O 1
ATOM 2815 N N . ALA B 1 159 ? -6.434 22.75 0.714 1 96 159 ALA B N 1
ATOM 2816 C CA . ALA B 1 159 ? -5.965 22.328 2.037 1 96 159 ALA B CA 1
ATOM 2817 C C . ALA B 1 159 ? -6.289 23.391 3.084 1 96 159 ALA B C 1
ATOM 2819 O O . ALA B 1 159 ? -7.004 23.125 4.051 1 96 159 ALA B O 1
ATOM 2820 N N . LEU B 1 160 ? -5.844 24.641 2.861 1 97 160 LEU B N 1
ATOM 2821 C CA . LEU B 1 160 ? -6.016 25.703 3.848 1 97 160 LEU B CA 1
ATOM 2822 C C . LEU B 1 160 ? -7.492 25.984 4.078 1 97 160 LEU B C 1
ATOM 2824 O O . LEU B 1 160 ? -7.969 25.953 5.215 1 97 160 LEU B O 1
ATOM 2828 N N . PRO B 1 161 ? -8.273 26.219 3.004 1 96.19 161 PRO B N 1
ATOM 2829 C CA . PRO B 1 161 ? -9.703 26.438 3.225 1 96.19 161 PRO B CA 1
ATOM 2830 C C . PRO B 1 161 ? -10.375 25.281 3.963 1 96.19 161 PRO B C 1
ATOM 2832 O O . PRO B 1 161 ? -11.273 25.516 4.777 1 96.19 161 PRO B O 1
ATOM 2835 N N . ASN B 1 162 ? -9.984 24.078 3.711 1 95.62 162 ASN B N 1
ATOM 2836 C CA . ASN B 1 162 ? -10.57 22.922 4.371 1 95.62 162 ASN B CA 1
ATOM 2837 C C . ASN B 1 162 ? -10.234 22.891 5.859 1 95.62 162 ASN B C 1
ATOM 2839 O O . ASN B 1 162 ? -11.086 22.547 6.688 1 95.62 162 ASN B O 1
ATOM 2843 N N . TYR B 1 163 ? -9 23.219 6.207 1 97.94 163 TYR B N 1
ATOM 2844 C CA . TYR B 1 163 ? -8.617 23.25 7.613 1 97.94 163 TYR B CA 1
ATOM 2845 C C . TYR B 1 163 ? -9.398 24.328 8.359 1 97.94 163 TYR B C 1
ATOM 2847 O O . TYR B 1 163 ? -9.867 24.094 9.484 1 97.94 163 TYR B O 1
ATOM 2855 N N . ILE B 1 164 ? -9.523 25.453 7.707 1 96.81 164 ILE B N 1
ATOM 2856 C CA . ILE B 1 164 ? -10.281 26.547 8.305 1 96.81 164 ILE B CA 1
ATOM 2857 C C . ILE B 1 164 ? -11.734 26.125 8.492 1 96.81 164 ILE B C 1
ATOM 2859 O O . ILE B 1 164 ? -12.305 26.297 9.57 1 96.81 164 ILE B O 1
ATOM 2863 N N . ALA B 1 165 ? -12.305 25.547 7.492 1 94.56 165 ALA B N 1
ATOM 2864 C CA . ALA B 1 165 ? -13.688 25.078 7.543 1 94.56 165 ALA B CA 1
ATOM 2865 C C . ALA B 1 165 ? -13.875 24.031 8.641 1 94.56 165 ALA B C 1
ATOM 2867 O O . ALA B 1 165 ? -14.953 23.938 9.234 1 94.56 165 ALA B O 1
ATOM 2868 N N . ALA B 1 166 ? -12.883 23.312 8.945 1 95.25 166 ALA B N 1
ATOM 2869 C CA . ALA B 1 166 ? -12.945 22.266 9.961 1 95.25 166 ALA B CA 1
ATOM 2870 C C . ALA B 1 166 ? -12.859 22.844 11.367 1 95.25 166 ALA B C 1
ATOM 2872 O O . ALA B 1 166 ? -13.117 22.156 12.352 1 95.25 166 ALA B O 1
ATOM 2873 N N . GLY B 1 167 ? -12.398 24.047 11.477 1 96.12 167 GLY B N 1
ATOM 2874 C CA . GLY B 1 167 ? -12.375 24.703 12.781 1 96.12 167 GLY B CA 1
ATOM 2875 C C . GLY B 1 167 ? -10.984 25.141 13.203 1 96.12 167 GLY B C 1
ATOM 2876 O O . GLY B 1 167 ? -10.812 25.719 14.273 1 96.12 167 GLY B O 1
ATOM 2877 N N . PHE B 1 168 ? -9.992 24.938 12.336 1 98.12 168 PHE B N 1
ATOM 2878 C CA . PHE B 1 168 ? -8.648 25.422 12.648 1 98.12 168 PHE B CA 1
ATOM 2879 C C . PHE B 1 168 ? -8.555 26.922 12.453 1 98.12 168 PHE B C 1
ATOM 2881 O O . PHE B 1 168 ? -9.219 27.484 11.578 1 98.12 168 PHE B O 1
ATOM 2888 N N . VAL B 1 169 ? -7.629 27.531 13.234 1 98.19 169 VAL B N 1
ATOM 2889 C CA . VAL B 1 169 ? -7.379 28.969 13.133 1 98.19 169 VAL B CA 1
ATOM 2890 C C . VAL B 1 169 ? -5.91 29.203 12.781 1 98.19 169 VAL B C 1
ATOM 2892 O O . VAL B 1 169 ? -5.016 28.672 13.438 1 98.19 169 VAL B O 1
ATOM 2895 N N . PRO B 1 170 ? -5.703 30 11.766 1 98.12 170 PRO B N 1
ATOM 2896 C CA . PRO B 1 170 ? -4.305 30.328 11.461 1 98.12 170 PRO B CA 1
ATOM 2897 C C . PRO B 1 170 ? -3.613 31.078 12.594 1 98.12 170 PRO B C 1
ATOM 2899 O O . PRO B 1 170 ? -4.203 31.984 13.195 1 98.12 170 PRO B O 1
ATOM 2902 N N . LEU B 1 171 ? -2.459 30.688 12.859 1 97.38 171 LEU B N 1
ATOM 2903 C CA . LEU B 1 171 ? -1.658 31.297 13.906 1 97.38 171 LEU B CA 1
ATOM 2904 C C . LEU B 1 171 ? -0.567 32.188 13.312 1 97.38 171 LEU B C 1
ATOM 2906 O O . LEU B 1 171 ? -0.298 33.281 13.82 1 97.38 171 LEU B O 1
ATOM 2910 N N . ARG B 1 172 ? 0.1 31.703 12.305 1 97.12 172 ARG B N 1
ATOM 2911 C CA . ARG B 1 172 ? 1.209 32.406 11.68 1 97.12 172 ARG B CA 1
ATOM 2912 C C . ARG B 1 172 ? 1.48 31.875 10.281 1 97.12 172 ARG B C 1
ATOM 2914 O O . ARG B 1 172 ? 1.106 30.75 9.961 1 97.12 172 ARG B O 1
ATOM 2921 N N . ARG B 1 173 ? 2.068 32.719 9.516 1 97.31 173 ARG B N 1
ATOM 2922 C CA . ARG B 1 173 ? 2.57 32.375 8.18 1 97.31 173 ARG B CA 1
ATOM 2923 C C . ARG B 1 173 ? 4.066 32.656 8.078 1 97.31 173 ARG B C 1
ATOM 2925 O O . ARG B 1 173 ? 4.551 33.688 8.539 1 97.31 173 ARG B O 1
ATOM 2932 N N . VAL B 1 174 ? 4.777 31.688 7.535 1 97.38 174 VAL B N 1
ATOM 2933 C CA . VAL B 1 174 ? 6.23 31.797 7.465 1 97.38 174 VAL B CA 1
ATOM 2934 C C . VAL B 1 174 ? 6.711 31.438 6.059 1 97.38 174 VAL B C 1
ATOM 2936 O O . VAL B 1 174 ? 6.316 30.406 5.508 1 97.38 174 VAL B O 1
ATOM 2939 N N . ARG B 1 175 ? 7.504 32.312 5.527 1 96 175 ARG B N 1
ATOM 2940 C CA . ARG B 1 175 ? 8.172 31.984 4.273 1 96 175 ARG B CA 1
ATOM 2941 C C . ARG B 1 175 ? 9.375 31.078 4.523 1 96 175 ARG B C 1
ATOM 2943 O O . ARG B 1 175 ? 10.242 31.406 5.336 1 96 175 ARG B O 1
ATOM 2950 N N . GLU B 1 176 ? 9.398 29.906 3.885 1 94.44 176 GLU B N 1
ATOM 2951 C CA . GLU B 1 176 ? 10.508 28.969 4.047 1 94.44 176 GLU B CA 1
ATOM 2952 C C . GLU B 1 176 ? 11.148 28.641 2.703 1 94.44 176 GLU B C 1
ATOM 2954 O O . GLU B 1 176 ? 10.484 28.656 1.667 1 94.44 176 GLU B O 1
ATOM 2959 N N . GLU B 1 177 ? 12.461 28.391 2.766 1 93.25 177 GLU B N 1
ATOM 2960 C CA . GLU B 1 177 ? 13.203 27.812 1.643 1 93.25 177 GLU B CA 1
ATOM 2961 C C . GLU B 1 177 ? 13.641 26.391 1.946 1 93.25 177 GLU B C 1
ATOM 2963 O O . GLU B 1 177 ? 14.445 26.156 2.85 1 93.25 177 GLU B O 1
ATOM 2968 N N . TRP B 1 178 ? 13.102 25.484 1.193 1 92.31 178 TRP B N 1
ATOM 2969 C CA . TRP B 1 178 ? 13.383 24.078 1.417 1 92.31 178 TRP B CA 1
ATOM 2970 C C . TRP B 1 178 ? 14.445 23.562 0.449 1 92.31 178 TRP B C 1
ATOM 2972 O O . TRP B 1 178 ? 14.391 23.859 -0.749 1 92.31 178 TRP B O 1
ATOM 2982 N N . PRO B 1 179 ? 15.445 22.859 0.968 1 91.5 179 PRO B N 1
ATOM 2983 C CA . PRO B 1 179 ? 16.422 22.172 0.11 1 91.5 179 PRO B CA 1
ATOM 2984 C C . PRO B 1 179 ? 15.922 20.812 -0.372 1 91.5 179 PRO B C 1
ATOM 2986 O O . PRO B 1 179 ? 16.391 19.781 0.115 1 91.5 179 PRO B O 1
ATOM 2989 N N . VAL B 1 180 ? 15.102 20.766 -1.367 1 90.69 180 VAL B N 1
ATOM 2990 C CA . VAL B 1 180 ? 14.516 19.516 -1.844 1 90.69 180 VAL B CA 1
ATOM 2991 C C . VAL B 1 180 ? 15.555 18.719 -2.629 1 90.69 180 VAL B C 1
ATOM 2993 O O . VAL B 1 180 ? 16.016 19.156 -3.684 1 90.69 180 VAL B O 1
ATOM 2996 N N . PRO B 1 181 ? 15.883 17.625 -2.105 1 90.94 181 PRO B N 1
ATOM 2997 C CA . PRO B 1 181 ? 16.844 16.828 -2.852 1 90.94 181 PRO B CA 1
ATOM 2998 C C . PRO B 1 181 ? 16.281 16.297 -4.172 1 90.94 181 PRO B C 1
ATOM 3000 O O . PRO B 1 181 ? 15.125 15.875 -4.227 1 90.94 181 PRO B O 1
ATOM 3003 N N . ASP B 1 182 ? 17.141 16.219 -5.152 1 86.31 182 ASP B N 1
ATOM 3004 C CA . ASP B 1 182 ? 16.734 15.664 -6.441 1 86.31 182 ASP B CA 1
ATOM 3005 C C . ASP B 1 182 ? 16.391 14.188 -6.312 1 86.31 182 ASP B C 1
ATOM 3007 O O . ASP B 1 182 ? 15.523 13.688 -7.039 1 86.31 182 ASP B O 1
ATOM 3011 N N . SER B 1 183 ? 17 13.617 -5.406 1 84.31 183 SER B N 1
ATOM 3012 C CA . SER B 1 183 ? 16.812 12.188 -5.199 1 84.31 183 SER B CA 1
ATOM 3013 C C . SER B 1 183 ? 15.414 11.891 -4.648 1 84.31 183 SER B C 1
ATOM 3015 O O . SER B 1 183 ? 14.977 10.734 -4.641 1 84.31 183 SER B O 1
ATOM 3017 N N . ALA B 1 184 ? 14.719 12.922 -4.242 1 88.06 184 ALA B N 1
ATOM 3018 C CA . ALA B 1 184 ? 13.367 12.734 -3.732 1 88.06 184 ALA B CA 1
ATOM 3019 C C . ALA B 1 184 ? 12.414 12.328 -4.852 1 88.06 184 ALA B C 1
ATOM 3021 O O . ALA B 1 184 ? 11.297 11.867 -4.594 1 88.06 184 ALA B O 1
ATOM 3022 N N . GLY B 1 185 ? 12.797 12.5 -6.098 1 86.31 185 GLY B N 1
ATOM 3023 C CA . GLY B 1 185 ? 12.023 12.062 -7.246 1 86.31 185 GLY B CA 1
ATOM 3024 C C . GLY B 1 185 ? 10.766 12.891 -7.469 1 86.31 185 GLY B C 1
ATOM 3025 O O . GLY B 1 185 ? 9.766 12.383 -7.98 1 86.31 185 GLY B O 1
ATOM 3026 N N . LEU B 1 186 ? 10.828 14.086 -7 1 89.75 186 LEU B N 1
ATOM 3027 C CA . LEU B 1 186 ? 9.656 14.945 -7.109 1 89.75 186 LEU B CA 1
ATOM 3028 C C . LEU B 1 186 ? 9.828 15.953 -8.242 1 89.75 186 LEU B C 1
ATOM 3030 O O . LEU B 1 186 ? 10.938 16.422 -8.5 1 89.75 186 LEU B O 1
ATOM 3034 N N . PHE B 1 187 ? 8.727 16.203 -8.859 1 84.75 187 PHE B N 1
ATOM 3035 C CA . PHE B 1 187 ? 8.68 17.312 -9.805 1 84.75 187 PHE B CA 1
ATOM 3036 C C . PHE B 1 187 ? 8.445 18.625 -9.078 1 84.75 187 PHE B C 1
ATOM 3038 O O . PHE B 1 187 ? 7.488 18.75 -8.305 1 84.75 187 PHE B O 1
ATOM 3045 N N . VAL B 1 188 ? 9.266 19.609 -9.383 1 85.69 188 VAL B N 1
ATOM 3046 C CA . VAL B 1 188 ? 9.117 20.922 -8.773 1 85.69 188 VAL B CA 1
ATOM 3047 C C . VAL B 1 188 ? 8.672 21.922 -9.836 1 85.69 188 VAL B C 1
ATOM 3049 O O . VAL B 1 188 ? 9.422 22.234 -10.766 1 85.69 188 VAL B O 1
ATOM 3052 N N . PRO B 1 189 ? 7.492 22.406 -9.617 1 84.88 189 PRO B N 1
ATOM 3053 C CA . PRO B 1 189 ? 7.07 23.438 -10.57 1 84.88 189 PRO B CA 1
ATOM 3054 C C . PRO B 1 189 ? 8.008 24.641 -10.578 1 84.88 189 PRO B C 1
ATOM 3056 O O . PRO B 1 189 ? 8.57 25 -9.547 1 84.88 189 PRO B O 1
ATOM 3059 N N . SER B 1 190 ? 8.055 25.25 -11.734 1 83.88 190 SER B N 1
ATOM 3060 C CA . SER B 1 190 ? 9 26.344 -11.938 1 83.88 190 SER B CA 1
ATOM 3061 C C . SER B 1 190 ? 8.688 27.516 -11.008 1 83.88 190 SER B C 1
ATOM 3063 O O . SER B 1 190 ? 9.602 28.203 -10.539 1 83.88 190 SER B O 1
ATOM 3065 N N . TRP B 1 191 ? 7.445 27.75 -10.695 1 82.88 191 TRP B N 1
ATOM 3066 C CA . TRP B 1 191 ? 7.062 28.906 -9.906 1 82.88 191 TRP B CA 1
ATOM 3067 C C . TRP B 1 191 ? 7.441 28.719 -8.438 1 82.88 191 TRP B C 1
ATOM 3069 O O . TRP B 1 191 ? 7.438 29.672 -7.66 1 82.88 191 TRP B O 1
ATOM 3079 N N . LEU B 1 192 ? 7.789 27.547 -8.07 1 86.06 192 LEU B N 1
ATOM 3080 C CA . LEU B 1 192 ? 8.219 27.266 -6.703 1 86.06 192 LEU B CA 1
ATOM 3081 C C . LEU B 1 192 ? 9.734 27.281 -6.594 1 86.06 192 LEU B C 1
ATOM 3083 O O . LEU B 1 192 ? 10.281 27.297 -5.488 1 86.06 192 LEU B O 1
ATOM 3087 N N . ARG B 1 193 ? 10.414 27.203 -7.758 1 82 193 ARG B N 1
ATOM 3088 C CA . ARG B 1 193 ? 11.875 27.109 -7.742 1 82 193 ARG B CA 1
ATOM 3089 C C . ARG B 1 193 ? 12.508 28.422 -7.309 1 82 193 ARG B C 1
ATOM 3091 O O . ARG B 1 193 ? 12.148 29.484 -7.82 1 82 193 ARG B O 1
ATOM 3098 N N . GLY B 1 194 ? 13.125 28.297 -6.203 1 70.38 194 GLY B N 1
ATOM 3099 C CA . GLY B 1 194 ? 13.805 29.469 -5.691 1 70.38 194 GLY B CA 1
ATOM 3100 C C . GLY B 1 194 ? 14.914 29.953 -6.598 1 70.38 194 GLY B C 1
ATOM 3101 O O . GLY B 1 194 ? 15.422 29.203 -7.43 1 70.38 194 GLY B O 1
ATOM 3102 N N . ARG B 1 195 ? 15.055 31.266 -6.781 1 60.59 195 ARG B N 1
ATOM 3103 C CA . ARG B 1 195 ? 16.141 31.891 -7.531 1 60.59 195 ARG B CA 1
ATOM 3104 C C . ARG B 1 195 ? 17.484 31.656 -6.848 1 60.59 195 ARG B C 1
ATOM 3106 O O . ARG B 1 195 ? 17.625 31.922 -5.652 1 60.59 195 ARG B O 1
ATOM 3113 N N . GLY B 1 196 ? 18.141 30.453 -7.012 1 45.16 196 GLY B N 1
ATOM 3114 C CA . GLY B 1 196 ? 19.5 30.469 -6.512 1 45.16 196 GLY B CA 1
ATOM 3115 C C . GLY B 1 196 ? 20.188 31.812 -6.684 1 45.16 196 GLY B C 1
ATOM 3116 O O . GLY B 1 196 ? 19.75 32.625 -7.496 1 45.16 196 GLY B O 1
#

Nearest PDB structures (foldseek):
  3tt2-assembly1_A  TM=6.621E-01  e=1.208E-08  Sphaerobacter thermophilus DSM 20745
  8iyo-assembly3_C  TM=7.389E-01  e=9.817E-05  Helicobacter pylori 26695
  3pp9-assembly2_B  TM=7.539E-01  e=4.989E-04  Bacillus anthracis str. Ames
  3pp9-assembly1_A-2  TM=7.394E-01  e=6.406E-04  Bacillus anthracis str. Ames
  3pp9-assembly2_C  TM=5.297E-01  e=1.184E-04  Bacillus anthracis str. Ames

pLDDT: mean 91.95, std 13.49, range [21.25, 98.94]

Foldseek 3Di:
DPPPPQPQDDVQWFKFKKKKWKWKFQDADPDDADAADPQKDKDKPPQDALVNVCVQQCQFCQQQLSFVVLPDDRVVVNVVSPDPQKIKMFMDGPHHTFWIWIWGQDPPLEIEGEDTGTGPVNPPVPRRLNRVSVVRCVSVVVVHRMYMYMDIPSDDPCVVVSCVVSPIDTDDMDIDMDTRGNVSVHRDDPVGGDDD/DPPPPQPQDVVQWFKFKKKKWKKKFQDADPDDADAADPQKDKDKPPQDALVNVCVQQCQFCQQQLSFVVLPDDRVVVNVVSPDPQKIKMFMDGPHHTFWIWIWGQDPPLEIEGEDTGTGPVNPPVPRRLNRVSVVRCVSVVVVHRMYMYMDIPSDDPCVVVSCVVSPIDTDDMDIDMDTRGNVSVHRDDPVRGDDD

InterPro domains:
  IPR000182 GNAT domain [PF00583] (70-168)
  IPR000182 GNAT domain [PS51186] (40-189)
  IPR016181 Acyl-CoA N-acyltransferase [SSF55729] (50-180)

Solvent-accessible surface area (backbone atoms only — not comparable to full-atom values): 21940 Å² total; per-residue (Å²): 134,80,72,76,71,76,79,70,30,74,95,41,32,36,47,31,50,37,47,34,39,37,30,36,31,74,65,79,62,87,65,78,82,55,73,67,61,88,73,46,48,80,33,53,25,75,73,52,45,60,72,60,49,50,52,51,50,48,51,42,23,50,85,32,69,60,44,66,75,69,66,48,53,67,70,60,47,43,52,54,51,66,33,88,43,40,47,44,38,35,32,32,39,60,53,38,78,31,25,39,35,29,42,36,56,50,78,89,44,22,32,32,49,74,45,77,45,43,22,70,91,40,59,92,69,78,48,64,67,25,51,51,44,50,54,52,50,52,48,48,71,72,62,44,54,31,40,33,39,68,50,42,70,57,38,63,86,59,50,62,62,49,43,44,73,64,55,36,40,81,73,50,74,45,81,43,77,42,76,42,47,48,85,54,73,60,79,74,57,72,90,34,46,43,82,124,130,80,74,77,71,76,79,71,31,75,96,42,32,38,48,32,51,37,45,35,41,36,29,36,27,74,63,80,64,87,63,78,81,55,73,68,60,89,71,48,48,80,36,55,25,76,74,54,46,59,71,58,48,49,53,52,50,48,52,41,23,50,85,34,68,60,44,68,75,68,67,48,53,68,70,58,47,44,54,52,53,66,33,87,42,40,48,43,37,34,33,32,40,61,53,38,80,32,24,39,36,30,41,37,57,49,76,89,44,22,33,32,48,75,42,75,46,44,22,71,90,41,59,92,68,78,47,63,66,26,50,50,46,50,54,53,50,52,46,47,72,72,59,45,56,31,41,32,39,67,49,42,70,57,36,64,84,58,50,63,61,50,43,42,74,64,55,36,40,81,76,50,73,43,80,43,78,43,76,43,46,46,84,53,74,60,80,75,58,73,90,35,47,43,83,124

Sequence (392 aa):
MIMSVRALGPHGITPVTVEVTFLRMDRPPATPARSLPGDVRMEVAERCTVPFYRYLYDNVGGEYLWWFRRTVPDNHLREILASPAISIHVLYRDGEPAGFYELERRANRSINLAYFGLMPQAVGQGLGRAFLRHAVDTAWGEGCELLTVNTCTADHPRALPNYIAAGFVPLRRVREEWPVPDSAGLFVPSWLRGRGMIMSVRALGPHGITPVTVEVTFLRMDRPPATPARSLPGDVRMEVAERCTVPFYRYLYDNVGGEYLWWFRRTVPDNHLREILASPAISIHVLYRDGEPAGFYELERRANRSINLAYFGLMPQAVGQGLGRAFLRHAVDTAWGEGCELLTVNTCTADHPRALPNYIAAGFVPLRRVREEWPVPDSAGLFVPSWLRGRG